Protein AF-A0AAN7TAI9-F1 (afdb_monomer_lite)

Structure (mmCIF, N/CA/C/O backbone):
data_AF-A0AAN7TAI9-F1
#
_entry.id   AF-A0AAN7TAI9-F1
#
loop_
_atom_site.group_PDB
_atom_site.id
_atom_site.type_symbol
_atom_site.label_atom_id
_atom_site.label_alt_id
_atom_site.label_comp_id
_atom_site.label_asym_id
_atom_site.label_entity_id
_atom_site.label_seq_id
_atom_site.pdbx_PDB_ins_code
_atom_site.Cartn_x
_atom_site.Cartn_y
_atom_site.Cartn_z
_atom_site.occupancy
_atom_site.B_iso_or_equiv
_atom_site.auth_seq_id
_atom_site.auth_comp_id
_atom_site.auth_asym_id
_atom_site.auth_atom_id
_atom_site.pdbx_PDB_model_num
ATOM 1 N N . MET A 1 1 ? -2.991 38.935 -42.915 1.00 37.41 1 MET A N 1
ATOM 2 C CA . MET A 1 1 ? -4.150 38.247 -42.309 1.00 37.41 1 MET A CA 1
ATOM 3 C C . MET A 1 1 ? -3.668 37.061 -41.486 1.00 37.41 1 MET A C 1
ATOM 5 O O . MET A 1 1 ? -3.099 36.151 -42.073 1.00 37.41 1 MET A O 1
ATOM 9 N N . PRO A 1 2 ? -3.879 37.063 -40.161 1.00 34.00 2 PRO A N 1
ATOM 10 C CA . PRO A 1 2 ? -3.926 35.830 -39.384 1.00 34.00 2 PRO A CA 1
ATOM 11 C C . PRO A 1 2 ? -5.267 35.701 -38.642 1.00 34.00 2 PRO A C 1
ATOM 13 O O . PRO A 1 2 ? -5.727 36.627 -37.971 1.00 34.00 2 PRO A O 1
ATOM 16 N N . LEU A 1 3 ? -5.903 34.540 -38.791 1.00 28.80 3 LEU A N 1
ATOM 17 C CA . LEU A 1 3 ? -7.162 34.188 -38.142 1.00 28.80 3 LEU A CA 1
ATOM 18 C C . LEU A 1 3 ? -6.933 33.924 -36.649 1.00 28.80 3 LEU A C 1
ATOM 20 O O . LEU A 1 3 ? -6.179 33.038 -36.254 1.00 28.80 3 LEU A O 1
ATOM 24 N N . ARG A 1 4 ? -7.612 34.724 -35.824 1.00 30.22 4 ARG A N 1
ATOM 25 C CA . ARG A 1 4 ? -7.801 34.518 -34.387 1.00 30.22 4 ARG A CA 1
ATOM 26 C C . ARG A 1 4 ? -8.807 33.387 -34.174 1.00 30.22 4 ARG A C 1
ATOM 28 O O . ARG A 1 4 ? -9.957 33.523 -34.579 1.00 30.22 4 ARG A O 1
ATOM 35 N N . THR A 1 5 ? -8.429 32.346 -33.443 1.00 32.78 5 THR A N 1
ATOM 36 C CA . THR A 1 5 ? -9.382 31.414 -32.822 1.00 32.78 5 THR A CA 1
ATOM 37 C C . THR A 1 5 ? -9.301 31.537 -31.308 1.00 32.78 5 THR A C 1
ATOM 39 O O . THR A 1 5 ? -8.400 31.028 -30.647 1.00 32.78 5 THR A O 1
ATOM 42 N N . THR A 1 6 ? -10.267 32.274 -30.772 1.00 31.22 6 THR A N 1
ATOM 43 C CA . THR A 1 6 ? -10.619 32.368 -29.357 1.00 31.22 6 THR A CA 1
ATOM 44 C C . THR A 1 6 ? -11.334 31.092 -28.918 1.00 31.22 6 THR A C 1
ATOM 46 O O . THR A 1 6 ? -12.452 30.842 -29.366 1.00 31.22 6 THR A O 1
ATOM 49 N N . LEU A 1 7 ? -10.747 30.317 -28.005 1.00 31.56 7 LEU A N 1
ATOM 50 C CA . LEU A 1 7 ? -11.479 29.284 -27.270 1.00 31.56 7 LEU A CA 1
ATOM 51 C C . LEU A 1 7 ? -11.798 29.791 -25.862 1.00 31.56 7 LEU A C 1
ATOM 53 O O . LEU A 1 7 ? -10.922 30.008 -25.024 1.00 31.56 7 LEU A O 1
ATOM 57 N N . ARG A 1 8 ? -13.096 30.040 -25.662 1.00 27.36 8 ARG A N 1
ATOM 58 C CA . ARG A 1 8 ? -13.739 30.455 -24.414 1.00 27.36 8 ARG A CA 1
ATOM 59 C C . ARG A 1 8 ? -13.482 29.428 -23.309 1.00 27.36 8 ARG A C 1
ATOM 61 O O . ARG A 1 8 ? -13.815 28.256 -23.452 1.00 27.36 8 ARG A O 1
ATOM 68 N N . ARG A 1 9 ? -12.974 29.907 -22.171 1.00 29.34 9 ARG A N 1
ATOM 69 C CA . ARG A 1 9 ? -13.061 29.222 -20.876 1.00 29.34 9 ARG A CA 1
ATOM 70 C C . ARG A 1 9 ? -14.531 29.132 -20.466 1.00 29.34 9 ARG A C 1
ATOM 72 O O . ARG A 1 9 ? -15.159 30.163 -20.244 1.00 29.34 9 ARG A O 1
ATOM 79 N N . ILE A 1 10 ? -15.053 27.918 -20.329 1.00 27.44 10 ILE A N 1
ATOM 80 C CA . ILE A 1 10 ? -16.286 27.659 -19.583 1.00 27.44 10 ILE A CA 1
ATOM 81 C C . ILE A 1 10 ? -15.860 27.350 -18.148 1.00 27.44 10 ILE A C 1
ATOM 83 O O . ILE A 1 10 ? -15.301 26.298 -17.851 1.00 27.44 10 ILE A O 1
ATOM 87 N N . SER A 1 11 ? -16.054 28.327 -17.272 1.00 29.64 11 SER A N 1
ATOM 88 C CA . SER A 1 11 ? -15.892 28.214 -15.827 1.00 29.64 11 SER A CA 1
ATOM 89 C C . SER A 1 11 ? -17.159 27.611 -15.223 1.00 29.64 11 SER A C 1
ATOM 91 O O . SER A 1 11 ? -18.202 28.260 -15.218 1.00 29.64 11 SER A O 1
ATOM 93 N N . VAL A 1 12 ? -17.068 26.389 -14.694 1.00 30.09 12 VAL A N 1
ATOM 94 C CA . VAL A 1 12 ? -18.123 25.793 -13.862 1.00 30.09 12 VAL A CA 1
ATOM 95 C C . VAL A 1 12 ? -17.796 26.092 -12.402 1.00 30.09 12 VAL A C 1
ATOM 97 O O . VAL A 1 12 ? -16.993 25.416 -11.764 1.00 30.09 12 VAL A O 1
ATOM 100 N N . THR A 1 13 ? -18.394 27.160 -11.884 1.00 28.77 13 THR A N 1
ATOM 101 C CA . THR A 1 13 ? -18.442 27.489 -10.458 1.00 28.77 13 THR A CA 1
ATOM 102 C C . THR A 1 13 ? -19.592 26.719 -9.812 1.00 28.77 13 THR A C 1
ATOM 104 O O . THR A 1 13 ? -20.755 27.048 -10.039 1.00 28.77 13 THR A O 1
ATOM 107 N N . ALA A 1 14 ? -19.292 25.704 -9.001 1.00 29.80 14 ALA A N 1
ATOM 108 C CA . ALA A 1 14 ? -20.286 25.068 -8.140 1.00 29.80 14 ALA A CA 1
ATOM 109 C C . ALA A 1 14 ? -20.409 25.870 -6.835 1.00 29.80 14 ALA A C 1
ATOM 111 O O . ALA A 1 14 ? -19.530 25.838 -5.974 1.00 29.80 14 ALA A O 1
ATOM 112 N N . ALA A 1 15 ? -21.497 26.631 -6.727 1.00 29.59 15 ALA A N 1
ATOM 113 C CA . ALA A 1 15 ? -21.885 27.365 -5.535 1.00 29.59 15 ALA A CA 1
ATOM 114 C C . ALA A 1 15 ? -22.506 26.413 -4.498 1.00 29.59 15 ALA A C 1
ATOM 116 O O . ALA A 1 15 ? -23.531 25.782 -4.750 1.00 29.59 15 ALA A O 1
ATOM 117 N N . LEU A 1 16 ? -21.906 26.347 -3.308 1.00 31.67 16 LEU A N 1
ATOM 118 C CA . LEU A 1 16 ? -22.518 25.772 -2.111 1.00 31.67 16 LEU A CA 1
ATOM 119 C C . LEU A 1 16 ? -23.642 26.701 -1.629 1.00 31.67 16 LEU A C 1
ATOM 121 O O . LEU A 1 16 ? -23.387 27.731 -1.003 1.00 31.67 16 LEU A O 1
ATOM 125 N N . ARG A 1 17 ? -24.897 26.337 -1.911 1.00 30.92 17 ARG A N 1
ATOM 126 C CA . ARG A 1 17 ? -26.071 26.950 -1.277 1.00 30.92 17 ARG A CA 1
ATOM 127 C C . ARG A 1 17 ? -26.295 26.332 0.104 1.00 30.92 17 ARG A C 1
ATOM 129 O O . ARG A 1 17 ? -26.620 25.156 0.228 1.00 30.92 17 ARG A O 1
ATOM 136 N N . ARG A 1 18 ? -26.151 27.169 1.136 1.00 35.00 18 ARG A N 1
ATOM 137 C CA . ARG A 1 18 ? -26.820 27.018 2.437 1.00 35.00 18 ARG A CA 1
ATOM 138 C C . ARG A 1 18 ? -28.334 27.090 2.220 1.00 35.00 18 ARG A C 1
ATOM 140 O O . ARG A 1 18 ? -28.776 27.930 1.441 1.00 35.00 18 ARG A O 1
ATOM 147 N N . SER A 1 19 ? -29.111 26.304 2.963 1.00 29.78 19 SER A N 1
ATOM 148 C CA . SER A 1 19 ? -30.518 26.631 3.203 1.00 29.78 19 SER A CA 1
ATOM 149 C C . SER A 1 19 ? -30.816 26.615 4.692 1.00 29.78 19 SER A C 1
ATOM 151 O O . SER A 1 19 ? -30.525 25.653 5.402 1.00 29.78 19 SER A O 1
ATOM 153 N N . SER A 1 20 ? -31.348 27.749 5.123 1.00 30.66 20 SER A N 1
ATOM 154 C CA . SER A 1 20 ? -31.783 28.085 6.466 1.00 30.66 20 SER A CA 1
ATOM 155 C C . SER A 1 20 ? -33.205 27.587 6.731 1.00 30.66 20 SER A C 1
ATOM 157 O O . SER A 1 20 ? -33.958 27.271 5.814 1.00 30.66 20 SER A O 1
ATOM 159 N N . LYS A 1 21 ? -33.541 27.561 8.021 1.00 35.84 21 LYS A N 1
ATOM 160 C CA . LYS A 1 21 ? -34.859 27.337 8.624 1.00 35.84 21 LYS A CA 1
ATOM 161 C C . LYS A 1 21 ? -35.912 28.360 8.163 1.00 35.84 21 LYS A C 1
ATOM 163 O O 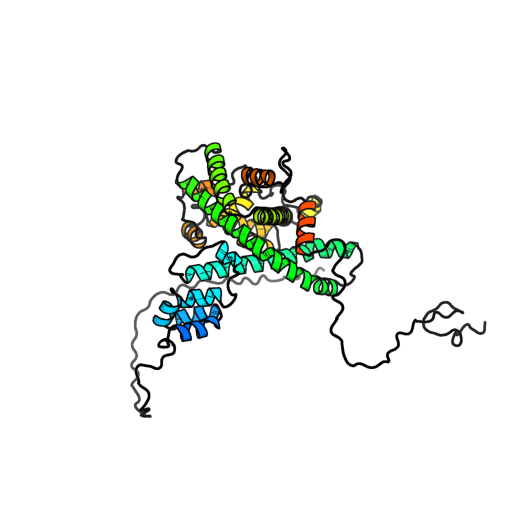. LYS A 1 21 ? -35.629 29.551 8.232 1.00 35.84 21 LYS A O 1
ATOM 168 N N . THR A 1 22 ? -37.131 27.891 7.892 1.00 33.81 22 THR A N 1
ATOM 169 C CA . THR A 1 22 ? -38.430 28.600 8.019 1.00 33.81 22 THR A CA 1
ATOM 170 C C . THR A 1 22 ? -39.501 27.513 8.222 1.00 33.81 22 THR A C 1
ATOM 172 O O . THR A 1 22 ? -39.586 26.598 7.413 1.00 33.81 22 THR A O 1
ATOM 175 N N . SER A 1 23 ? -40.065 27.332 9.419 1.00 30.88 23 SER A N 1
ATOM 176 C CA . SER A 1 23 ? -41.319 27.923 9.926 1.00 30.88 23 SER A CA 1
ATOM 177 C C . SER A 1 23 ? -42.541 27.774 9.003 1.00 30.88 23 SER A C 1
ATOM 179 O O . SER A 1 23 ? -42.682 28.533 8.056 1.00 30.88 23 SER A O 1
ATOM 181 N N . ILE A 1 24 ? -43.379 26.787 9.350 1.00 37.34 24 ILE A N 1
ATOM 182 C CA . ILE A 1 24 ? -44.857 26.744 9.419 1.00 37.34 24 ILE A CA 1
ATOM 183 C C . ILE A 1 24 ? -45.650 27.586 8.404 1.00 37.34 24 ILE A C 1
ATOM 185 O O . ILE A 1 24 ? -45.714 28.801 8.545 1.00 37.34 24 ILE A O 1
ATOM 189 N N . GLU A 1 25 ? -46.427 26.905 7.554 1.00 29.05 25 GLU A N 1
ATOM 190 C CA . GLU A 1 25 ? -47.791 27.334 7.216 1.00 29.05 25 GLU A CA 1
ATOM 191 C C . GLU A 1 25 ? -48.679 26.114 6.917 1.00 29.05 25 GLU A C 1
ATOM 193 O O . GLU A 1 25 ? -48.379 25.279 6.064 1.00 29.05 25 GLU A O 1
ATOM 198 N N . SER A 1 26 ? -49.745 25.988 7.706 1.00 36.22 26 SER A N 1
ATOM 199 C CA . SER A 1 26 ? -50.752 24.933 7.653 1.00 36.22 26 SER A CA 1
ATOM 200 C C . SER A 1 26 ? -51.742 25.202 6.525 1.00 36.22 26 SER A C 1
ATOM 202 O O . SER A 1 26 ? -52.366 26.259 6.504 1.00 36.22 26 SER A O 1
ATOM 204 N N . THR A 1 27 ? -51.980 24.224 5.652 1.00 34.44 27 THR A N 1
ATOM 205 C CA . THR A 1 27 ? -53.188 24.198 4.817 1.00 34.44 27 THR A CA 1
ATOM 206 C C . THR A 1 27 ? -53.885 22.849 4.939 1.00 34.44 27 THR A C 1
ATOM 208 O O . THR A 1 27 ? -53.319 21.784 4.706 1.00 34.44 27 THR A O 1
ATOM 211 N N . HIS A 1 28 ? -55.131 22.947 5.395 1.00 34.97 28 HIS A N 1
ATOM 212 C CA . HIS A 1 28 ? -56.141 21.905 5.486 1.00 34.97 28 HIS A CA 1
ATOM 213 C C . HIS A 1 28 ? -56.367 21.238 4.123 1.00 34.97 28 HIS A C 1
ATOM 215 O O . HIS A 1 28 ? -56.713 21.918 3.159 1.00 34.97 28 HIS A O 1
ATOM 221 N N . ILE A 1 29 ? -56.264 19.909 4.070 1.00 40.47 29 ILE A N 1
ATOM 222 C CA . ILE A 1 29 ? -56.872 19.090 3.017 1.00 40.47 29 ILE A CA 1
ATOM 223 C C . ILE A 1 29 ? -57.705 18.014 3.717 1.00 40.47 29 ILE A C 1
ATOM 225 O O . ILE A 1 29 ? -57.200 17.261 4.549 1.00 40.47 29 ILE A O 1
ATOM 229 N N . GLU A 1 30 ? -59.000 18.011 3.416 1.00 36.59 30 GLU A N 1
ATOM 230 C CA . GLU A 1 30 ? -60.006 17.085 3.936 1.00 36.59 30 GLU A CA 1
ATOM 231 C C . GLU A 1 30 ? -59.715 15.619 3.558 1.00 36.59 30 GLU A C 1
ATOM 233 O O . GLU A 1 30 ? -59.230 15.343 2.456 1.00 36.59 30 GLU A O 1
ATOM 238 N N . PRO A 1 31 ? -60.060 14.649 4.426 1.00 37.28 31 PRO A N 1
ATOM 239 C CA . PRO A 1 31 ? -59.916 13.234 4.126 1.00 37.28 31 PRO A CA 1
ATOM 240 C C . PRO A 1 31 ? -61.123 12.732 3.324 1.00 37.28 31 PRO A C 1
ATOM 242 O O . PRO A 1 31 ? -62.248 12.669 3.820 1.00 37.28 31 PRO A O 1
ATOM 245 N N . ARG A 1 32 ? -60.888 12.324 2.074 1.00 32.84 32 ARG A N 1
ATOM 246 C CA . ARG A 1 32 ? -61.892 11.619 1.271 1.00 32.84 32 ARG A CA 1
ATOM 247 C C . ARG A 1 32 ? -61.897 10.136 1.643 1.00 32.84 32 ARG A C 1
ATOM 249 O O . ARG A 1 32 ? -60.947 9.412 1.363 1.00 32.84 32 ARG A O 1
ATOM 256 N N . ALA A 1 33 ? -62.983 9.717 2.285 1.00 40.25 33 ALA A N 1
ATOM 257 C CA . ALA A 1 33 ? -63.324 8.328 2.559 1.00 40.25 33 ALA A CA 1
ATOM 258 C C . ALA A 1 33 ? -63.623 7.531 1.273 1.00 40.25 33 ALA A C 1
ATOM 260 O O . ALA A 1 33 ? -64.121 8.105 0.301 1.00 40.25 33 ALA A O 1
ATOM 261 N N . ASN A 1 34 ? -63.360 6.217 1.356 1.00 36.94 34 ASN A N 1
ATOM 262 C CA . ASN A 1 34 ? -63.669 5.086 0.452 1.00 36.94 34 ASN A CA 1
ATOM 263 C C . ASN A 1 34 ? -62.376 4.458 -0.108 1.00 36.94 34 ASN A C 1
ATOM 265 O O . ASN A 1 34 ? -61.587 5.140 -0.743 1.00 36.94 34 ASN A O 1
ATOM 269 N N . ASN A 1 35 ? -62.065 3.169 0.047 1.00 38.00 35 ASN A N 1
ATOM 270 C CA . ASN A 1 35 ? -62.897 2.006 0.337 1.00 38.00 35 ASN A CA 1
ATOM 271 C C . ASN A 1 35 ? -62.097 0.902 1.055 1.00 38.00 35 ASN A C 1
ATOM 273 O O . ASN A 1 35 ? -60.947 0.633 0.714 1.00 38.00 35 ASN A O 1
ATOM 277 N N . HIS A 1 36 ? -62.760 0.221 1.994 1.00 40.94 36 HIS A N 1
ATOM 278 C CA . HIS A 1 36 ? -62.324 -1.036 2.598 1.00 40.94 36 HIS A CA 1
ATOM 279 C C . HIS A 1 36 ? -62.138 -2.130 1.533 1.00 40.94 36 HIS A C 1
ATOM 281 O O . HIS A 1 36 ? -63.115 -2.699 1.049 1.00 40.94 36 HIS A O 1
ATOM 287 N N . VAL A 1 37 ? -60.887 -2.495 1.246 1.00 42.56 37 VAL A N 1
ATOM 288 C CA . VAL A 1 37 ? -60.537 -3.888 0.944 1.00 42.56 37 VAL A CA 1
ATOM 289 C C . VAL A 1 37 ? -59.957 -4.461 2.226 1.00 42.56 37 VAL A C 1
ATOM 291 O O . VAL A 1 37 ? -58.848 -4.145 2.648 1.00 42.56 37 VAL A O 1
ATOM 294 N N . ARG A 1 38 ? -60.791 -5.251 2.888 1.00 41.06 38 ARG A N 1
ATOM 295 C CA . ARG A 1 38 ? -60.500 -6.009 4.095 1.00 41.06 38 ARG A CA 1
ATOM 296 C C . ARG A 1 38 ? -59.550 -7.151 3.711 1.00 41.06 38 ARG A C 1
ATOM 298 O O . ARG A 1 38 ? -60.005 -8.218 3.318 1.00 41.06 38 ARG A O 1
ATOM 305 N N . GLN A 1 39 ? -58.240 -6.907 3.762 1.00 42.75 39 GLN A N 1
ATOM 306 C CA . GLN A 1 39 ? -57.247 -7.981 3.852 1.00 42.75 39 GLN A CA 1
ATOM 307 C C . GLN A 1 39 ? -57.204 -8.442 5.309 1.00 42.75 39 GLN A C 1
ATOM 309 O O . GLN A 1 39 ? -56.439 -7.943 6.126 1.00 42.75 39 GLN A O 1
ATOM 314 N N . GLU A 1 40 ? -58.100 -9.364 5.640 1.00 42.31 40 GLU A N 1
ATOM 315 C CA . GLU A 1 40 ? -57.943 -10.221 6.808 1.00 42.31 40 GLU A CA 1
ATOM 316 C C . GLU A 1 40 ? -56.980 -11.357 6.445 1.00 42.31 40 GLU A C 1
ATOM 318 O O . GLU A 1 40 ? -57.237 -12.113 5.511 1.00 42.31 40 GLU A O 1
ATOM 323 N N . GLY A 1 41 ? -55.889 -11.473 7.207 1.00 46.69 41 GLY A N 1
ATOM 324 C CA . GLY A 1 41 ? -55.080 -12.688 7.298 1.00 46.69 41 GLY A CA 1
ATOM 325 C C . GLY A 1 41 ? -53.685 -12.599 6.680 1.00 46.69 41 GLY A C 1
ATOM 326 O O . GLY A 1 41 ? -53.498 -13.014 5.544 1.00 46.69 41 GLY A O 1
ATOM 327 N N . ILE A 1 42 ? -52.711 -12.085 7.440 1.00 48.62 42 ILE A N 1
ATOM 328 C CA . ILE A 1 42 ? -51.488 -12.766 7.937 1.00 48.62 42 ILE A CA 1
ATOM 329 C C . ILE A 1 42 ? -50.765 -11.729 8.828 1.00 48.62 42 ILE A C 1
ATOM 331 O O . ILE A 1 42 ? -49.670 -11.268 8.544 1.00 48.62 42 ILE A O 1
ATOM 335 N N . ASP A 1 43 ? -51.405 -11.325 9.926 1.00 43.97 43 ASP A N 1
ATOM 336 C CA . ASP A 1 43 ? -50.747 -10.583 11.011 1.00 43.97 43 ASP A CA 1
ATOM 337 C C . ASP A 1 43 ? -50.448 -11.571 12.146 1.00 43.97 43 ASP A C 1
ATOM 339 O O . ASP A 1 43 ? -51.056 -11.556 13.214 1.00 43.97 43 ASP A O 1
ATOM 343 N N . GLY A 1 44 ? -49.539 -12.508 11.873 1.00 45.00 44 GLY A N 1
ATOM 344 C CA . GLY A 1 44 ? -48.842 -13.266 12.909 1.00 45.00 44 GLY A CA 1
ATOM 345 C C . GLY A 1 44 ? -47.506 -12.577 13.216 1.00 45.00 44 GLY A C 1
ATOM 346 O O . GLY A 1 44 ? -46.818 -12.174 12.277 1.00 45.00 44 GLY A O 1
ATOM 347 N N . PRO A 1 45 ? -47.072 -12.455 14.484 1.00 47.38 45 PRO A N 1
ATOM 348 C CA . PRO A 1 45 ? -45.843 -11.742 14.855 1.00 47.38 45 PRO A CA 1
ATOM 349 C C . PRO A 1 45 ? -44.537 -12.501 14.509 1.00 47.38 45 PRO A C 1
ATOM 351 O O . PRO A 1 45 ? -43.564 -12.415 15.250 1.00 47.38 45 PRO A O 1
ATOM 354 N N . GLY A 1 46 ? -44.479 -13.255 13.402 1.00 47.19 46 GLY A N 1
ATOM 355 C CA . GLY A 1 46 ? -43.435 -14.272 13.191 1.00 47.19 46 GLY A CA 1
ATOM 356 C C . GLY A 1 46 ? -42.926 -14.504 11.766 1.00 47.19 46 GLY A C 1
ATOM 357 O O . GLY A 1 46 ? -42.402 -15.582 11.511 1.00 47.19 46 GLY A O 1
ATOM 358 N N . SER A 1 47 ? -43.066 -13.569 10.818 1.00 54.16 47 SER A N 1
ATOM 359 C CA . SER A 1 47 ? -42.635 -13.816 9.420 1.00 54.16 47 SER A CA 1
ATOM 360 C C . SER A 1 47 ? -41.727 -12.739 8.819 1.00 54.16 47 SER A C 1
ATOM 362 O O . SER A 1 47 ? -41.702 -12.535 7.608 1.00 54.16 47 SER A O 1
ATOM 364 N N . GLY A 1 48 ? -40.961 -12.030 9.651 1.00 77.94 48 GLY A N 1
ATOM 365 C CA . GLY A 1 48 ? -39.919 -11.131 9.153 1.00 77.94 48 GLY A CA 1
ATOM 366 C C . GLY A 1 48 ? -38.642 -11.910 8.843 1.00 77.94 48 GLY A C 1
ATOM 367 O O . GLY A 1 48 ? -38.225 -12.728 9.658 1.00 77.94 48 GLY A O 1
ATOM 368 N N . LEU A 1 49 ? -37.964 -11.614 7.728 1.00 83.88 49 LEU A N 1
ATOM 369 C CA . LEU A 1 49 ? -36.648 -12.187 7.384 1.00 83.88 49 LEU A CA 1
ATOM 370 C C . LEU A 1 49 ? -35.675 -12.170 8.580 1.00 83.88 49 LEU A C 1
ATOM 372 O O . LEU A 1 49 ? -34.941 -13.119 8.802 1.00 83.88 49 LEU A O 1
ATOM 376 N N . LEU A 1 50 ? -35.716 -11.108 9.388 1.00 84.12 50 LEU A N 1
ATOM 377 C CA . LEU A 1 50 ? -34.834 -10.889 10.541 1.00 84.12 50 LEU A CA 1
ATOM 378 C C . LEU A 1 50 ? -35.226 -11.673 11.807 1.00 84.12 50 LEU A C 1
ATOM 380 O O . LEU A 1 50 ? -34.535 -11.567 12.814 1.00 84.12 50 LEU A O 1
ATOM 384 N N . THR A 1 51 ? -36.332 -12.422 11.769 1.00 86.69 51 THR A N 1
ATOM 385 C CA . THR A 1 51 ? -36.766 -13.332 12.848 1.00 86.69 51 THR A CA 1
ATOM 386 C C . THR A 1 51 ? -36.320 -14.777 12.614 1.00 86.69 51 THR A C 1
ATOM 388 O O . THR A 1 51 ? -36.585 -15.643 13.444 1.00 86.69 51 THR A O 1
ATOM 391 N N . LEU A 1 52 ? -35.633 -15.039 11.495 1.00 89.44 52 LEU A N 1
ATOM 392 C CA . LEU A 1 52 ? -35.056 -16.345 11.197 1.00 89.44 52 LEU A CA 1
ATOM 393 C C . LEU A 1 52 ? -33.950 -16.717 12.207 1.00 89.44 52 LEU A C 1
ATOM 395 O O . LEU A 1 52 ? -33.270 -15.826 12.724 1.00 89.44 52 LEU A O 1
ATOM 399 N N . PRO A 1 53 ? -33.724 -18.023 12.449 1.00 91.19 53 PRO A N 1
ATOM 400 C CA . PRO A 1 53 ? -32.564 -18.513 13.189 1.00 91.19 53 PRO A CA 1
ATOM 401 C C . PRO A 1 53 ? -31.240 -17.942 12.663 1.00 91.19 53 PRO A C 1
ATOM 403 O O . PRO A 1 53 ? -31.075 -17.714 11.458 1.00 91.19 53 PRO A O 1
ATOM 406 N N . THR A 1 54 ? -30.283 -17.733 13.568 1.00 87.12 54 THR A N 1
ATOM 407 C CA . THR A 1 54 ? -28.980 -17.109 13.286 1.00 87.12 54 THR A CA 1
ATOM 408 C C . THR A 1 54 ? -28.177 -17.840 12.217 1.00 87.12 54 THR A C 1
ATOM 410 O O . THR A 1 54 ? -27.425 -17.211 11.475 1.00 87.12 54 THR A O 1
ATOM 413 N N . GLU A 1 55 ? -28.372 -19.148 12.095 1.00 89.62 55 GLU A N 1
ATOM 414 C CA . GLU A 1 55 ? -27.711 -20.014 11.123 1.00 89.62 55 GLU A CA 1
ATOM 415 C C . GLU A 1 55 ? -28.209 -19.716 9.704 1.00 89.62 55 GLU A C 1
ATOM 417 O O . GLU A 1 55 ? -27.405 -19.530 8.790 1.00 89.62 55 GLU A O 1
ATOM 422 N N . LEU A 1 56 ? -29.532 -19.584 9.529 1.00 92.00 56 LEU A N 1
ATOM 423 C CA . LEU A 1 56 ? -30.132 -19.227 8.239 1.00 92.00 56 LEU A CA 1
ATOM 424 C C . LEU A 1 56 ? -29.783 -17.792 7.852 1.00 92.00 56 LEU A C 1
ATOM 426 O O . LEU A 1 56 ? -29.459 -17.524 6.697 1.00 92.00 56 LEU A O 1
ATOM 430 N N . LEU A 1 57 ? -29.793 -16.874 8.821 1.00 91.62 57 LEU A N 1
ATOM 431 C CA . LEU A 1 57 ? -29.340 -15.504 8.596 1.00 91.62 57 LEU A CA 1
ATOM 432 C C . LEU A 1 57 ? -27.869 -15.465 8.176 1.00 91.62 57 LEU A C 1
ATOM 434 O O . LEU A 1 57 ? -27.544 -14.797 7.203 1.00 91.62 57 LEU A O 1
ATOM 438 N N . SER A 1 58 ? -26.986 -16.209 8.844 1.00 90.31 58 SER A N 1
ATOM 439 C CA . SER A 1 58 ? -25.573 -16.296 8.462 1.00 90.31 58 SER A CA 1
ATOM 440 C C . SER A 1 58 ? -25.414 -16.791 7.022 1.00 90.31 58 SER A C 1
ATOM 442 O O . SER A 1 58 ? -24.719 -16.147 6.240 1.00 90.31 58 SER A O 1
ATOM 444 N N . GLN A 1 59 ? -26.126 -17.854 6.635 1.00 90.88 59 GLN A N 1
ATOM 445 C CA . GLN A 1 59 ? -26.067 -18.396 5.275 1.00 90.88 59 GLN A CA 1
ATOM 446 C C . GLN A 1 59 ? -26.611 -17.429 4.213 1.00 90.88 59 GLN A C 1
ATOM 448 O O . GLN A 1 59 ? -26.072 -17.355 3.113 1.00 90.88 59 GLN A O 1
ATOM 453 N N . ILE A 1 60 ? -27.668 -16.675 4.519 1.00 92.12 60 ILE A N 1
ATOM 454 C CA . ILE A 1 60 ? -28.170 -15.642 3.605 1.00 92.12 60 ILE A CA 1
ATOM 455 C C . ILE A 1 60 ? -27.122 -14.535 3.471 1.00 92.12 60 ILE A C 1
ATOM 457 O O . ILE A 1 60 ? -26.788 -14.120 2.362 1.00 92.12 60 ILE A O 1
ATOM 461 N N . PHE A 1 61 ? -26.560 -14.079 4.590 1.00 90.31 61 PHE A N 1
ATOM 462 C CA . PHE A 1 61 ? -25.668 -12.927 4.607 1.00 90.31 61 PHE A CA 1
ATOM 463 C C . PHE A 1 61 ? -24.328 -13.234 3.943 1.00 90.31 61 PHE A C 1
ATOM 465 O O . PHE A 1 61 ? -23.804 -12.350 3.276 1.00 90.31 61 PHE A O 1
ATOM 472 N N . THR A 1 62 ? -23.800 -14.460 4.037 1.00 90.56 62 THR A N 1
ATOM 473 C CA . THR A 1 62 ? -22.558 -14.873 3.348 1.00 90.56 62 THR A CA 1
ATOM 474 C C . THR A 1 62 ? -22.644 -14.750 1.825 1.00 90.56 62 THR A C 1
ATOM 476 O O . THR A 1 62 ? -21.612 -14.608 1.174 1.00 90.56 62 THR A O 1
ATOM 479 N N . THR A 1 63 ? -23.845 -14.740 1.243 1.00 92.00 63 THR A N 1
ATOM 480 C CA . THR A 1 63 ? -24.027 -14.533 -0.206 1.00 92.00 63 THR A CA 1
ATOM 481 C C . THR A 1 63 ? -24.068 -13.062 -0.629 1.00 92.00 63 THR A C 1
ATOM 483 O O . THR A 1 63 ? -23.968 -12.767 -1.819 1.00 92.00 63 THR A O 1
ATOM 486 N N . LEU A 1 64 ? -24.209 -12.133 0.321 1.00 92.19 64 LEU A N 1
ATOM 487 C CA . LEU A 1 64 ? -24.385 -10.711 0.036 1.00 92.19 64 LEU A CA 1
ATOM 488 C C . LEU A 1 64 ? -23.055 -10.006 -0.232 1.00 92.19 64 LEU A C 1
ATOM 490 O O . LEU A 1 64 ? -22.043 -10.266 0.428 1.00 92.19 64 LEU A O 1
ATOM 494 N N . SER A 1 65 ? -23.082 -9.037 -1.151 1.00 92.06 65 SER A N 1
ATOM 495 C CA . SER A 1 65 ? -21.949 -8.140 -1.376 1.00 92.06 65 SER A CA 1
ATOM 496 C C . SER A 1 65 ? -21.791 -7.131 -0.231 1.00 92.06 65 SER A C 1
ATOM 498 O O . SER A 1 65 ? -22.699 -6.914 0.577 1.00 92.06 65 SER A O 1
ATOM 500 N N . LEU A 1 66 ? -20.638 -6.453 -0.168 1.00 90.62 66 LEU A N 1
ATOM 501 C CA . LEU A 1 66 ? -20.437 -5.381 0.812 1.00 90.62 66 LEU A CA 1
ATOM 502 C C . LEU A 1 66 ? -21.484 -4.265 0.667 1.00 90.62 66 LEU A C 1
ATOM 504 O O . LEU A 1 66 ? -21.943 -3.724 1.676 1.00 90.62 66 LEU A O 1
ATOM 508 N N . ASP A 1 67 ? -21.838 -3.913 -0.569 1.00 93.06 67 ASP A N 1
ATOM 509 C CA . ASP A 1 67 ? -22.785 -2.837 -0.856 1.00 93.06 67 ASP A CA 1
ATOM 510 C C . ASP A 1 67 ? -24.185 -3.204 -0.353 1.00 93.06 67 ASP A C 1
ATOM 512 O O . ASP A 1 67 ? -24.830 -2.392 0.315 1.00 93.06 67 ASP A O 1
ATOM 516 N N . ASP A 1 68 ? -24.600 -4.456 -0.561 1.00 93.94 68 ASP A N 1
ATOM 517 C CA . ASP A 1 68 ? -25.873 -4.982 -0.061 1.00 93.94 68 ASP A CA 1
ATOM 518 C C . ASP A 1 68 ? -25.913 -4.990 1.466 1.00 93.94 68 ASP A C 1
ATOM 520 O O . ASP A 1 68 ? -26.906 -4.588 2.068 1.00 93.94 68 ASP A O 1
ATOM 524 N N . ILE A 1 69 ? -24.815 -5.378 2.119 1.00 92.00 69 ILE A N 1
ATOM 525 C CA . ILE A 1 69 ? -24.711 -5.350 3.581 1.00 92.00 69 ILE A CA 1
ATOM 526 C C . ILE A 1 69 ? -24.769 -3.917 4.110 1.00 92.00 69 ILE A C 1
ATOM 528 O O . ILE A 1 69 ? -25.442 -3.645 5.108 1.00 92.00 69 ILE A O 1
ATOM 532 N N . CYS A 1 70 ? -24.096 -2.975 3.447 1.00 92.62 70 CYS A N 1
ATOM 533 C CA . CYS A 1 70 ? -24.182 -1.561 3.800 1.00 92.62 70 CYS A CA 1
ATOM 534 C C . CYS A 1 70 ? -25.613 -1.035 3.640 1.00 92.62 70 CYS A C 1
ATOM 536 O O . CYS A 1 70 ? -26.104 -0.348 4.537 1.00 92.62 70 CYS A O 1
ATOM 538 N N . ALA A 1 71 ? -26.295 -1.382 2.545 1.00 94.31 71 ALA A N 1
ATOM 539 C CA . ALA A 1 71 ? -27.688 -1.019 2.316 1.00 94.31 71 ALA A CA 1
ATOM 540 C C . ALA A 1 71 ? -28.608 -1.631 3.382 1.00 94.31 71 ALA A C 1
ATOM 542 O O . ALA A 1 71 ? -29.434 -0.926 3.963 1.00 94.31 71 ALA A O 1
ATOM 543 N N . LEU A 1 72 ? -28.404 -2.905 3.724 1.00 91.75 72 LEU A N 1
ATOM 544 C CA . LEU A 1 72 ? -29.176 -3.625 4.732 1.00 91.75 72 LEU A CA 1
ATOM 545 C C . LEU A 1 72 ? -29.091 -2.950 6.107 1.00 91.75 72 LEU A C 1
ATOM 547 O O . LEU A 1 72 ? -30.113 -2.795 6.778 1.00 91.75 72 LEU A O 1
ATOM 551 N N . ARG A 1 73 ? -27.911 -2.453 6.502 1.00 93.25 73 ARG A N 1
ATOM 552 C CA . ARG A 1 73 ? -27.734 -1.685 7.752 1.00 93.25 73 ARG A CA 1
ATOM 553 C C . ARG A 1 73 ? -28.564 -0.406 7.811 1.00 93.25 73 ARG A C 1
ATOM 555 O O . ARG A 1 73 ? -28.873 0.061 8.905 1.00 93.25 73 ARG A O 1
ATOM 562 N N . LEU A 1 74 ? -28.906 0.173 6.662 1.00 93.69 74 LEU A N 1
ATOM 563 C CA . LEU A 1 74 ? -29.697 1.400 6.579 1.00 93.69 74 LEU A CA 1
ATOM 564 C C . LEU A 1 74 ? -31.209 1.136 6.607 1.00 93.69 74 LEU A C 1
ATOM 566 O O . LEU A 1 74 ? -31.974 2.077 6.797 1.00 93.69 74 LEU A O 1
ATOM 570 N N . THR A 1 75 ? -31.649 -0.118 6.455 1.00 93.69 75 THR A N 1
ATOM 571 C CA . THR A 1 75 ? -33.081 -0.455 6.375 1.00 93.69 75 THR A CA 1
ATOM 572 C C . THR A 1 75 ? -33.793 -0.394 7.727 1.00 93.69 75 THR A C 1
ATOM 574 O O . THR A 1 75 ? -34.859 0.209 7.835 1.00 93.69 75 THR A O 1
ATOM 577 N N . CYS A 1 76 ? -33.231 -0.999 8.780 1.00 91.38 76 CYS A N 1
ATOM 578 C CA . CYS A 1 76 ? -33.836 -1.004 10.112 1.00 91.38 76 CYS A CA 1
ATOM 579 C C . CYS A 1 76 ? -32.800 -1.162 11.239 1.00 91.38 76 CYS A C 1
ATOM 581 O O . CYS A 1 76 ? -31.665 -1.592 11.028 1.00 91.38 76 CYS A O 1
ATOM 583 N N . ARG A 1 77 ? -33.200 -0.833 12.479 1.00 91.44 77 ARG A N 1
ATOM 584 C CA . ARG A 1 77 ? -32.317 -0.903 13.663 1.00 91.44 77 ARG A CA 1
ATOM 585 C C . ARG A 1 77 ? -31.845 -2.325 13.975 1.00 91.44 77 ARG A C 1
ATOM 587 O O . ARG A 1 77 ? -30.704 -2.497 14.388 1.00 91.44 77 ARG A O 1
ATOM 594 N N . LEU A 1 78 ? -32.708 -3.320 13.764 1.00 88.81 78 LEU A N 1
ATOM 595 C CA . LEU A 1 78 ? -32.410 -4.727 14.040 1.00 88.81 78 LEU A CA 1
ATOM 596 C C . LEU A 1 78 ? -31.361 -5.258 13.049 1.00 88.81 78 LEU A C 1
ATOM 598 O O . LEU A 1 78 ? -30.342 -5.795 13.468 1.00 88.81 78 LEU A O 1
ATOM 602 N N . ALA A 1 79 ? -31.539 -4.995 11.751 1.00 88.94 79 ALA A N 1
ATOM 603 C CA . ALA A 1 79 ? -30.546 -5.308 10.724 1.00 88.94 79 ALA A CA 1
ATOM 604 C C . ALA A 1 79 ? -29.209 -4.601 10.986 1.00 88.94 79 ALA A C 1
ATOM 606 O O . ALA A 1 79 ? -28.149 -5.215 10.886 1.00 88.94 79 ALA A O 1
ATOM 607 N N . ASN A 1 80 ? -29.248 -3.327 11.390 1.00 92.06 80 ASN A N 1
ATOM 608 C CA . ASN A 1 80 ? -28.036 -2.614 11.772 1.00 92.06 80 ASN A CA 1
ATOM 609 C C . ASN A 1 80 ? -27.328 -3.288 12.956 1.00 92.06 80 ASN A C 1
ATOM 611 O O . ASN A 1 80 ? -26.114 -3.449 12.908 1.00 92.06 80 ASN A O 1
ATOM 615 N N . HIS A 1 81 ? -28.062 -3.704 13.991 1.00 90.19 81 HIS A N 1
ATOM 616 C CA . HIS A 1 81 ? -27.490 -4.400 15.144 1.00 90.19 81 HIS A CA 1
ATOM 617 C C . HIS A 1 81 ? -26.856 -5.741 14.744 1.00 90.19 81 HIS A C 1
ATOM 619 O O . HIS A 1 81 ? -25.703 -5.982 15.085 1.00 90.19 81 HIS A O 1
ATOM 625 N N . LEU A 1 82 ? -27.563 -6.564 13.957 1.00 88.06 82 LEU A N 1
ATOM 626 C CA . LEU A 1 82 ? -27.083 -7.876 13.493 1.00 88.06 82 LEU A CA 1
ATOM 627 C C . LEU A 1 82 ? -25.797 -7.798 12.662 1.00 88.06 82 LEU A C 1
ATOM 629 O O . LEU A 1 82 ? -24.937 -8.667 12.766 1.00 88.06 82 LEU A O 1
ATOM 633 N N . VAL A 1 83 ? -25.668 -6.771 11.819 1.00 89.94 83 VAL A N 1
ATOM 634 C CA . VAL A 1 83 ? -24.490 -6.587 10.958 1.00 89.94 83 VAL A CA 1
ATOM 635 C C . VAL A 1 83 ? -23.366 -5.836 11.672 1.00 89.94 83 VAL A C 1
ATOM 637 O O . VAL A 1 83 ? -22.199 -5.977 11.307 1.00 89.94 83 VAL A O 1
ATOM 640 N N . SER A 1 84 ? -23.691 -4.988 12.653 1.00 89.94 84 SER A N 1
ATOM 641 C CA . SER A 1 84 ? -22.692 -4.117 13.277 1.00 89.94 84 SER A CA 1
ATOM 642 C C . SER A 1 84 ? -21.698 -4.887 14.137 1.00 89.94 84 SER A C 1
ATOM 644 O O . SER A 1 84 ? -20.515 -4.544 14.110 1.00 89.94 84 SER A O 1
ATOM 646 N N . GLU A 1 85 ? -22.153 -5.901 14.873 1.00 87.00 85 GLU A N 1
ATOM 647 C CA . GLU A 1 85 ? -21.316 -6.728 15.745 1.00 87.00 85 GLU A CA 1
ATOM 648 C C . GLU A 1 85 ? -21.836 -8.176 15.768 1.00 87.00 85 GLU A C 1
ATOM 650 O O . GLU A 1 85 ? -23.044 -8.399 15.752 1.00 87.00 85 GLU A O 1
ATOM 655 N N . GLY A 1 86 ? -20.934 -9.165 15.820 1.00 84.50 86 GLY A N 1
ATOM 656 C CA . GLY A 1 86 ? -21.301 -10.565 16.081 1.00 84.50 86 GLY A CA 1
ATOM 657 C C . GLY A 1 86 ? -20.755 -11.604 15.097 1.00 84.50 86 GLY A C 1
ATOM 658 O O . GLY A 1 86 ? -19.831 -11.355 14.319 1.00 84.50 86 GLY A O 1
ATOM 659 N N . ASP A 1 87 ? -21.330 -12.805 15.166 1.00 86.06 87 ASP A N 1
ATOM 660 C CA . ASP A 1 87 ? -20.840 -13.994 14.457 1.00 86.06 87 ASP A CA 1
ATOM 661 C C . ASP A 1 87 ? -21.266 -14.042 12.981 1.00 86.06 87 ASP A C 1
ATOM 663 O O . ASP A 1 87 ? -20.552 -14.608 12.151 1.00 86.06 87 ASP A O 1
ATOM 667 N N . ILE A 1 88 ? -22.371 -13.382 12.615 1.00 89.06 88 ILE A N 1
ATOM 668 C CA . ILE A 1 88 ? -22.804 -13.240 11.212 1.00 89.06 88 ILE A CA 1
ATOM 669 C C . ILE A 1 88 ? -21.746 -12.474 10.411 1.00 89.06 88 ILE A C 1
ATOM 671 O O . ILE A 1 88 ? -21.343 -12.886 9.327 1.00 89.06 88 ILE A O 1
ATOM 675 N N . LEU A 1 89 ? -21.225 -11.384 10.976 1.00 88.88 89 LEU A N 1
ATOM 676 C CA . LEU A 1 89 ? -20.167 -10.611 10.338 1.00 88.88 89 LEU A CA 1
ATOM 677 C C . LEU A 1 89 ? -18.854 -11.408 10.244 1.00 88.88 89 LEU A C 1
ATOM 679 O O . LEU A 1 89 ? -18.142 -11.313 9.244 1.00 88.88 89 LEU A O 1
ATOM 683 N N . ARG A 1 90 ? -18.546 -12.225 11.264 1.00 88.19 90 ARG A N 1
ATOM 684 C CA . ARG A 1 90 ? -17.385 -13.131 11.247 1.00 88.19 90 ARG A CA 1
ATOM 685 C C . ARG A 1 90 ? -17.504 -14.152 10.119 1.00 88.19 90 ARG A C 1
ATOM 687 O O . ARG A 1 90 ? -16.582 -14.294 9.323 1.00 88.19 90 ARG A O 1
ATOM 694 N N . THR A 1 91 ? -18.632 -14.851 10.048 1.00 88.38 91 THR A N 1
ATOM 695 C CA . THR A 1 91 ? -18.888 -15.871 9.021 1.00 88.38 91 THR A CA 1
ATOM 696 C C . THR A 1 91 ? -18.852 -15.268 7.620 1.00 88.38 91 THR A C 1
ATOM 698 O O . THR A 1 91 ? -18.161 -15.809 6.761 1.00 88.38 91 THR A O 1
ATOM 701 N N . TRP A 1 92 ? -19.462 -14.096 7.417 1.00 89.75 92 TRP A N 1
ATOM 702 C CA . TRP A 1 92 ? -19.370 -13.345 6.161 1.00 89.75 92 TRP A CA 1
ATOM 703 C C . TRP A 1 92 ? -17.923 -13.051 5.740 1.00 89.75 92 TRP A C 1
ATOM 705 O O . TRP A 1 92 ? -17.541 -13.262 4.591 1.00 89.75 92 TRP A O 1
ATOM 715 N N . MET A 1 93 ? -17.089 -12.607 6.683 1.00 88.56 93 MET A N 1
ATOM 716 C CA . MET A 1 93 ? -15.693 -12.267 6.413 1.00 88.56 93 MET A CA 1
ATOM 717 C C . MET A 1 93 ? -14.845 -13.485 6.009 1.00 88.56 93 MET A C 1
ATOM 719 O O . MET A 1 93 ? -13.980 -13.354 5.144 1.00 88.56 93 MET A O 1
ATOM 723 N N . HIS A 1 94 ? -15.079 -14.650 6.622 1.00 83.44 94 HIS A N 1
ATOM 724 C CA . HIS A 1 94 ? -14.273 -15.857 6.397 1.00 83.44 94 HIS A CA 1
ATOM 725 C C . HIS A 1 94 ? -14.738 -16.713 5.213 1.00 83.44 94 HIS A C 1
ATOM 727 O O . HIS A 1 94 ? -13.901 -17.260 4.501 1.00 83.44 94 HIS A O 1
ATOM 733 N N . VAL A 1 95 ? -16.050 -16.860 5.008 1.00 81.38 95 VAL A N 1
ATOM 734 C CA . VAL A 1 95 ? -16.603 -17.803 4.019 1.00 81.38 95 VAL A CA 1
ATOM 735 C C . VAL A 1 95 ? -16.485 -17.257 2.602 1.00 81.38 95 VAL A C 1
ATOM 737 O O . VAL A 1 95 ? -16.178 -17.990 1.667 1.00 81.38 95 VAL A O 1
ATOM 740 N N . SER A 1 96 ? -16.696 -15.959 2.430 1.00 64.06 96 SER A N 1
ATOM 741 C CA . SER A 1 96 ? -16.981 -15.412 1.107 1.00 64.06 96 SER A CA 1
ATOM 742 C C . SER A 1 96 ? -15.737 -14.944 0.345 1.00 64.06 96 SER A C 1
ATOM 744 O O . SER A 1 96 ? -15.853 -14.256 -0.668 1.00 64.06 96 SER A O 1
ATOM 746 N N . SER A 1 97 ? -14.525 -15.283 0.810 1.00 67.56 97 SER A N 1
ATOM 747 C CA . SER A 1 97 ? -13.235 -14.820 0.250 1.00 67.56 97 SER A CA 1
ATOM 748 C C . SER A 1 97 ? -13.117 -13.290 0.096 1.00 67.56 97 SER A C 1
ATOM 750 O O . SER A 1 97 ? -12.239 -12.779 -0.600 1.00 67.56 97 SER A O 1
ATOM 752 N N . HIS A 1 98 ? -14.005 -12.534 0.752 1.00 77.00 98 HIS A N 1
ATOM 753 C CA . HIS A 1 98 ? -14.090 -11.082 0.616 1.00 77.00 98 HIS A CA 1
ATOM 754 C C . HIS A 1 98 ? -12.894 -10.367 1.235 1.00 77.00 98 HIS A C 1
ATOM 756 O O . HIS A 1 98 ? -12.554 -9.272 0.793 1.00 77.00 98 HIS A O 1
ATOM 762 N N . VAL A 1 99 ? -12.265 -10.988 2.235 1.00 84.31 99 VAL A N 1
ATOM 763 C CA . VAL A 1 99 ? -11.035 -10.519 2.864 1.00 84.31 99 VAL A CA 1
ATOM 764 C C . VAL A 1 99 ? -9.966 -11.589 2.689 1.00 84.31 99 VAL A C 1
ATOM 766 O O . VAL A 1 99 ? -10.187 -12.759 2.993 1.00 84.31 99 VAL A O 1
ATOM 769 N N . GLU A 1 100 ? -8.800 -11.193 2.181 1.00 86.62 100 GLU A N 1
ATOM 770 C CA . GLU A 1 100 ? -7.678 -12.116 2.004 1.00 86.62 100 GLU A CA 1
ATOM 771 C C . GLU A 1 100 ? -7.205 -12.685 3.356 1.00 86.62 100 GLU A C 1
ATOM 773 O O . GLU A 1 100 ? -6.990 -11.909 4.293 1.00 86.62 100 GLU A O 1
ATOM 778 N N . PRO A 1 101 ? -6.966 -14.007 3.472 1.00 88.50 101 PRO A N 1
ATOM 779 C CA . PRO A 1 101 ? -6.490 -14.622 4.715 1.00 88.50 101 PRO A CA 1
ATOM 780 C C . PRO A 1 101 ? -5.190 -14.001 5.237 1.00 88.50 101 PRO A C 1
ATOM 782 O O . PRO A 1 101 ? -5.024 -13.813 6.440 1.00 88.50 101 PRO A O 1
ATOM 785 N N . HIS A 1 102 ? -4.296 -13.609 4.323 1.00 89.88 102 HIS A N 1
ATOM 786 C CA . HIS A 1 102 ? -3.060 -12.897 4.655 1.00 89.88 102 HIS A CA 1
ATOM 787 C C . HIS A 1 102 ? -3.329 -11.589 5.405 1.00 89.88 102 HIS A C 1
ATOM 789 O O . HIS A 1 102 ? -2.631 -11.267 6.362 1.00 89.88 102 HIS A O 1
ATOM 795 N N . LEU A 1 103 ? -4.386 -10.862 5.033 1.00 90.50 103 LEU A N 1
ATOM 796 C CA . LEU A 1 103 ? -4.760 -9.618 5.697 1.00 90.50 103 LEU A CA 1
ATOM 797 C C . LEU A 1 103 ? -5.274 -9.855 7.123 1.00 90.50 103 LEU A C 1
ATOM 799 O O . LEU A 1 103 ? -4.970 -9.069 8.018 1.00 90.50 103 LEU A O 1
ATOM 803 N N . LEU A 1 104 ? -6.014 -10.945 7.342 1.00 90.94 104 LEU A N 1
ATOM 804 C CA . LEU A 1 104 ? -6.491 -11.339 8.673 1.00 90.94 104 LEU A CA 1
ATOM 805 C C . LEU A 1 104 ? -5.345 -11.781 9.589 1.00 90.94 104 LEU A C 1
ATOM 807 O O . LEU A 1 104 ? -5.405 -11.532 10.790 1.00 90.94 104 LEU A O 1
ATOM 811 N N . ARG A 1 105 ? -4.292 -12.388 9.025 1.00 91.06 105 ARG A N 1
ATOM 812 C CA . ARG A 1 105 ? -3.060 -12.706 9.760 1.00 91.06 105 ARG A CA 1
ATOM 813 C C . ARG A 1 105 ? -2.321 -11.438 10.191 1.00 91.06 105 ARG A C 1
ATOM 815 O O . ARG A 1 105 ? -1.887 -11.357 11.332 1.00 91.06 105 ARG A O 1
ATOM 822 N N . LEU A 1 106 ? -2.192 -10.460 9.290 1.00 89.50 106 LEU A N 1
ATOM 823 C CA . LEU A 1 106 ? -1.504 -9.195 9.576 1.00 89.50 106 LEU A CA 1
ATOM 824 C C . LEU A 1 106 ? -2.269 -8.327 10.582 1.00 89.50 106 LEU A C 1
ATOM 826 O O . LEU A 1 106 ? -1.664 -7.706 11.445 1.00 89.50 106 LEU A O 1
ATOM 830 N N . TYR A 1 107 ? -3.598 -8.284 10.490 1.00 90.19 107 TYR A N 1
ATOM 831 C CA . TYR A 1 107 ? -4.439 -7.490 11.384 1.00 90.19 107 TYR A CA 1
ATOM 832 C C . TYR A 1 107 ? -5.385 -8.395 12.170 1.00 90.19 107 TYR A C 1
ATOM 834 O O . TYR A 1 107 ? -6.548 -8.524 11.774 1.00 90.19 107 TYR A O 1
ATOM 842 N N . PRO A 1 108 ? -4.948 -8.992 13.289 1.00 89.88 108 PRO A N 1
ATOM 843 C CA . PRO A 1 108 ? -5.839 -9.795 14.114 1.00 89.88 108 PRO A CA 1
ATOM 844 C C . PRO A 1 108 ? -7.020 -8.944 14.602 1.00 89.88 108 PRO A C 1
ATOM 846 O O . PRO A 1 108 ? -6.871 -7.763 14.924 1.00 89.88 108 PRO A O 1
ATOM 849 N N . TYR A 1 109 ? -8.220 -9.523 14.609 1.00 86.50 109 TYR A N 1
ATOM 850 C CA . TYR A 1 109 ? -9.411 -8.848 15.121 1.00 86.50 109 TYR A CA 1
ATOM 851 C C . TYR A 1 109 ? -9.556 -9.062 16.631 1.00 86.50 109 TYR A C 1
ATOM 853 O O . TYR A 1 109 ? -9.231 -10.119 17.167 1.00 86.50 109 TYR A O 1
ATOM 861 N N . GLU A 1 110 ? -10.108 -8.064 17.314 1.00 83.88 110 GLU A N 1
ATOM 862 C CA . GLU A 1 110 ? -10.535 -8.179 18.708 1.00 83.88 110 GLU A CA 1
ATOM 863 C C . GLU A 1 110 ? -11.958 -8.755 18.767 1.00 83.88 110 GLU A C 1
ATOM 865 O O . GLU A 1 110 ? -12.789 -8.484 17.895 1.00 83.88 110 GLU A O 1
ATOM 870 N N . HIS A 1 111 ? -12.257 -9.558 19.788 1.00 81.88 111 HIS A N 1
ATOM 871 C CA . HIS A 1 111 ? -13.613 -10.047 20.032 1.00 81.88 111 HIS A CA 1
ATOM 872 C C . HIS A 1 111 ? -14.382 -9.049 20.919 1.00 81.88 111 HIS A C 1
ATOM 874 O O . HIS A 1 111 ? -13.873 -8.699 21.985 1.00 81.88 111 HIS A O 1
ATOM 880 N N . PRO A 1 112 ? -15.608 -8.620 20.546 1.00 85.81 112 PRO A N 1
ATOM 881 C CA . PRO A 1 112 ? -16.379 -8.984 19.348 1.00 85.81 112 PRO A CA 1
ATOM 882 C C . PRO A 1 112 ? -15.951 -8.232 18.069 1.00 85.81 112 PRO A C 1
ATOM 884 O O . PRO A 1 112 ? -15.561 -7.066 18.117 1.00 85.81 112 PRO A O 1
ATOM 887 N N . ILE A 1 113 ? -16.098 -8.883 16.902 1.00 88.38 113 ILE A N 1
ATOM 888 C CA . ILE A 1 113 ? -15.797 -8.265 15.598 1.00 88.38 113 ILE A CA 1
ATOM 889 C C . ILE A 1 113 ? -16.802 -7.152 15.323 1.00 88.38 113 ILE A C 1
ATOM 891 O O . ILE A 1 113 ? -18.009 -7.387 15.314 1.00 88.38 113 ILE A O 1
ATOM 895 N N . ARG A 1 114 ? -16.283 -5.958 15.031 1.00 92.06 114 ARG A N 1
ATOM 896 C CA . ARG A 1 114 ? -17.077 -4.783 14.660 1.00 92.06 114 ARG A CA 1
ATOM 897 C C . ARG A 1 114 ? -17.081 -4.563 13.154 1.00 92.06 114 ARG A C 1
ATOM 899 O O . ARG A 1 114 ? -16.057 -4.716 12.491 1.00 92.06 114 ARG A O 1
ATOM 906 N N . PHE A 1 115 ? -18.178 -4.040 12.623 1.00 91.50 115 PHE A N 1
ATOM 907 C CA . PHE A 1 115 ? -18.302 -3.679 11.208 1.00 91.50 115 PHE A CA 1
ATOM 908 C C . PHE A 1 115 ? -17.227 -2.696 10.728 1.00 91.50 115 PHE A C 1
ATOM 910 O O . PHE A 1 115 ? -16.740 -2.793 9.604 1.00 91.50 115 PHE A O 1
ATOM 917 N N . ASN A 1 116 ? -16.790 -1.777 11.595 1.00 90.62 116 ASN A N 1
ATOM 918 C CA . ASN A 1 116 ? -15.711 -0.847 11.262 1.00 90.62 116 ASN A CA 1
ATOM 919 C C . ASN A 1 116 ? -14.388 -1.575 10.955 1.00 90.62 116 ASN A C 1
ATOM 921 O O . ASN A 1 116 ? -13.662 -1.168 10.053 1.00 90.62 116 ASN A O 1
ATOM 925 N N . TYR A 1 117 ? -14.086 -2.671 11.661 1.00 91.00 117 TYR A N 1
ATOM 926 C CA . TYR A 1 117 ? -12.907 -3.488 11.363 1.00 91.00 117 TYR A CA 1
ATOM 927 C C . TYR A 1 117 ? -12.998 -4.068 9.945 1.00 91.00 117 TYR A C 1
ATOM 929 O O . TYR A 1 117 ? -12.061 -3.923 9.164 1.00 91.00 117 TYR A O 1
ATOM 937 N N . VAL A 1 118 ? -14.154 -4.622 9.571 1.00 91.12 118 VAL A N 1
ATOM 938 C CA . VAL A 1 118 ? -14.381 -5.194 8.235 1.00 91.12 118 VAL A CA 1
ATOM 939 C C . VAL A 1 118 ? -14.218 -4.148 7.130 1.00 91.12 118 VAL A C 1
ATOM 941 O O . VAL A 1 118 ? -13.482 -4.370 6.169 1.00 91.12 118 VAL A O 1
ATOM 944 N N . ILE A 1 119 ? -14.818 -2.965 7.296 1.00 91.56 119 ILE A N 1
ATOM 945 C CA . ILE A 1 119 ? -14.669 -1.856 6.341 1.00 91.56 119 ILE A CA 1
ATOM 946 C C . ILE A 1 119 ? -13.204 -1.447 6.172 1.00 91.56 119 ILE A C 1
ATOM 948 O O . ILE A 1 119 ? -12.761 -1.182 5.050 1.00 91.56 119 ILE A O 1
ATOM 952 N N . LYS A 1 120 ? -12.429 -1.418 7.261 1.00 90.50 120 LYS A N 1
ATOM 953 C CA . LYS A 1 120 ? -10.994 -1.118 7.198 1.00 90.50 120 LYS A CA 1
ATOM 954 C C . LYS A 1 120 ? -10.232 -2.164 6.394 1.00 90.50 120 LYS A C 1
ATOM 956 O O . LYS A 1 120 ? -9.433 -1.777 5.542 1.00 90.50 120 LYS A O 1
ATOM 961 N N . GLN A 1 121 ? -10.503 -3.453 6.602 1.00 92.00 121 GLN A N 1
ATOM 962 C CA . GLN A 1 121 ? -9.826 -4.510 5.847 1.00 92.00 121 GLN A CA 1
ATOM 963 C C . GLN A 1 121 ? -10.143 -4.444 4.355 1.00 92.00 121 GLN A C 1
ATOM 965 O O . GLN A 1 121 ? -9.229 -4.420 3.529 1.00 92.00 121 GLN A O 1
ATOM 970 N N . ILE A 1 122 ? -11.415 -4.275 3.998 1.00 92.31 122 ILE A N 1
ATOM 971 C CA . ILE A 1 122 ? -11.809 -4.154 2.589 1.00 92.31 122 ILE A CA 1
ATOM 972 C C . ILE A 1 122 ? -11.182 -2.911 1.952 1.00 92.31 122 ILE A C 1
ATOM 974 O O . ILE A 1 122 ? -10.705 -2.954 0.815 1.00 92.31 122 ILE A O 1
ATOM 978 N N . ARG A 1 123 ? -11.105 -1.797 2.691 1.00 91.81 123 ARG A N 1
ATOM 979 C CA . ARG A 1 123 ? -10.431 -0.582 2.221 1.00 91.81 123 ARG A CA 1
ATOM 980 C C . ARG A 1 123 ? -8.940 -0.818 1.974 1.00 91.81 123 ARG A C 1
ATOM 982 O O . ARG A 1 123 ? -8.448 -0.388 0.931 1.00 91.81 123 ARG A O 1
ATOM 989 N N . ARG A 1 124 ? -8.226 -1.481 2.890 1.00 93.25 124 ARG A N 1
ATOM 990 C CA . ARG A 1 124 ? -6.797 -1.817 2.729 1.00 93.25 124 ARG A CA 1
ATOM 991 C C . ARG A 1 124 ? -6.572 -2.705 1.509 1.00 93.25 124 ARG A C 1
ATOM 993 O O . ARG A 1 124 ? -5.750 -2.366 0.660 1.00 93.25 124 ARG A O 1
ATOM 1000 N N . GLN A 1 125 ? -7.370 -3.760 1.364 1.00 93.75 125 GLN A N 1
ATOM 1001 C CA . GLN A 1 125 ? -7.303 -4.663 0.216 1.00 93.75 125 GLN A CA 1
ATOM 1002 C C . GLN A 1 125 ? -7.604 -3.945 -1.105 1.00 93.75 125 GLN A C 1
ATOM 1004 O O . GLN A 1 125 ? -6.867 -4.097 -2.078 1.00 93.75 125 GLN A O 1
ATOM 1009 N N . SER A 1 126 ? -8.638 -3.101 -1.141 1.00 94.06 126 SER A N 1
ATOM 1010 C CA . SER A 1 126 ? -8.975 -2.296 -2.321 1.00 94.06 126 SER A CA 1
ATOM 1011 C C . SER A 1 126 ? -7.846 -1.333 -2.698 1.00 94.06 126 SER A C 1
ATOM 1013 O O . SER A 1 126 ? -7.506 -1.200 -3.875 1.00 94.06 126 SER A O 1
ATOM 1015 N N . ILE A 1 127 ? -7.211 -0.688 -1.711 1.00 94.44 127 ILE A N 1
ATOM 1016 C CA . ILE A 1 127 ? -6.040 0.167 -1.945 1.00 94.44 127 ILE A CA 1
ATOM 1017 C C . ILE A 1 127 ? -4.887 -0.656 -2.524 1.00 94.44 127 ILE A C 1
ATOM 1019 O O . ILE A 1 127 ? -4.319 -0.230 -3.529 1.00 94.44 127 ILE A O 1
ATOM 1023 N N . ALA A 1 128 ? -4.560 -1.815 -1.949 1.00 95.88 128 ALA A N 1
ATOM 1024 C CA . ALA A 1 128 ? -3.475 -2.667 -2.437 1.00 95.88 128 ALA A CA 1
ATOM 1025 C C . ALA A 1 128 ? -3.721 -3.143 -3.876 1.00 95.88 128 ALA A C 1
ATOM 1027 O O . ALA A 1 128 ? -2.872 -2.917 -4.737 1.00 95.88 128 ALA A O 1
ATOM 1028 N N . LYS A 1 129 ? -4.916 -3.674 -4.175 1.00 95.81 129 LYS A N 1
ATOM 1029 C CA . LYS A 1 129 ? -5.317 -4.107 -5.528 1.00 95.81 129 LYS A CA 1
ATOM 1030 C C . LYS A 1 129 ? -5.234 -2.972 -6.549 1.00 95.81 129 LYS A C 1
ATOM 1032 O O . LYS A 1 129 ? -4.622 -3.125 -7.604 1.00 95.81 129 LYS A O 1
ATOM 1037 N N . GLN A 1 130 ? -5.774 -1.795 -6.220 1.00 96.88 130 GLN A N 1
ATOM 1038 C CA . GLN A 1 130 ? -5.672 -0.621 -7.096 1.00 96.88 130 GLN A CA 1
ATOM 1039 C C . GLN A 1 130 ? -4.220 -0.176 -7.303 1.00 96.88 130 GLN A C 1
ATOM 1041 O O . GLN A 1 130 ? -3.859 0.260 -8.393 1.00 96.88 130 GLN A O 1
ATOM 1046 N N . THR A 1 131 ? -3.391 -0.256 -6.263 1.00 96.12 131 THR A N 1
ATOM 1047 C CA . THR A 1 131 ? -1.981 0.139 -6.344 1.00 96.12 131 THR A CA 1
ATOM 1048 C C . THR A 1 131 ? -1.191 -0.845 -7.209 1.00 96.12 131 THR A C 1
ATOM 1050 O O . THR A 1 131 ? -0.458 -0.403 -8.088 1.00 96.12 131 THR A O 1
ATOM 1053 N N . ALA A 1 132 ? -1.409 -2.154 -7.056 1.00 96.94 132 ALA A N 1
ATOM 1054 C CA . ALA A 1 132 ? -0.810 -3.189 -7.902 1.00 96.94 132 ALA A CA 1
ATOM 1055 C C . ALA A 1 132 ? -1.195 -3.024 -9.383 1.00 96.94 132 ALA A C 1
ATOM 1057 O O . ALA A 1 132 ? -0.338 -3.092 -10.269 1.00 96.94 132 ALA A O 1
ATOM 1058 N N . ALA A 1 133 ? -2.466 -2.723 -9.666 1.00 96.94 133 ALA A N 1
ATOM 1059 C CA . ALA A 1 133 ? -2.926 -2.429 -11.023 1.00 96.94 133 ALA A CA 1
ATOM 1060 C C . ALA A 1 133 ? -2.228 -1.190 -11.616 1.00 96.94 133 ALA A C 1
ATOM 1062 O O . ALA A 1 133 ? -1.820 -1.186 -12.777 1.00 96.94 133 ALA A O 1
ATOM 1063 N N . LEU A 1 134 ? -2.029 -0.137 -10.816 1.00 96.69 134 LEU A N 1
ATOM 1064 C CA . LEU A 1 134 ? -1.293 1.053 -11.254 1.00 96.69 134 LEU A CA 1
ATOM 1065 C C . LEU A 1 134 ? 0.205 0.782 -11.440 1.00 96.69 134 LEU A C 1
ATOM 1067 O O . LEU A 1 134 ? 0.799 1.331 -12.367 1.00 96.69 134 LEU A O 1
ATOM 1071 N N . TYR A 1 135 ? 0.817 -0.067 -10.610 1.00 95.38 135 TYR A N 1
ATOM 1072 C CA . TYR A 1 135 ? 2.212 -0.472 -10.787 1.00 95.38 135 TYR A CA 1
ATOM 1073 C C . TYR A 1 135 ? 2.417 -1.290 -12.050 1.00 95.38 135 TYR A C 1
ATOM 1075 O O . TYR A 1 135 ? 3.311 -0.974 -12.827 1.00 95.38 135 TYR A O 1
ATOM 1083 N N . THR A 1 136 ? 1.572 -2.279 -12.315 1.00 95.38 136 THR A N 1
ATOM 1084 C CA . THR A 1 136 ? 1.665 -3.061 -13.557 1.00 95.38 136 THR A CA 1
ATOM 1085 C C . THR A 1 136 ? 1.392 -2.204 -14.793 1.00 95.38 136 THR A C 1
ATOM 1087 O O . THR A 1 136 ? 2.109 -2.320 -15.786 1.00 95.38 136 THR A O 1
ATOM 1090 N N . ALA A 1 137 ? 0.464 -1.242 -14.724 1.00 94.19 137 ALA A N 1
ATOM 1091 C CA . ALA A 1 137 ? 0.283 -0.247 -15.784 1.00 94.19 137 ALA A CA 1
ATOM 1092 C C . ALA A 1 137 ? 1.519 0.659 -15.969 1.00 94.19 137 ALA A C 1
ATOM 1094 O O . ALA A 1 137 ? 1.883 1.001 -17.099 1.00 94.19 137 ALA A O 1
ATOM 1095 N N . PHE A 1 138 ? 2.187 1.043 -14.876 1.00 92.88 138 PHE A N 1
ATOM 1096 C CA . PHE A 1 138 ? 3.445 1.790 -14.923 1.00 92.88 138 PHE A CA 1
ATOM 1097 C C . PHE A 1 138 ? 4.566 0.964 -15.568 1.00 92.88 138 PHE A C 1
ATOM 1099 O O . PHE A 1 138 ? 5.265 1.486 -16.440 1.00 92.88 138 PHE A O 1
ATOM 1106 N N . VAL A 1 139 ? 4.712 -0.306 -15.178 1.00 92.19 139 VAL A N 1
ATOM 1107 C CA . VAL A 1 139 ? 5.687 -1.258 -15.735 1.00 92.19 139 VAL A CA 1
ATOM 1108 C C . VAL A 1 139 ? 5.451 -1.439 -17.230 1.00 92.19 139 VAL A C 1
ATOM 1110 O O . VAL A 1 139 ? 6.385 -1.279 -18.014 1.00 92.19 139 VAL A O 1
ATOM 1113 N N . TYR A 1 140 ? 4.202 -1.657 -17.645 1.00 91.88 140 TYR A N 1
ATOM 1114 C CA . TYR A 1 140 ? 3.839 -1.738 -19.057 1.00 91.88 140 TYR A CA 1
ATOM 1115 C C . TYR A 1 140 ? 4.313 -0.503 -19.833 1.00 91.88 140 TYR A C 1
ATOM 1117 O O . TYR A 1 140 ? 5.034 -0.607 -20.824 1.00 91.88 140 TYR A O 1
ATOM 1125 N N . ARG A 1 141 ? 3.935 0.691 -19.358 1.00 89.25 141 ARG A N 1
ATOM 1126 C CA . ARG A 1 141 ? 4.168 1.947 -20.078 1.00 89.25 141 ARG A CA 1
ATOM 1127 C C . ARG A 1 141 ? 5.642 2.341 -20.146 1.00 89.25 141 ARG A C 1
ATOM 1129 O O . ARG A 1 141 ? 6.067 2.859 -21.176 1.00 89.25 141 ARG A O 1
ATOM 1136 N N . ASN A 1 142 ? 6.383 2.169 -19.053 1.00 86.50 142 ASN A N 1
ATOM 1137 C CA . ASN A 1 142 ? 7.737 2.714 -18.919 1.00 86.50 142 ASN A CA 1
ATOM 1138 C C . ASN A 1 142 ? 8.837 1.679 -19.161 1.00 86.50 142 ASN A C 1
ATOM 1140 O O . ASN A 1 142 ? 9.953 2.074 -19.485 1.00 86.50 142 ASN A O 1
ATOM 1144 N N . ILE A 1 143 ? 8.537 0.387 -19.011 1.00 87.56 143 ILE A N 1
ATOM 1145 C CA . ILE A 1 143 ? 9.522 -0.691 -19.130 1.00 87.56 143 ILE A CA 1
ATOM 1146 C C . ILE A 1 143 ? 9.190 -1.537 -20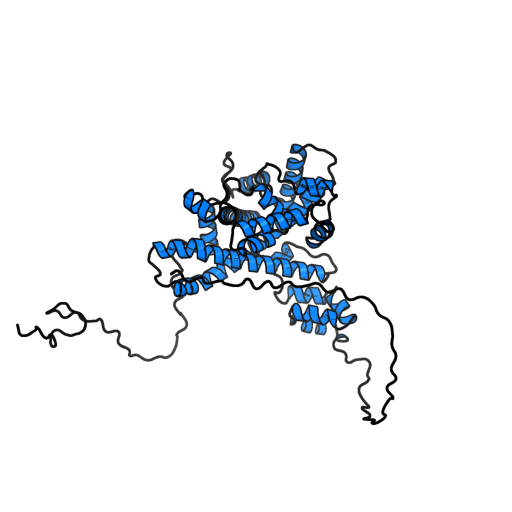.355 1.00 87.56 143 ILE A C 1
ATOM 1148 O O . ILE A 1 143 ? 9.867 -1.411 -21.368 1.00 87.56 143 ILE A O 1
ATOM 1152 N N . VAL A 1 144 ? 8.108 -2.317 -20.313 1.00 87.25 144 VAL A N 1
ATOM 1153 C CA . VAL A 1 144 ? 7.777 -3.318 -21.348 1.00 87.25 144 VAL A CA 1
ATOM 1154 C C . VAL A 1 144 ? 7.642 -2.675 -22.727 1.00 87.25 144 VAL A C 1
ATOM 1156 O O . VAL A 1 144 ? 8.307 -3.090 -23.675 1.00 87.25 144 VAL A O 1
ATOM 1159 N N . ARG A 1 145 ? 6.848 -1.600 -22.831 1.00 86.31 145 ARG A N 1
ATOM 1160 C CA . ARG A 1 145 ? 6.662 -0.859 -24.084 1.00 86.31 145 ARG A CA 1
ATOM 1161 C C . ARG A 1 145 ? 7.991 -0.370 -24.650 1.00 86.31 145 ARG A C 1
ATOM 1163 O O . ARG A 1 145 ? 8.218 -0.505 -25.846 1.00 86.31 145 ARG A O 1
ATOM 1170 N N . VAL A 1 146 ? 8.851 0.223 -23.823 1.00 84.06 146 VAL A N 1
ATOM 1171 C CA . VAL A 1 146 ? 10.110 0.830 -24.284 1.00 84.06 146 VAL A CA 1
ATOM 1172 C C . VAL A 1 146 ? 11.127 -0.246 -24.658 1.00 84.06 146 VAL A C 1
ATOM 1174 O O . VAL A 1 146 ? 11.752 -0.139 -25.711 1.00 84.06 146 VAL A O 1
ATOM 1177 N N . SER A 1 147 ? 11.274 -1.279 -23.831 1.00 82.69 147 SER A N 1
ATOM 1178 C CA . SER A 1 147 ? 12.227 -2.368 -24.045 1.00 82.69 147 SER A CA 1
ATOM 1179 C C . SER A 1 147 ? 11.871 -3.181 -25.286 1.00 82.69 147 SER A C 1
ATOM 1181 O O . SER A 1 147 ? 12.687 -3.285 -26.195 1.00 82.69 147 SER A O 1
ATOM 1183 N N . LEU A 1 148 ? 10.633 -3.666 -25.403 1.00 80.88 148 LEU A N 1
ATOM 1184 C CA . LEU A 1 148 ? 10.252 -4.558 -26.505 1.00 80.88 148 LEU A CA 1
ATOM 1185 C C . LEU A 1 148 ? 10.081 -3.831 -27.843 1.00 80.88 148 LEU A C 1
ATOM 1187 O O . LEU A 1 148 ? 10.351 -4.421 -28.889 1.00 80.88 148 LEU A O 1
ATOM 1191 N N . SER A 1 149 ? 9.730 -2.537 -27.827 1.00 78.38 149 SER A N 1
ATOM 1192 C CA . SER A 1 149 ? 9.745 -1.725 -29.056 1.00 78.38 149 SER A CA 1
ATOM 1193 C C . SER A 1 149 ? 11.164 -1.556 -29.609 1.00 78.38 149 SER A C 1
ATOM 1195 O O . SER A 1 149 ? 11.336 -1.483 -30.820 1.00 78.38 149 SER A O 1
ATOM 1197 N N . ARG A 1 150 ? 12.195 -1.510 -28.748 1.00 76.69 150 ARG A N 1
ATOM 1198 C CA . ARG A 1 150 ? 13.601 -1.416 -29.188 1.00 76.69 150 ARG A CA 1
ATOM 1199 C C . ARG A 1 150 ? 14.118 -2.714 -29.795 1.00 76.69 150 ARG A C 1
ATOM 1201 O O . ARG A 1 150 ? 14.943 -2.658 -30.697 1.00 76.69 150 ARG A O 1
ATOM 1208 N N . VAL A 1 151 ? 13.634 -3.859 -29.314 1.00 73.88 151 VAL A N 1
ATOM 1209 C CA . VAL A 1 151 ? 14.007 -5.182 -29.846 1.00 73.88 151 VAL A CA 1
ATOM 1210 C C . VAL A 1 151 ? 13.263 -5.487 -31.161 1.00 73.88 151 VAL A C 1
ATOM 1212 O O . VAL A 1 151 ? 13.584 -6.451 -31.842 1.00 73.88 151 VAL A O 1
ATOM 1215 N N . GLY A 1 152 ? 12.289 -4.657 -31.563 1.00 67.12 152 GLY A N 1
ATOM 1216 C CA . GLY A 1 152 ? 11.563 -4.812 -32.830 1.00 67.12 152 GLY A CA 1
ATOM 1217 C C . GLY A 1 152 ? 10.590 -5.994 -32.856 1.00 67.12 152 GLY A C 1
ATOM 1218 O O . GLY A 1 152 ? 10.094 -6.355 -33.916 1.00 67.12 152 GLY A O 1
ATOM 1219 N N . LEU A 1 153 ? 10.299 -6.597 -31.698 1.00 62.56 153 LEU A N 1
ATOM 1220 C CA . LEU A 1 153 ? 9.472 -7.805 -31.603 1.00 62.56 153 LEU A CA 1
ATOM 1221 C C . LEU A 1 153 ? 7.974 -7.523 -31.787 1.00 62.56 153 LEU A C 1
ATOM 1223 O O . LEU A 1 153 ? 7.216 -8.441 -32.074 1.00 62.56 153 LEU A O 1
ATOM 1227 N N . HIS A 1 154 ? 7.526 -6.281 -31.572 1.00 62.22 154 HIS A N 1
ATOM 1228 C CA . HIS A 1 154 ? 6.107 -5.919 -31.598 1.00 62.22 154 HIS A CA 1
ATOM 1229 C C . HIS A 1 154 ? 5.895 -4.625 -32.387 1.00 62.22 154 HIS A C 1
ATOM 1231 O O . HIS A 1 154 ? 6.281 -3.546 -31.943 1.00 62.22 154 HIS A O 1
ATOM 1237 N N . PHE A 1 155 ? 5.234 -4.726 -33.543 1.00 63.19 155 PHE A N 1
ATOM 1238 C CA . PHE A 1 155 ? 4.890 -3.570 -34.383 1.00 63.19 155 PHE A CA 1
ATOM 1239 C C . PHE A 1 155 ? 3.548 -2.921 -34.001 1.00 63.19 155 PHE A C 1
ATOM 1241 O O . PHE A 1 155 ? 3.291 -1.781 -34.380 1.00 63.19 155 PHE A O 1
ATOM 1248 N N . SER A 1 156 ? 2.701 -3.617 -33.228 1.00 81.31 156 SER A N 1
ATOM 1249 C CA . SER A 1 156 ? 1.386 -3.123 -32.801 1.00 81.31 156 SER A CA 1
ATOM 1250 C C . SER A 1 156 ? 1.276 -2.995 -31.279 1.00 81.31 156 SER A C 1
ATOM 1252 O O . SER A 1 156 ? 1.424 -3.974 -30.545 1.00 81.31 156 SER A O 1
ATOM 1254 N N . GLU A 1 157 ? 0.948 -1.787 -30.805 1.00 82.00 157 GLU A N 1
ATOM 1255 C CA . GLU A 1 157 ? 0.730 -1.487 -29.381 1.00 82.00 157 GLU A CA 1
ATOM 1256 C C . GLU A 1 157 ? -0.479 -2.246 -28.807 1.00 82.00 157 GLU A C 1
ATOM 1258 O O . GLU A 1 157 ? -0.493 -2.570 -27.620 1.00 82.00 157 GLU A O 1
ATOM 1263 N N . THR A 1 158 ? -1.488 -2.562 -29.629 1.00 85.00 158 THR A N 1
ATOM 1264 C CA . THR A 1 158 ? -2.673 -3.301 -29.168 1.00 85.00 158 THR A CA 1
ATOM 1265 C C . THR A 1 158 ? -2.348 -4.756 -28.863 1.00 85.00 158 THR A C 1
ATOM 1267 O O . THR A 1 158 ? -2.718 -5.225 -27.790 1.00 85.00 158 THR A O 1
ATOM 1270 N N . LYS A 1 159 ? -1.598 -5.436 -29.745 1.00 84.50 159 LYS A N 1
ATOM 1271 C CA . LYS A 1 159 ? -1.168 -6.827 -29.529 1.00 84.50 159 LYS A CA 1
ATOM 1272 C C . LYS A 1 159 ? -0.310 -6.940 -28.266 1.00 84.50 159 LYS A C 1
ATOM 1274 O O . LYS A 1 159 ? -0.649 -7.698 -27.369 1.00 84.50 159 LYS A O 1
ATOM 1279 N N . LEU A 1 160 ? 0.690 -6.066 -28.122 1.00 86.25 160 LEU A N 1
ATOM 1280 C CA . LEU A 1 160 ? 1.554 -6.040 -26.937 1.00 86.25 160 LEU A CA 1
ATOM 1281 C C . LEU A 1 160 ? 0.765 -5.886 -25.624 1.00 86.25 160 LEU A C 1
ATOM 1283 O O . LEU A 1 160 ? 1.104 -6.484 -24.604 1.00 86.25 160 LEU A O 1
ATOM 1287 N N . ARG A 1 161 ? -0.288 -5.062 -25.632 1.00 86.75 161 ARG A N 1
ATOM 1288 C CA . ARG A 1 161 ? -1.141 -4.864 -24.458 1.00 86.75 161 ARG A CA 1
ATOM 1289 C C . ARG A 1 161 ? -1.964 -6.107 -24.120 1.00 86.75 161 ARG A C 1
ATOM 1291 O O . ARG A 1 161 ? -2.134 -6.388 -22.936 1.00 86.75 161 ARG A O 1
ATOM 1298 N N . CYS A 1 162 ? -2.489 -6.798 -25.129 1.00 87.88 162 CYS A N 1
ATOM 1299 C CA . CYS A 1 162 ? -3.221 -8.052 -24.954 1.00 87.88 162 CYS A CA 1
ATOM 1300 C C . CYS A 1 162 ? -2.302 -9.142 -24.392 1.00 87.88 162 CYS A C 1
ATOM 1302 O O . CYS A 1 162 ? -2.643 -9.746 -23.379 1.00 87.88 162 CYS A O 1
ATOM 1304 N N . ASP A 1 163 ? -1.106 -9.291 -24.960 1.00 86.81 163 ASP A N 1
ATOM 1305 C CA . ASP A 1 163 ? -0.135 -10.316 -24.558 1.00 86.81 163 ASP A CA 1
ATOM 1306 C C . ASP A 1 163 ? 0.405 -10.068 -23.136 1.00 86.81 163 ASP A C 1
ATOM 1308 O O . ASP A 1 163 ? 0.681 -10.999 -22.382 1.00 86.81 163 ASP A O 1
ATOM 1312 N N . PHE A 1 164 ? 0.500 -8.800 -22.717 1.00 90.38 164 PHE A N 1
ATOM 1313 C CA . PHE A 1 164 ? 0.902 -8.440 -21.355 1.00 90.38 164 PHE A CA 1
ATOM 1314 C C . PHE A 1 164 ? -0.228 -8.560 -20.315 1.00 90.38 164 PHE A C 1
ATOM 1316 O O . PHE A 1 164 ? 0.047 -8.589 -19.117 1.00 90.38 164 PHE A O 1
ATOM 1323 N N . ALA A 1 165 ? -1.500 -8.618 -20.717 1.00 91.44 165 ALA A N 1
ATOM 1324 C CA . ALA A 1 165 ? -2.625 -8.665 -19.781 1.00 91.44 165 ALA A CA 1
ATOM 1325 C C . ALA A 1 165 ? -2.597 -9.856 -18.792 1.00 91.44 165 ALA A C 1
ATOM 1327 O O . ALA A 1 165 ? -2.757 -9.601 -17.593 1.00 91.44 165 ALA A O 1
ATOM 1328 N N . PRO A 1 166 ? -2.369 -11.121 -19.213 1.00 92.06 166 PRO A N 1
ATOM 1329 C CA . PRO A 1 166 ? -2.307 -12.250 -18.277 1.00 92.06 166 PRO A CA 1
ATOM 1330 C C . PRO A 1 166 ? -1.123 -12.129 -17.311 1.00 92.06 166 PRO A C 1
ATOM 1332 O O . PRO A 1 166 ? -1.258 -12.370 -16.114 1.00 92.06 166 PRO A O 1
ATOM 1335 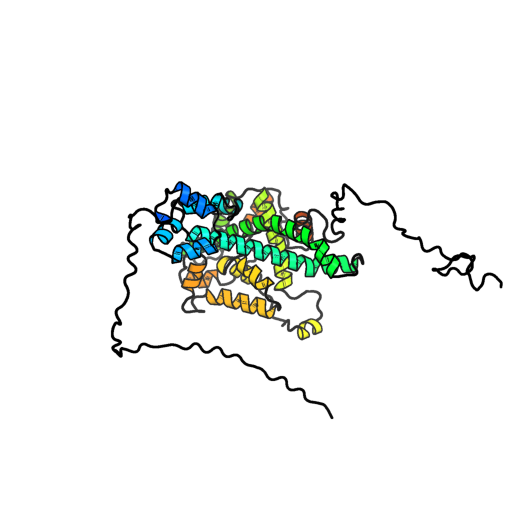N N . VAL A 1 167 ? 0.015 -11.647 -17.808 1.00 91.94 167 VAL A N 1
ATOM 1336 C CA . VAL A 1 167 ? 1.217 -11.386 -17.008 1.00 91.94 167 VAL A CA 1
ATOM 1337 C C . VAL A 1 167 ? 0.932 -10.321 -15.956 1.00 91.94 167 VAL A C 1
ATOM 1339 O O . VAL A 1 167 ? 1.283 -10.478 -14.791 1.00 91.94 167 VAL A O 1
ATOM 1342 N N . ALA A 1 168 ? 0.261 -9.237 -16.346 1.00 93.94 168 ALA A N 1
ATOM 1343 C CA . ALA A 1 168 ? -0.117 -8.178 -15.426 1.00 93.94 168 ALA A CA 1
ATOM 1344 C C . ALA A 1 168 ? -1.037 -8.699 -14.314 1.00 93.94 168 ALA A C 1
ATOM 1346 O O . ALA A 1 168 ? -0.889 -8.267 -13.173 1.00 93.94 168 ALA A O 1
ATOM 1347 N N . ALA A 1 169 ? -1.960 -9.615 -14.623 1.00 94.81 169 ALA A N 1
ATOM 1348 C CA . ALA A 1 169 ? -2.832 -10.233 -13.627 1.00 94.81 169 ALA A CA 1
ATOM 1349 C C . ALA A 1 169 ? -2.039 -11.094 -12.627 1.00 94.81 169 ALA A C 1
ATOM 1351 O O . ALA A 1 169 ? -2.238 -10.954 -11.421 1.00 94.81 169 ALA A O 1
ATOM 1352 N N . GLU A 1 170 ? -1.091 -11.902 -13.106 1.00 94.06 170 GLU A N 1
ATOM 1353 C CA . GLU A 1 170 ? -0.224 -12.726 -12.251 1.00 94.06 170 GLU A CA 1
ATOM 1354 C C . GLU A 1 170 ? 0.693 -11.865 -11.370 1.00 94.06 170 GLU A C 1
ATOM 1356 O O . GLU A 1 170 ? 0.761 -12.041 -10.151 1.00 94.06 170 GLU A O 1
ATOM 1361 N N . MET A 1 171 ? 1.327 -10.847 -11.960 1.00 95.38 171 MET A N 1
ATOM 1362 C CA . MET A 1 171 ? 2.119 -9.871 -11.213 1.00 95.38 171 MET A CA 1
ATOM 1363 C C . MET A 1 171 ? 1.270 -9.187 -10.137 1.00 95.38 171 MET A C 1
ATOM 1365 O O . MET A 1 171 ? 1.718 -9.035 -9.005 1.00 95.38 171 MET A O 1
ATOM 1369 N N . GLN A 1 172 ? 0.035 -8.784 -10.455 1.00 95.88 172 GLN A N 1
ATOM 1370 C CA . GLN A 1 172 ? -0.874 -8.193 -9.471 1.00 95.88 172 GLN A CA 1
ATOM 1371 C C . GLN A 1 172 ? -1.191 -9.172 -8.337 1.00 95.88 172 GLN A C 1
ATOM 1373 O O . GLN A 1 172 ? -1.120 -8.771 -7.176 1.00 95.88 172 GLN A O 1
ATOM 1378 N N . ALA A 1 173 ? -1.494 -10.434 -8.651 1.00 94.12 173 ALA A N 1
ATOM 1379 C CA . ALA A 1 173 ? -1.789 -11.462 -7.656 1.00 94.12 173 ALA A CA 1
ATOM 1380 C C . ALA A 1 173 ? -0.623 -11.665 -6.674 1.00 94.12 173 ALA A C 1
ATOM 1382 O O . ALA A 1 173 ? -0.851 -11.736 -5.467 1.00 94.12 173 ALA A O 1
ATOM 1383 N N . ARG A 1 174 ? 0.625 -11.658 -7.164 1.00 94.75 174 ARG A N 1
ATOM 1384 C CA . ARG A 1 174 ? 1.835 -11.768 -6.325 1.00 94.75 174 ARG A CA 1
ATOM 1385 C C . ARG A 1 174 ? 2.171 -10.485 -5.565 1.00 94.75 174 ARG A C 1
ATOM 1387 O O . ARG A 1 174 ? 2.622 -10.540 -4.425 1.00 94.75 174 ARG A O 1
ATOM 1394 N N . MET A 1 175 ? 1.932 -9.316 -6.161 1.00 95.12 175 MET A N 1
ATOM 1395 C CA . MET A 1 175 ? 2.235 -8.027 -5.529 1.00 95.12 175 MET A CA 1
ATOM 1396 C C . MET A 1 175 ? 1.265 -7.674 -4.397 1.00 95.12 175 MET A C 1
ATOM 1398 O O . MET A 1 175 ? 1.670 -7.003 -3.451 1.00 95.12 175 MET A O 1
ATOM 1402 N N . VAL A 1 176 ? -0.010 -8.073 -4.478 1.00 95.25 176 VAL A N 1
ATOM 1403 C CA . VAL A 1 176 ? -1.030 -7.669 -3.491 1.00 95.25 176 VAL A CA 1
ATOM 1404 C C . VAL A 1 176 ? -0.668 -8.093 -2.057 1.00 95.25 176 VAL A C 1
ATOM 1406 O O . VAL A 1 176 ? -0.652 -7.204 -1.202 1.00 95.25 176 VAL A O 1
ATOM 1409 N N . PRO A 1 177 ? -0.298 -9.356 -1.764 1.00 94.62 177 PRO A N 1
ATOM 1410 C CA . PRO A 1 177 ? 0.130 -9.755 -0.423 1.00 94.62 177 PRO A CA 1
ATOM 1411 C C . PRO A 1 177 ? 1.331 -8.951 0.088 1.00 94.62 177 PRO A C 1
ATOM 1413 O O . PRO A 1 177 ? 1.321 -8.498 1.231 1.00 94.62 177 PRO A O 1
ATOM 1416 N N . LEU A 1 178 ? 2.326 -8.695 -0.771 1.00 94.44 178 LEU A N 1
ATOM 1417 C CA . LEU A 1 178 ? 3.521 -7.915 -0.421 1.00 94.44 178 LEU A CA 1
ATOM 1418 C C . LEU A 1 178 ? 3.179 -6.459 -0.085 1.00 94.44 178 LEU A C 1
ATOM 1420 O O . LEU A 1 178 ? 3.701 -5.890 0.873 1.00 94.44 178 LEU A O 1
ATOM 1424 N N . LEU A 1 179 ? 2.266 -5.859 -0.850 1.00 95.19 179 LEU A N 1
ATOM 1425 C CA . LEU A 1 179 ? 1.760 -4.516 -0.589 1.00 95.19 179 LEU A CA 1
ATOM 1426 C C . LEU A 1 179 ? 0.984 -4.455 0.726 1.00 95.19 179 LEU A C 1
ATOM 1428 O O . LEU A 1 179 ? 1.144 -3.496 1.477 1.00 95.19 179 LEU A O 1
ATOM 1432 N N . LEU A 1 180 ? 0.177 -5.468 1.038 1.00 94.56 180 LEU A N 1
ATOM 1433 C CA . LEU A 1 180 ? -0.526 -5.542 2.318 1.00 94.56 180 LEU A CA 1
ATOM 1434 C C . LEU A 1 180 ? 0.444 -5.669 3.496 1.00 94.56 180 LEU A C 1
ATOM 1436 O O . LEU A 1 180 ? 0.275 -4.948 4.479 1.00 94.56 180 LEU A O 1
ATOM 1440 N N . THR A 1 181 ? 1.486 -6.498 3.376 1.00 92.62 181 THR A N 1
ATOM 1441 C CA . THR A 1 181 ? 2.553 -6.603 4.386 1.00 92.62 181 THR A CA 1
ATOM 1442 C C . THR A 1 181 ? 3.243 -5.260 4.593 1.00 92.62 181 THR A C 1
ATOM 1444 O O . THR A 1 181 ? 3.365 -4.795 5.724 1.00 92.62 181 THR A O 1
ATOM 1447 N N . LEU A 1 182 ? 3.627 -4.585 3.506 1.00 91.44 182 LEU A N 1
ATOM 1448 C CA . LEU A 1 182 ? 4.267 -3.274 3.577 1.00 91.44 182 LEU A CA 1
ATOM 1449 C C . LEU A 1 182 ? 3.340 -2.208 4.185 1.00 91.44 182 LEU A C 1
ATOM 1451 O O . LEU A 1 182 ? 3.788 -1.370 4.964 1.00 91.44 182 LEU A O 1
ATOM 1455 N N . GLN A 1 183 ? 2.047 -2.229 3.850 1.00 92.56 183 GLN A N 1
ATOM 1456 C CA . GLN A 1 183 ? 1.053 -1.329 4.440 1.00 92.56 183 GLN A CA 1
ATOM 1457 C C . GLN A 1 183 ? 0.925 -1.555 5.949 1.00 92.56 183 GLN A C 1
ATOM 1459 O O . GLN A 1 183 ? 0.939 -0.579 6.697 1.00 92.56 183 GLN A O 1
ATOM 1464 N N . HIS A 1 184 ? 0.836 -2.813 6.389 1.00 91.50 184 HIS A N 1
ATOM 1465 C CA . HIS A 1 184 ? 0.808 -3.168 7.808 1.00 91.50 184 HIS A CA 1
ATOM 1466 C C . HIS A 1 184 ? 2.070 -2.694 8.523 1.00 91.50 184 HIS A C 1
ATOM 1468 O O . HIS A 1 184 ? 1.980 -2.016 9.544 1.00 91.50 184 HIS A O 1
ATOM 1474 N N . TYR A 1 185 ? 3.237 -2.954 7.938 1.00 88.12 185 TYR A N 1
ATOM 1475 C CA . TYR A 1 185 ? 4.510 -2.481 8.460 1.00 88.12 185 TYR A CA 1
ATOM 1476 C C . TYR A 1 185 ? 4.526 -0.954 8.637 1.00 88.12 185 TYR A C 1
ATOM 1478 O O . TYR A 1 185 ? 4.794 -0.472 9.734 1.00 88.12 185 TYR A O 1
ATOM 1486 N N . MET A 1 186 ? 4.157 -0.184 7.605 1.00 87.75 186 MET A N 1
ATOM 1487 C CA . MET A 1 186 ? 4.123 1.284 7.680 1.00 87.75 186 MET A CA 1
ATOM 1488 C C . MET A 1 186 ? 3.133 1.805 8.732 1.00 87.75 186 MET A C 1
ATOM 1490 O O . MET A 1 186 ? 3.464 2.738 9.464 1.00 87.75 186 MET A O 1
ATOM 1494 N N . GLU A 1 187 ? 1.933 1.223 8.823 1.00 88.81 187 GLU A N 1
ATOM 1495 C CA . GLU A 1 187 ? 0.931 1.606 9.828 1.00 88.81 187 GLU A CA 1
ATOM 1496 C C . GLU A 1 187 ? 1.445 1.343 11.250 1.00 88.81 187 GLU A C 1
ATOM 1498 O O . GLU A 1 187 ? 1.369 2.223 12.111 1.00 88.81 187 GLU A O 1
ATOM 1503 N N . THR A 1 188 ? 2.036 0.172 11.487 1.00 86.81 188 THR A N 1
ATOM 1504 C CA . THR A 1 188 ? 2.574 -0.197 12.799 1.00 86.81 188 THR A CA 1
ATOM 1505 C C . THR A 1 188 ? 3.794 0.648 13.164 1.00 86.81 188 THR A C 1
ATOM 1507 O O . THR A 1 188 ? 3.878 1.147 14.289 1.00 86.81 188 THR A O 1
ATOM 1510 N N . CYS A 1 189 ? 4.689 0.924 12.209 1.00 82.94 189 CYS A N 1
ATOM 1511 C CA . CYS A 1 189 ? 5.788 1.875 12.383 1.00 82.94 189 CYS A CA 1
ATOM 1512 C C . CYS A 1 189 ? 5.280 3.272 12.754 1.00 82.94 189 CYS A C 1
ATOM 1514 O O . CYS A 1 189 ? 5.819 3.887 13.675 1.00 82.94 189 CYS A O 1
ATOM 1516 N N . ALA A 1 190 ? 4.235 3.775 12.092 1.00 85.25 190 ALA A N 1
ATOM 1517 C CA . ALA A 1 190 ? 3.666 5.085 12.399 1.00 85.25 190 ALA A CA 1
ATOM 1518 C C . ALA A 1 190 ? 3.097 5.140 13.827 1.00 85.25 190 ALA A C 1
ATOM 1520 O O . ALA A 1 190 ? 3.390 6.082 14.566 1.00 85.25 190 ALA A O 1
ATOM 1521 N N . VAL A 1 191 ? 2.346 4.115 14.251 1.00 86.06 191 VAL A N 1
ATOM 1522 C CA . VAL A 1 191 ? 1.793 4.018 15.616 1.00 86.06 191 VAL A CA 1
ATOM 1523 C C . VAL A 1 191 ? 2.902 3.974 16.666 1.00 86.06 191 VAL A C 1
ATOM 1525 O O . VAL A 1 191 ? 2.860 4.731 17.640 1.00 86.06 191 VAL A O 1
ATOM 1528 N N . LEU A 1 192 ? 3.908 3.119 16.467 1.00 81.88 192 LEU A N 1
ATOM 1529 C CA . LEU A 1 192 ? 5.043 2.994 17.382 1.00 81.88 192 LEU A CA 1
ATOM 1530 C C . LEU A 1 192 ? 5.822 4.303 17.478 1.00 81.88 192 LEU A C 1
ATOM 1532 O O . LEU A 1 192 ? 6.133 4.755 18.578 1.00 81.88 192 LEU A O 1
ATOM 1536 N N . THR A 1 193 ? 6.063 4.949 16.341 1.00 79.50 193 THR A N 1
ATOM 1537 C CA . THR A 1 193 ? 6.777 6.222 16.292 1.00 79.50 193 THR A CA 1
ATOM 1538 C C . THR A 1 193 ? 6.014 7.297 17.066 1.00 79.50 193 THR A C 1
ATOM 1540 O O . THR A 1 193 ? 6.570 7.905 17.979 1.00 79.50 193 THR A O 1
ATOM 1543 N N . LEU A 1 194 ? 4.712 7.472 16.812 1.00 82.44 194 LEU A N 1
ATOM 1544 C CA . LEU A 1 194 ? 3.880 8.433 17.549 1.00 82.44 194 LEU A CA 1
ATOM 1545 C C . LEU A 1 194 ? 3.851 8.162 19.059 1.00 82.44 194 LEU A C 1
ATOM 1547 O O . LEU A 1 194 ? 3.904 9.107 19.852 1.00 82.44 194 LEU A O 1
ATOM 1551 N N . LYS A 1 195 ? 3.793 6.888 19.467 1.00 83.56 195 LYS A N 1
ATOM 1552 C CA . LYS A 1 195 ? 3.843 6.492 20.881 1.00 83.56 195 LYS A CA 1
ATOM 1553 C C . LYS A 1 195 ? 5.171 6.905 21.519 1.00 83.56 195 LYS A C 1
ATOM 1555 O O . LYS A 1 195 ? 5.164 7.506 22.593 1.00 83.56 195 LYS A O 1
ATOM 1560 N N . THR A 1 196 ? 6.287 6.663 20.835 1.00 78.25 196 THR A N 1
ATOM 1561 C CA . THR A 1 196 ? 7.626 7.067 21.284 1.00 78.25 196 THR A CA 1
ATOM 1562 C C . THR A 1 196 ? 7.722 8.583 21.464 1.00 78.25 196 THR A C 1
ATOM 1564 O O . THR A 1 196 ? 8.079 9.035 22.556 1.00 78.25 196 THR A O 1
ATOM 1567 N N . TYR A 1 197 ? 7.316 9.373 20.460 1.00 76.00 197 TYR A N 1
ATOM 1568 C CA . TYR A 1 197 ? 7.338 10.842 20.549 1.00 76.00 197 TYR A CA 1
ATOM 1569 C C . TYR A 1 197 ? 6.399 11.390 21.631 1.00 76.00 197 TYR A C 1
ATOM 1571 O O . TYR A 1 197 ? 6.705 12.414 22.232 1.00 76.00 197 TYR A O 1
ATOM 1579 N N . SER A 1 198 ? 5.280 10.717 21.908 1.00 78.69 198 SER A N 1
ATOM 1580 C CA . SER A 1 198 ? 4.347 11.137 22.964 1.00 78.69 198 SER A CA 1
ATOM 1581 C C . SER A 1 198 ? 4.865 10.830 24.373 1.00 78.69 198 SER A C 1
ATOM 1583 O O . SER A 1 198 ? 4.498 11.515 25.322 1.00 78.69 198 SER A O 1
ATOM 1585 N N . SER A 1 199 ? 5.702 9.797 24.519 1.00 75.94 199 SER A N 1
ATOM 1586 C CA . SER A 1 199 ? 6.244 9.354 25.813 1.00 75.94 199 SER A CA 1
ATOM 1587 C C . SER A 1 199 ? 7.543 10.050 26.231 1.00 75.94 199 SER A C 1
ATOM 1589 O O . SER A 1 199 ? 7.896 10.034 27.407 1.00 75.94 199 SER A O 1
ATOM 1591 N N . THR A 1 200 ? 8.261 10.663 25.287 1.00 66.69 200 THR A N 1
ATOM 1592 C CA . THR A 1 200 ? 9.603 11.205 25.528 1.00 66.69 200 THR A CA 1
ATOM 1593 C C . THR A 1 200 ? 9.554 12.727 25.660 1.00 66.69 200 THR A C 1
ATOM 1595 O O . THR A 1 200 ? 9.357 13.431 24.673 1.00 66.69 200 THR A O 1
ATOM 1598 N N . CYS A 1 201 ? 9.792 13.252 26.866 1.00 57.88 201 CYS A N 1
ATOM 1599 C CA . CYS A 1 201 ? 9.888 14.698 27.126 1.00 57.88 201 CYS A CA 1
ATOM 1600 C C . CYS A 1 201 ? 11.222 15.332 26.668 1.00 57.88 201 CYS A C 1
ATOM 1602 O O . CYS A 1 201 ? 11.421 16.528 26.860 1.00 57.88 201 CYS A O 1
ATOM 1604 N N . CYS A 1 202 ? 12.155 14.555 26.105 1.00 52.94 202 CYS A N 1
ATOM 1605 C CA . CYS A 1 202 ? 13.531 14.990 25.837 1.00 52.94 202 CYS A CA 1
ATOM 1606 C C . CYS A 1 202 ? 13.784 15.317 24.349 1.00 52.94 202 CYS A C 1
ATOM 1608 O O . CYS A 1 202 ? 13.229 14.686 23.440 1.00 52.94 202 CYS A O 1
ATOM 1610 N N . ASP A 1 203 ? 14.629 16.326 24.102 1.00 56.09 203 ASP A N 1
ATOM 1611 C CA . ASP A 1 203 ? 14.844 16.958 22.788 1.00 56.09 203 ASP A CA 1
ATOM 1612 C C . ASP A 1 203 ? 16.033 16.426 21.964 1.00 56.09 203 ASP A C 1
ATOM 1614 O O . ASP A 1 203 ? 16.348 16.971 20.910 1.00 56.09 203 ASP A O 1
ATOM 1618 N N . GLU A 1 204 ? 16.660 15.320 22.367 1.00 61.03 204 GLU A N 1
ATOM 1619 C CA . GLU A 1 204 ? 17.835 14.797 21.659 1.00 61.03 204 GLU A CA 1
ATOM 1620 C C . GLU A 1 204 ? 17.451 13.879 20.485 1.00 61.03 204 GLU A C 1
ATOM 1622 O O . GLU A 1 204 ? 16.925 12.779 20.671 1.00 61.03 204 GLU A O 1
ATOM 1627 N N . GLY A 1 205 ? 17.744 14.322 19.255 1.00 62.62 205 GLY A N 1
ATOM 1628 C CA . GLY A 1 205 ? 17.484 13.574 18.014 1.00 62.62 205 GLY A CA 1
ATOM 1629 C C . GLY A 1 205 ? 18.090 12.163 17.994 1.00 62.62 205 GLY A C 1
ATOM 1630 O O . GLY A 1 205 ? 17.456 11.235 17.501 1.00 62.62 205 GLY A O 1
ATOM 1631 N N . GLN A 1 206 ? 19.250 11.971 18.632 1.00 62.03 206 GLN A N 1
ATOM 1632 C CA . GLN A 1 206 ? 19.925 10.670 18.740 1.00 62.03 206 GLN A CA 1
ATOM 1633 C C . GLN A 1 206 ? 19.162 9.669 19.627 1.00 62.03 206 GLN A C 1
ATOM 1635 O O . GLN A 1 206 ? 19.130 8.471 19.358 1.00 62.03 206 GLN A O 1
ATOM 1640 N N . VAL A 1 207 ? 18.530 10.140 20.705 1.00 60.47 207 VAL A N 1
ATOM 1641 C CA . VAL A 1 207 ? 17.731 9.282 21.596 1.00 60.47 207 VAL A CA 1
ATOM 1642 C C . VAL A 1 207 ? 16.459 8.824 20.876 1.00 60.47 207 VAL A C 1
ATOM 1644 O O . VAL A 1 207 ? 16.006 7.693 21.053 1.00 60.47 207 VAL A O 1
ATOM 1647 N N . ARG A 1 208 ? 15.914 9.676 20.000 1.00 61.03 208 ARG A N 1
ATOM 1648 C CA . ARG A 1 208 ? 14.707 9.395 19.213 1.00 61.03 208 ARG A CA 1
ATOM 1649 C C . ARG A 1 208 ? 14.940 8.360 18.123 1.00 61.03 208 ARG A C 1
ATOM 1651 O O . ARG A 1 208 ? 14.132 7.436 18.019 1.00 61.03 208 ARG A O 1
ATOM 1658 N N . SER A 1 209 ? 16.026 8.484 17.358 1.00 65.50 209 SER A N 1
ATOM 1659 C CA . SER A 1 209 ? 16.390 7.480 16.352 1.00 65.50 209 SER A CA 1
ATOM 1660 C C . SER A 1 209 ? 16.584 6.113 17.009 1.00 65.50 209 SER A C 1
ATOM 1662 O O . SER A 1 209 ? 15.929 5.155 16.615 1.00 65.50 209 SER A O 1
ATOM 1664 N N . ASN A 1 210 ? 17.323 6.052 18.120 1.00 65.25 210 ASN A N 1
ATOM 1665 C CA . ASN A 1 210 ? 17.550 4.814 18.869 1.00 65.25 210 ASN A CA 1
ATOM 1666 C C . ASN A 1 210 ? 16.258 4.156 19.399 1.00 65.25 210 ASN A C 1
ATOM 1668 O O . ASN A 1 210 ? 16.119 2.931 19.348 1.00 65.25 210 ASN A O 1
ATOM 1672 N N . LEU A 1 211 ? 15.298 4.941 19.906 1.00 64.00 211 LEU A N 1
ATOM 1673 C CA . LEU A 1 211 ? 14.012 4.420 20.391 1.00 64.00 211 LEU A CA 1
ATOM 1674 C C . LEU A 1 211 ? 13.105 3.949 19.245 1.00 64.00 211 LEU A C 1
ATOM 1676 O O . LEU A 1 211 ? 12.454 2.907 19.358 1.00 64.00 211 LEU A O 1
ATOM 1680 N N . ARG A 1 212 ? 13.073 4.692 18.132 1.00 66.00 212 ARG A N 1
ATOM 1681 C CA . ARG A 1 212 ? 12.369 4.291 16.904 1.00 66.00 212 ARG A CA 1
ATOM 1682 C C . ARG A 1 212 ? 12.937 2.981 16.364 1.00 66.00 212 ARG A C 1
ATOM 1684 O O . ARG A 1 212 ? 12.180 2.065 16.045 1.00 66.00 212 ARG A O 1
ATOM 1691 N N . ASP A 1 213 ? 14.255 2.872 16.329 1.00 68.62 213 ASP A N 1
ATOM 1692 C CA . ASP A 1 213 ? 14.978 1.699 15.855 1.00 68.62 213 ASP A CA 1
ATOM 1693 C C . ASP A 1 213 ? 14.726 0.489 16.769 1.00 68.62 213 ASP A C 1
ATOM 1695 O O . ASP A 1 213 ? 14.418 -0.605 16.298 1.00 68.62 213 ASP A O 1
ATOM 1699 N N . GLN A 1 214 ? 14.691 0.681 18.093 1.00 67.94 214 GLN A N 1
ATOM 1700 C CA . GLN A 1 214 ? 14.293 -0.367 19.037 1.00 67.94 214 GLN A CA 1
ATOM 1701 C C . GLN A 1 214 ? 12.849 -0.851 18.830 1.00 67.94 214 GLN A C 1
ATOM 1703 O O . GLN A 1 214 ? 12.609 -2.061 18.848 1.00 67.94 214 GLN A O 1
ATOM 1708 N N . ALA A 1 215 ? 11.899 0.062 18.620 1.00 66.88 215 ALA A N 1
ATOM 1709 C CA . ALA A 1 215 ? 10.507 -0.294 18.350 1.00 66.88 215 ALA A CA 1
ATOM 1710 C C . ALA A 1 215 ? 10.364 -1.033 17.009 1.00 66.88 215 ALA A C 1
ATOM 1712 O O . ALA A 1 215 ? 9.655 -2.035 16.918 1.00 66.88 215 ALA A O 1
ATOM 1713 N N . THR A 1 216 ? 11.110 -0.595 15.995 1.00 70.50 216 THR A N 1
ATOM 1714 C CA . THR A 1 216 ? 11.162 -1.243 14.680 1.00 70.50 216 THR A CA 1
ATOM 1715 C C . THR A 1 216 ? 11.773 -2.642 14.785 1.00 70.50 216 THR A C 1
ATOM 1717 O O . THR A 1 216 ? 11.229 -3.589 14.231 1.00 70.50 216 THR A O 1
ATOM 1720 N N . ARG A 1 217 ? 12.834 -2.833 15.582 1.00 71.56 217 ARG A N 1
ATOM 1721 C CA . ARG A 1 217 ? 13.402 -4.166 15.861 1.00 71.56 217 ARG A CA 1
ATOM 1722 C C . ARG A 1 217 ? 12.417 -5.106 16.537 1.00 71.56 217 ARG A C 1
ATOM 1724 O O . ARG A 1 217 ? 12.443 -6.297 16.248 1.00 71.56 217 ARG A O 1
ATOM 1731 N N . ALA A 1 218 ? 11.595 -4.602 17.455 1.00 71.44 218 ALA A N 1
ATOM 1732 C CA . ALA A 1 218 ? 10.557 -5.413 18.079 1.00 71.44 218 ALA A CA 1
ATOM 1733 C C . ALA A 1 218 ? 9.524 -5.862 17.036 1.00 71.44 218 ALA A C 1
ATOM 1735 O O . ALA A 1 218 ? 9.226 -7.046 16.973 1.00 71.44 218 ALA A O 1
ATOM 1736 N N . LEU A 1 219 ? 9.090 -4.947 16.163 1.00 75.94 219 LEU A N 1
ATOM 1737 C CA . LEU A 1 219 ? 8.166 -5.233 15.065 1.00 75.94 219 LEU A CA 1
ATOM 1738 C C . LEU A 1 219 ? 8.718 -6.275 14.077 1.00 75.94 219 LEU A C 1
ATOM 1740 O O . LEU A 1 219 ? 7.988 -7.152 13.635 1.00 75.94 219 LEU A O 1
ATOM 1744 N N . LEU A 1 220 ? 10.009 -6.210 13.739 1.00 76.19 220 LEU A N 1
ATOM 1745 C CA . LEU A 1 220 ? 10.634 -7.159 12.806 1.00 76.19 220 LEU A CA 1
ATOM 1746 C C . LEU A 1 220 ? 10.651 -8.605 13.318 1.00 76.19 220 LEU A C 1
ATOM 1748 O O . LEU A 1 220 ? 10.757 -9.515 12.503 1.00 76.19 220 LEU A O 1
ATOM 1752 N N . LYS A 1 221 ? 10.556 -8.830 14.636 1.00 78.69 221 LYS A N 1
ATOM 1753 C CA . LYS A 1 221 ? 10.500 -10.189 15.201 1.00 78.69 221 LYS A CA 1
ATOM 1754 C C . LYS A 1 221 ? 9.200 -10.915 14.867 1.00 78.69 221 LYS A C 1
ATOM 1756 O O . LYS A 1 221 ? 9.190 -12.141 14.897 1.00 78.69 221 LYS A O 1
ATOM 1761 N N . ASP A 1 222 ? 8.143 -10.172 14.551 1.00 80.62 222 ASP A N 1
ATOM 1762 C CA . ASP A 1 222 ? 6.822 -10.732 14.263 1.00 80.62 222 ASP A CA 1
ATOM 1763 C C . ASP A 1 222 ? 6.696 -11.224 12.809 1.00 80.62 222 ASP A C 1
ATOM 1765 O O . ASP A 1 222 ? 5.715 -11.883 12.465 1.00 80.62 222 ASP A O 1
ATOM 1769 N N . TYR A 1 223 ? 7.680 -10.926 11.951 1.00 83.94 223 TYR A N 1
ATOM 1770 C CA . TYR A 1 223 ? 7.695 -11.340 10.549 1.00 83.94 223 TYR A CA 1
ATOM 1771 C C . TYR A 1 223 ? 8.668 -12.489 10.310 1.00 83.94 223 TYR A C 1
ATOM 1773 O O . TYR A 1 223 ? 9.788 -12.509 10.825 1.00 83.94 223 TYR A O 1
ATOM 1781 N N . GLU A 1 224 ? 8.270 -13.418 9.445 1.00 85.56 224 GLU A N 1
ATOM 1782 C CA . GLU A 1 224 ? 9.170 -14.460 8.967 1.00 85.56 224 GLU A CA 1
ATOM 1783 C C . GLU A 1 224 ? 10.256 -13.863 8.055 1.00 85.56 224 GLU A C 1
ATOM 1785 O O . GLU A 1 224 ? 10.032 -12.909 7.307 1.00 85.56 224 GLU A O 1
ATOM 1790 N N . THR A 1 225 ? 11.458 -14.441 8.084 1.00 82.06 225 THR A N 1
ATOM 1791 C CA . THR A 1 225 ? 12.603 -13.964 7.296 1.00 82.06 225 THR A CA 1
ATOM 1792 C C . THR A 1 225 ? 12.320 -13.899 5.791 1.00 82.06 225 THR A C 1
ATOM 1794 O O . THR A 1 225 ? 12.756 -12.957 5.127 1.00 82.06 225 THR A O 1
ATOM 1797 N N . ALA A 1 226 ? 11.575 -14.867 5.251 1.00 84.44 226 ALA A N 1
ATOM 1798 C CA . ALA A 1 226 ? 11.169 -14.869 3.847 1.00 84.44 226 ALA A CA 1
ATOM 1799 C C . ALA A 1 226 ? 10.250 -13.677 3.519 1.00 84.44 226 ALA A C 1
ATOM 1801 O O . ALA A 1 226 ? 10.478 -12.966 2.543 1.00 84.44 226 ALA A O 1
ATOM 1802 N N . GLU A 1 227 ? 9.284 -13.381 4.391 1.00 84.50 227 GLU A N 1
ATOM 1803 C CA . GLU A 1 227 ? 8.372 -12.246 4.221 1.00 84.50 227 GLU A CA 1
ATOM 1804 C C . GLU A 1 227 ? 9.110 -10.908 4.277 1.00 84.50 227 GLU A C 1
ATOM 1806 O O . GLU A 1 227 ? 8.828 -10.008 3.485 1.00 84.50 227 GLU A O 1
ATOM 1811 N N . LEU A 1 228 ? 10.096 -10.783 5.172 1.00 83.38 228 LEU A N 1
ATOM 1812 C CA . LEU A 1 228 ? 10.949 -9.597 5.259 1.00 83.38 228 LEU A CA 1
ATOM 1813 C C . LEU A 1 228 ? 11.765 -9.384 3.982 1.00 83.38 228 LEU A C 1
ATOM 1815 O O . LEU A 1 228 ? 11.893 -8.247 3.521 1.00 83.38 228 LEU A O 1
ATOM 1819 N N . LYS A 1 229 ? 12.293 -10.463 3.392 1.00 84.50 229 LYS A N 1
ATOM 1820 C CA . LYS A 1 229 ? 13.017 -10.411 2.117 1.00 84.50 229 LYS A CA 1
ATOM 1821 C C . LYS A 1 229 ? 12.129 -9.875 1.002 1.00 84.50 229 LYS A C 1
ATOM 1823 O O . LYS A 1 229 ? 12.524 -8.941 0.304 1.00 84.50 229 LYS A O 1
ATOM 1828 N N . ASP A 1 230 ? 10.937 -10.431 0.840 1.00 88.38 230 ASP A N 1
ATOM 1829 C CA . ASP A 1 230 ? 10.055 -10.035 -0.259 1.00 88.38 230 ASP A CA 1
ATOM 1830 C C . ASP A 1 230 ? 9.459 -8.639 -0.039 1.00 88.38 230 ASP A C 1
ATOM 1832 O O . ASP A 1 230 ? 9.352 -7.849 -0.983 1.00 88.38 230 ASP A O 1
ATOM 1836 N N . MET A 1 231 ? 9.184 -8.277 1.220 1.00 88.06 231 MET A N 1
ATOM 1837 C CA . MET A 1 231 ? 8.828 -6.912 1.609 1.00 88.06 231 MET A CA 1
ATOM 1838 C C . MET A 1 231 ? 9.951 -5.914 1.272 1.00 88.06 231 MET A C 1
ATOM 1840 O O . MET A 1 231 ? 9.683 -4.816 0.780 1.00 88.06 231 MET A O 1
ATOM 1844 N N . PHE A 1 232 ? 11.214 -6.285 1.491 1.00 85.44 232 PHE A N 1
ATOM 1845 C CA . PHE A 1 232 ? 12.352 -5.440 1.135 1.00 85.44 232 PHE A CA 1
ATOM 1846 C C . PHE A 1 232 ? 12.497 -5.276 -0.384 1.00 85.44 232 PHE A C 1
ATOM 1848 O O . PHE A 1 232 ? 12.690 -4.159 -0.863 1.00 85.44 232 PHE A O 1
ATOM 1855 N N . LYS A 1 233 ? 12.323 -6.346 -1.171 1.00 88.00 233 LYS A N 1
ATOM 1856 C CA . LYS A 1 233 ? 12.367 -6.256 -2.643 1.00 88.00 233 LYS A CA 1
ATOM 1857 C C . LYS A 1 233 ? 11.297 -5.312 -3.195 1.00 88.00 233 LYS A C 1
ATOM 1859 O O . LYS A 1 233 ? 11.606 -4.450 -4.023 1.00 88.00 233 LYS A O 1
ATOM 1864 N N . ILE A 1 234 ? 10.050 -5.426 -2.719 1.00 91.38 234 ILE A N 1
ATOM 1865 C CA . ILE A 1 234 ? 8.986 -4.514 -3.163 1.00 91.38 234 ILE A CA 1
ATOM 1866 C C . ILE A 1 234 ? 9.259 -3.075 -2.707 1.00 91.38 234 ILE A C 1
ATOM 1868 O O . ILE A 1 234 ? 8.954 -2.135 -3.441 1.00 91.38 234 ILE A O 1
ATOM 1872 N N . TRP A 1 235 ? 9.898 -2.880 -1.549 1.00 88.56 235 TRP A N 1
ATOM 1873 C CA . TRP A 1 235 ? 10.342 -1.560 -1.105 1.00 88.56 235 TRP A CA 1
ATOM 1874 C C . TRP A 1 235 ? 11.411 -0.955 -2.024 1.00 88.56 235 TRP A C 1
ATOM 1876 O O . TRP A 1 235 ? 11.295 0.213 -2.408 1.00 88.56 235 TRP A O 1
ATOM 1886 N N . CYS A 1 236 ? 12.414 -1.735 -2.441 1.00 86.38 236 CYS A N 1
ATOM 1887 C CA . CYS A 1 236 ? 13.405 -1.301 -3.430 1.00 86.38 236 CYS A CA 1
ATOM 1888 C C . CYS A 1 236 ? 12.723 -0.858 -4.730 1.00 86.38 236 CYS A C 1
ATOM 1890 O O . CYS A 1 236 ? 13.009 0.229 -5.240 1.00 86.38 236 CYS A O 1
ATOM 1892 N N . PHE A 1 237 ? 11.764 -1.649 -5.221 1.00 90.50 237 PHE A N 1
ATOM 1893 C CA . PHE A 1 237 ? 10.973 -1.299 -6.400 1.00 90.50 237 PHE A CA 1
ATOM 1894 C C . PHE A 1 237 ? 10.176 0.001 -6.211 1.00 90.50 237 PHE A C 1
ATOM 1896 O O . PHE A 1 237 ? 10.208 0.881 -7.076 1.00 90.50 237 PHE A O 1
ATOM 1903 N N . ILE A 1 238 ? 9.492 0.167 -5.075 1.00 89.62 238 ILE A N 1
ATOM 1904 C CA . ILE A 1 238 ? 8.724 1.380 -4.759 1.00 89.62 238 ILE A CA 1
ATOM 1905 C C . ILE A 1 238 ? 9.635 2.601 -4.675 1.00 89.62 238 ILE A C 1
ATOM 1907 O O . ILE A 1 238 ? 9.271 3.657 -5.192 1.00 89.62 238 ILE A O 1
ATOM 1911 N N . THR A 1 239 ? 10.808 2.470 -4.060 1.00 85.81 239 THR A N 1
ATOM 1912 C CA . THR A 1 239 ? 11.790 3.553 -3.922 1.00 85.81 239 THR A CA 1
ATOM 1913 C C . THR A 1 239 ? 12.310 3.982 -5.289 1.00 85.81 239 THR A C 1
ATOM 1915 O O . THR A 1 239 ? 12.273 5.167 -5.632 1.00 85.81 239 THR A O 1
ATOM 1918 N N . TRP A 1 240 ? 12.708 3.020 -6.124 1.00 87.19 240 TRP A N 1
ATOM 1919 C CA . TRP A 1 240 ? 13.122 3.283 -7.500 1.00 87.19 240 TRP A CA 1
ATOM 1920 C C . TRP A 1 240 ? 12.017 3.962 -8.311 1.00 87.19 240 TRP A C 1
ATOM 1922 O O . TRP A 1 240 ? 12.245 5.006 -8.923 1.00 87.19 240 TRP A O 1
ATOM 1932 N N . MET A 1 241 ? 10.802 3.413 -8.285 1.00 87.69 241 MET A N 1
ATOM 1933 C CA . MET A 1 241 ? 9.659 3.958 -9.016 1.00 87.69 241 MET A CA 1
ATOM 1934 C C . MET A 1 241 ? 9.319 5.366 -8.524 1.00 87.69 241 MET A C 1
ATOM 1936 O O . MET A 1 241 ? 9.119 6.269 -9.336 1.00 87.69 241 MET A O 1
ATOM 1940 N N . SER A 1 242 ? 9.335 5.585 -7.208 1.00 84.94 242 SER A N 1
ATOM 1941 C CA . SER A 1 242 ? 9.119 6.895 -6.590 1.00 84.94 242 SER A CA 1
ATOM 1942 C C . SER A 1 242 ? 10.140 7.910 -7.090 1.00 84.94 242 SER A C 1
ATOM 1944 O O . SER A 1 242 ? 9.765 9.015 -7.488 1.00 84.94 242 SER A O 1
ATOM 1946 N N . ASN A 1 243 ? 11.411 7.515 -7.187 1.00 81.75 243 ASN A N 1
ATOM 1947 C CA . ASN A 1 243 ? 12.441 8.341 -7.802 1.00 81.75 243 ASN A CA 1
ATOM 1948 C C . ASN A 1 243 ? 12.116 8.664 -9.270 1.00 81.75 243 ASN A C 1
ATOM 1950 O O . ASN A 1 243 ? 12.280 9.809 -9.678 1.00 81.75 243 ASN A O 1
ATOM 1954 N N . GLN A 1 244 ? 11.574 7.729 -10.053 1.00 82.25 244 GLN A N 1
ATOM 1955 C CA . GLN A 1 244 ? 11.167 8.012 -11.439 1.00 82.25 244 GLN A CA 1
ATOM 1956 C C . GLN A 1 244 ? 9.971 8.976 -11.547 1.00 82.25 244 GLN A C 1
ATOM 1958 O O . GLN A 1 244 ? 9.902 9.761 -12.494 1.00 82.25 244 GLN A O 1
ATOM 1963 N N . ILE A 1 245 ? 9.007 8.927 -10.617 1.00 83.75 245 ILE A N 1
ATOM 1964 C CA . ILE A 1 245 ? 7.764 9.719 -10.724 1.00 83.75 245 ILE A CA 1
ATOM 1965 C C . ILE A 1 245 ? 7.815 11.079 -10.016 1.00 83.75 245 ILE A C 1
ATOM 1967 O O . ILE A 1 245 ? 7.086 11.996 -10.424 1.00 83.75 245 ILE A O 1
ATOM 1971 N N . PHE A 1 246 ? 8.633 11.207 -8.965 1.00 78.12 246 PHE A N 1
ATOM 1972 C CA . PHE A 1 246 ? 8.775 12.421 -8.154 1.00 78.12 246 PHE A CA 1
ATOM 1973 C C . PHE A 1 246 ? 10.051 13.202 -8.454 1.00 78.12 246 PHE A C 1
ATOM 1975 O O . PHE A 1 246 ? 10.066 14.416 -8.216 1.00 78.12 246 PHE A O 1
ATOM 1982 N N . ASN A 1 247 ? 11.095 12.546 -8.972 1.00 72.94 247 ASN A N 1
ATOM 1983 C CA . ASN A 1 247 ? 12.339 13.206 -9.339 1.00 72.94 247 ASN A CA 1
ATOM 1984 C C . ASN A 1 247 ? 12.449 13.400 -10.849 1.00 72.94 247 ASN A C 1
ATOM 1986 O O . ASN A 1 247 ? 11.861 12.699 -11.669 1.00 72.94 247 ASN A O 1
ATOM 1990 N N . ARG A 1 248 ? 13.191 14.443 -11.210 1.00 66.81 248 ARG A N 1
ATOM 1991 C CA . ARG A 1 248 ? 13.465 14.792 -12.600 1.00 66.81 248 ARG A CA 1
ATOM 1992 C C . ARG A 1 248 ? 14.276 13.664 -13.252 1.00 66.81 248 ARG A C 1
ATOM 1994 O O . ARG A 1 248 ? 15.257 13.231 -12.643 1.00 66.81 248 ARG A O 1
ATOM 2001 N N . PRO A 1 249 ? 13.975 13.275 -14.502 1.00 63.53 249 PRO A N 1
ATOM 2002 C CA . PRO A 1 249 ? 14.831 12.352 -15.232 1.00 63.53 249 PRO A CA 1
ATOM 2003 C C . PRO A 1 249 ? 16.242 12.937 -15.374 1.00 63.53 249 PRO A C 1
ATOM 2005 O O . PRO A 1 249 ? 16.418 14.064 -15.858 1.00 63.53 249 PRO A O 1
ATOM 2008 N N . SER A 1 250 ? 17.253 12.183 -14.940 1.00 57.75 250 SER A N 1
ATOM 2009 C CA . SER A 1 250 ? 18.659 12.608 -14.978 1.00 57.75 250 SER A CA 1
ATOM 2010 C C . SER A 1 250 ? 19.150 12.862 -16.408 1.00 57.75 250 SER A C 1
ATOM 2012 O O . SER A 1 250 ? 19.958 13.764 -16.613 1.00 57.75 250 SER A O 1
ATOM 2014 N N . TYR A 1 251 ? 18.587 12.159 -17.395 1.00 59.97 251 TYR A N 1
ATOM 2015 C CA . TYR A 1 251 ? 18.977 12.220 -18.807 1.00 59.97 251 TYR A CA 1
ATOM 2016 C C . TYR A 1 251 ? 18.437 13.427 -19.592 1.00 59.97 251 TYR A C 1
ATOM 2018 O O . TYR A 1 251 ? 18.929 13.706 -20.679 1.00 59.97 251 TYR A O 1
ATOM 2026 N N . ALA A 1 252 ? 17.427 14.145 -19.091 1.00 58.78 252 ALA A N 1
ATOM 2027 C CA . ALA A 1 252 ? 16.826 15.235 -19.863 1.00 58.78 252 ALA A CA 1
ATOM 2028 C C . ALA A 1 252 ? 17.755 16.457 -19.957 1.00 58.78 252 ALA A C 1
ATOM 2030 O O . ALA A 1 252 ? 18.395 16.820 -18.971 1.00 58.78 252 ALA A O 1
ATOM 2031 N N . GLY A 1 253 ? 17.801 17.134 -21.106 1.00 64.31 253 GLY A N 1
ATOM 2032 C CA . GLY A 1 253 ? 18.620 18.341 -21.308 1.00 64.31 253 GLY A CA 1
ATOM 2033 C C . GLY A 1 253 ? 18.007 19.597 -20.670 1.00 64.31 253 GLY A C 1
ATOM 2034 O O . GLY A 1 253 ? 16.802 19.657 -20.444 1.00 64.31 253 GLY A O 1
ATOM 2035 N N . ALA A 1 254 ? 18.800 20.632 -20.365 1.00 62.44 254 ALA A N 1
ATOM 2036 C CA . ALA A 1 254 ? 18.321 21.837 -19.660 1.00 62.44 254 ALA A CA 1
ATOM 2037 C C . ALA A 1 254 ? 17.107 22.516 -20.334 1.00 62.44 254 ALA A C 1
ATOM 2039 O O . ALA A 1 254 ? 16.182 22.944 -19.644 1.00 62.44 254 ALA A O 1
ATOM 2040 N N . VAL A 1 255 ? 17.074 22.537 -21.671 1.00 66.62 255 VAL A N 1
ATOM 2041 C CA . VAL A 1 255 ? 15.979 23.105 -22.480 1.00 66.62 255 VAL A CA 1
ATOM 2042 C C . VAL A 1 255 ? 14.711 22.254 -22.397 1.00 66.62 255 VAL A C 1
ATOM 2044 O O . VAL A 1 255 ? 13.633 22.775 -22.121 1.00 66.62 255 VAL A O 1
ATOM 2047 N N . GLU A 1 256 ? 14.836 20.935 -22.560 1.00 67.00 256 GLU A N 1
ATOM 2048 C CA . GLU A 1 256 ? 13.732 19.980 -22.399 1.00 67.00 256 GLU A CA 1
ATOM 2049 C C . GLU A 1 256 ? 13.129 20.072 -20.993 1.00 67.00 256 GLU A C 1
ATOM 2051 O O . GLU A 1 256 ? 11.912 20.018 -20.797 1.00 67.00 256 GLU A O 1
ATOM 2056 N N . ARG A 1 257 ? 13.997 20.284 -20.004 1.00 66.00 257 ARG A N 1
ATOM 2057 C CA . ARG A 1 257 ? 13.594 20.440 -18.620 1.00 66.00 257 ARG A CA 1
ATOM 2058 C C . ARG A 1 257 ? 12.859 21.758 -18.357 1.00 66.00 257 ARG A C 1
ATOM 2060 O O . ARG A 1 257 ? 11.903 21.755 -17.585 1.00 66.00 257 ARG A O 1
ATOM 2067 N N . LEU A 1 258 ? 13.266 22.857 -18.993 1.00 62.47 258 LEU A N 1
ATOM 2068 C CA . LEU A 1 258 ? 12.560 24.137 -18.903 1.00 62.47 258 LEU A CA 1
ATOM 2069 C C . LEU A 1 258 ? 11.193 24.062 -19.604 1.00 62.47 258 LEU A C 1
ATOM 2071 O O . LEU A 1 258 ? 10.187 24.463 -19.024 1.00 62.47 258 LEU A O 1
ATOM 2075 N N . ALA A 1 259 ? 11.141 23.467 -20.800 1.00 64.88 259 ALA A N 1
ATOM 2076 C CA . ALA A 1 259 ? 9.915 23.304 -21.584 1.00 64.88 259 ALA A CA 1
ATOM 2077 C C . ALA A 1 259 ? 8.853 22.450 -20.869 1.00 64.88 259 ALA A C 1
ATOM 2079 O O . ALA A 1 259 ? 7.659 22.719 -20.985 1.00 64.88 259 ALA A O 1
ATOM 2080 N N . ARG A 1 260 ? 9.273 21.447 -20.084 1.00 64.38 260 ARG A N 1
ATOM 2081 C CA . ARG A 1 260 ? 8.370 20.624 -19.257 1.00 64.38 260 ARG A CA 1
ATOM 2082 C C . ARG A 1 260 ? 8.113 21.182 -17.852 1.00 64.38 260 ARG A C 1
ATOM 2084 O O . ARG A 1 260 ? 7.437 20.531 -17.056 1.00 64.38 260 ARG A O 1
ATOM 2091 N N . GLY A 1 261 ? 8.624 22.375 -17.540 1.00 59.56 261 GLY A N 1
ATOM 2092 C CA . GLY A 1 261 ? 8.397 23.045 -16.257 1.00 59.56 261 GLY A CA 1
ATOM 2093 C C . GLY A 1 261 ? 9.115 22.399 -15.068 1.00 59.56 261 GLY A C 1
ATOM 2094 O O . GLY A 1 261 ? 8.689 22.566 -13.926 1.00 59.56 261 GLY A O 1
ATOM 2095 N N . TRP A 1 262 ? 10.195 21.651 -15.305 1.00 64.06 262 TRP A N 1
ATOM 2096 C CA . TRP A 1 262 ? 11.034 21.083 -14.249 1.00 64.06 262 TRP A CA 1
ATOM 2097 C C . TRP A 1 262 ? 11.995 22.158 -13.719 1.00 64.06 262 TRP A C 1
ATOM 2099 O O . TRP A 1 262 ? 13.139 22.266 -14.178 1.00 64.06 262 TRP A O 1
ATOM 2109 N N . VAL A 1 263 ? 11.502 22.970 -12.775 1.00 58.06 263 VAL A N 1
ATOM 2110 C CA . VAL A 1 263 ? 12.248 24.048 -12.097 1.00 58.06 263 VAL A CA 1
ATOM 2111 C C . VAL A 1 263 ? 13.436 23.476 -11.308 1.00 58.06 263 VAL A C 1
ATOM 2113 O O . VAL A 1 263 ? 13.332 22.401 -10.712 1.00 58.06 263 VAL A O 1
ATOM 2116 N N . PHE A 1 264 ? 14.562 24.202 -11.326 1.00 52.81 264 PHE A N 1
ATOM 2117 C CA . PHE A 1 264 ? 15.875 23.787 -10.811 1.00 52.81 264 PHE A CA 1
ATOM 2118 C C . PHE A 1 264 ? 15.909 23.422 -9.317 1.00 52.81 264 PHE A C 1
ATOM 2120 O O . PHE A 1 264 ? 16.688 22.548 -8.953 1.00 52.81 264 PHE A O 1
ATOM 2127 N N . ASP A 1 265 ? 15.045 24.011 -8.490 1.00 51.97 265 ASP A N 1
ATOM 2128 C CA . ASP A 1 265 ? 15.122 23.921 -7.022 1.00 51.97 265 ASP A CA 1
ATOM 2129 C C . ASP A 1 265 ? 14.151 22.906 -6.399 1.00 51.97 265 ASP A C 1
ATOM 2131 O O . ASP A 1 265 ? 13.711 23.020 -5.263 1.00 51.97 265 ASP A O 1
ATOM 2135 N N . SER A 1 266 ? 13.706 21.930 -7.186 1.00 54.78 266 SER A N 1
ATOM 2136 C CA . SER A 1 266 ? 12.571 21.105 -6.792 1.00 54.78 266 SER A CA 1
ATOM 2137 C C . SER A 1 266 ? 12.928 19.628 -6.884 1.00 54.78 266 SER A C 1
ATOM 2139 O O . SER A 1 266 ? 12.507 18.914 -7.793 1.00 54.78 266 SER A O 1
ATOM 2141 N N . LYS A 1 267 ? 13.749 19.149 -5.953 1.00 62.31 267 LYS A N 1
ATOM 2142 C CA . LYS A 1 267 ? 13.761 17.731 -5.581 1.00 62.31 267 LYS A CA 1
ATOM 2143 C C . LYS A 1 267 ? 12.900 17.615 -4.335 1.00 62.31 267 LYS A C 1
ATOM 2145 O O . LYS A 1 267 ? 13.109 18.362 -3.390 1.00 62.31 267 LYS A O 1
ATOM 2150 N N . LEU A 1 268 ? 11.910 16.731 -4.375 1.00 70.19 268 LEU A N 1
ATOM 2151 C CA . LEU A 1 268 ? 11.227 16.347 -3.148 1.00 70.19 268 LEU A CA 1
ATOM 2152 C C . LEU A 1 268 ? 12.247 15.545 -2.338 1.00 70.19 268 LEU A C 1
ATOM 2154 O O . LEU A 1 268 ? 12.854 14.627 -2.900 1.00 70.19 268 LEU A O 1
ATOM 2158 N N . SER A 1 269 ? 12.476 15.905 -1.078 1.00 72.38 269 SER A N 1
ATOM 2159 C CA . SER A 1 269 ? 13.383 15.116 -0.246 1.00 72.38 269 SER A CA 1
ATOM 2160 C C . SER A 1 269 ? 12.799 13.715 -0.067 1.00 72.38 269 SER A C 1
ATOM 2162 O O . SER A 1 269 ? 11.593 13.561 0.134 1.00 72.38 269 SER A O 1
ATOM 2164 N N . THR A 1 270 ? 13.640 12.679 -0.119 1.00 74.38 270 THR A N 1
ATOM 2165 C CA . THR A 1 270 ? 13.219 11.301 0.181 1.00 74.38 270 THR A CA 1
ATOM 2166 C C . THR A 1 270 ? 12.514 11.237 1.539 1.00 74.38 270 THR A C 1
ATOM 2168 O O . THR A 1 270 ? 11.471 10.602 1.649 1.00 74.38 270 THR A O 1
ATOM 2171 N N . ALA A 1 271 ? 12.996 12.003 2.524 1.00 74.69 271 ALA A N 1
ATOM 2172 C CA . ALA A 1 271 ? 12.387 12.104 3.847 1.00 74.69 271 ALA A CA 1
ATOM 2173 C C . ALA A 1 271 ? 10.952 12.665 3.805 1.00 74.69 271 ALA A C 1
ATOM 2175 O O . ALA A 1 271 ? 10.076 12.176 4.509 1.00 74.69 271 ALA A O 1
ATOM 2176 N N . GLU A 1 272 ? 10.658 13.646 2.943 1.00 78.06 272 GLU A N 1
ATOM 2177 C CA . GLU A 1 272 ? 9.297 14.193 2.808 1.00 78.06 272 GLU A CA 1
ATOM 2178 C C . GLU A 1 272 ? 8.323 13.157 2.242 1.00 78.06 272 GLU A C 1
ATOM 2180 O O . GLU A 1 272 ? 7.169 13.078 2.676 1.00 78.06 272 GLU A O 1
ATOM 2185 N N . LEU A 1 273 ? 8.784 12.353 1.279 1.00 80.50 273 LEU A N 1
ATOM 2186 C CA . LEU A 1 273 ? 7.996 11.254 0.739 1.00 80.50 273 LEU A CA 1
ATOM 2187 C C . LEU A 1 273 ? 7.769 10.178 1.802 1.00 80.50 273 LEU A C 1
ATOM 2189 O O . LEU A 1 273 ? 6.632 9.763 1.994 1.00 80.50 273 LEU A O 1
ATOM 2193 N N . GLU A 1 274 ? 8.813 9.757 2.511 1.00 81.00 274 GLU A N 1
ATOM 2194 C CA . GLU A 1 274 ? 8.721 8.746 3.569 1.00 81.00 274 GLU A CA 1
ATOM 2195 C C . GLU A 1 274 ? 7.803 9.189 4.716 1.00 81.00 274 GLU A C 1
ATOM 2197 O O . GLU A 1 274 ? 6.911 8.436 5.106 1.00 81.00 274 GLU A O 1
ATOM 2202 N N . CYS A 1 275 ? 7.916 10.437 5.184 1.00 81.75 275 CYS A N 1
ATOM 2203 C CA . CYS A 1 275 ? 6.983 11.024 6.150 1.00 81.75 275 CYS A CA 1
ATOM 2204 C C . CYS A 1 275 ? 5.540 10.986 5.629 1.00 81.75 275 CYS A C 1
ATOM 2206 O O . CYS A 1 275 ? 4.608 10.629 6.353 1.00 81.75 275 CYS A O 1
ATOM 2208 N N . ALA A 1 276 ? 5.323 11.346 4.363 1.00 83.94 276 ALA A N 1
ATOM 2209 C CA . ALA A 1 276 ? 3.991 11.298 3.784 1.00 83.94 276 ALA A CA 1
ATOM 2210 C C . ALA A 1 276 ? 3.465 9.860 3.654 1.00 83.94 276 ALA A C 1
ATOM 2212 O O . ALA A 1 276 ? 2.271 9.638 3.873 1.00 83.94 276 ALA A O 1
ATOM 2213 N N . LEU A 1 277 ? 4.318 8.889 3.332 1.00 86.81 277 LEU A N 1
ATOM 2214 C CA . LEU A 1 277 ? 3.950 7.477 3.295 1.00 86.81 277 LEU A CA 1
ATOM 2215 C C . LEU A 1 277 ? 3.566 6.979 4.689 1.00 86.81 277 LEU A C 1
ATOM 2217 O O . LEU A 1 277 ? 2.469 6.451 4.846 1.00 86.81 277 LEU A O 1
ATOM 2221 N N . LEU A 1 278 ? 4.380 7.235 5.710 1.00 85.94 278 LEU A N 1
ATOM 2222 C CA . LEU A 1 278 ? 4.098 6.794 7.078 1.00 85.94 278 LEU A CA 1
ATOM 2223 C C . LEU A 1 278 ? 2.827 7.426 7.651 1.00 85.94 278 LEU A C 1
ATOM 2225 O O . LEU A 1 278 ? 1.954 6.719 8.147 1.00 85.94 278 LEU A O 1
ATOM 2229 N N . TYR A 1 279 ? 2.687 8.750 7.557 1.00 83.62 279 TYR A N 1
ATOM 2230 C CA . TYR A 1 279 ? 1.663 9.464 8.329 1.00 83.62 279 TYR A CA 1
ATOM 2231 C C . TYR A 1 279 ? 0.428 9.855 7.512 1.00 83.62 279 TYR A C 1
ATOM 2233 O O . TYR A 1 279 ? -0.676 9.904 8.049 1.00 83.62 279 TYR A O 1
ATOM 2241 N N . SER A 1 280 ? 0.563 10.107 6.203 1.00 78.62 280 SER A N 1
ATOM 2242 C CA . SER A 1 280 ? -0.537 10.676 5.400 1.00 78.62 280 SER A CA 1
ATOM 2243 C C . SER A 1 280 ? -1.453 9.654 4.727 1.00 78.62 280 SER A C 1
ATOM 2245 O O . SER A 1 280 ? -2.568 10.002 4.310 1.00 78.62 280 SER A O 1
ATOM 2247 N N . GLY A 1 281 ? -1.035 8.387 4.642 1.00 76.81 281 GLY A N 1
ATOM 2248 C CA . GLY A 1 281 ? -1.917 7.315 4.185 1.00 76.81 281 GLY A CA 1
ATOM 2249 C C . GLY A 1 281 ? -1.272 6.110 3.502 1.00 76.81 281 GLY A C 1
ATOM 2250 O O . GLY A 1 281 ? -1.978 5.467 2.718 1.00 76.81 281 GLY A O 1
ATOM 2251 N N . GLY A 1 282 ? 0.008 5.815 3.732 1.00 87.31 282 GLY A N 1
ATOM 2252 C CA . GLY A 1 282 ? 0.677 4.619 3.214 1.00 87.31 282 GLY A CA 1
ATOM 2253 C C . GLY A 1 282 ? 0.568 4.488 1.700 1.00 87.31 282 GLY A C 1
ATOM 2254 O O . GLY A 1 282 ? 0.725 5.455 0.947 1.00 87.31 282 GLY A O 1
ATOM 2255 N N . LEU A 1 283 ? 0.180 3.298 1.249 1.00 90.81 283 LEU A N 1
ATOM 2256 C CA . LEU A 1 283 ? -0.039 2.979 -0.159 1.00 90.81 283 LEU A CA 1
ATOM 2257 C C . LEU A 1 283 ? -1.051 3.896 -0.852 1.00 90.81 283 LEU A C 1
ATOM 2259 O O . LEU A 1 283 ? -0.945 4.118 -2.058 1.00 90.81 283 LEU A O 1
ATOM 2263 N N . SER A 1 284 ? -2.013 4.483 -0.125 1.00 91.50 284 SER A N 1
ATOM 2264 C CA . SER A 1 284 ? -2.977 5.401 -0.750 1.00 91.50 284 SER A CA 1
ATOM 2265 C C . SER A 1 284 ? -2.305 6.651 -1.323 1.00 91.50 284 SER A C 1
ATOM 2267 O O . SER A 1 284 ? -2.791 7.198 -2.310 1.00 91.50 284 SER A O 1
ATOM 2269 N N . VAL A 1 285 ? -1.170 7.075 -0.758 1.00 91.12 285 VAL A N 1
ATOM 2270 C CA . VAL A 1 285 ? -0.369 8.195 -1.271 1.00 91.12 285 VAL A CA 1
ATOM 2271 C C . VAL A 1 285 ? 0.286 7.819 -2.596 1.00 91.12 285 VAL A C 1
ATOM 2273 O O . VAL A 1 285 ? 0.181 8.582 -3.556 1.00 91.12 285 VAL A O 1
ATOM 2276 N N . LEU A 1 286 ? 0.893 6.630 -2.679 1.00 90.75 286 LEU A N 1
ATOM 2277 C CA . LEU A 1 286 ? 1.517 6.122 -3.909 1.00 90.75 286 LEU A CA 1
ATOM 2278 C C . LEU A 1 286 ? 0.480 5.925 -5.011 1.00 90.75 286 LEU A C 1
ATOM 2280 O O . LEU A 1 286 ? 0.671 6.384 -6.135 1.00 90.75 286 LEU A O 1
ATOM 2284 N N . ARG A 1 287 ? -0.661 5.323 -4.670 1.00 94.25 287 ARG A N 1
ATOM 2285 C CA . ARG A 1 287 ? -1.801 5.170 -5.575 1.00 94.25 287 ARG A CA 1
ATOM 2286 C C . ARG A 1 287 ? -2.254 6.513 -6.144 1.00 94.25 287 ARG A C 1
ATOM 2288 O O . ARG A 1 287 ? -2.445 6.640 -7.351 1.00 94.25 287 ARG A O 1
ATOM 2295 N N . ASP A 1 288 ? -2.448 7.512 -5.286 1.00 93.12 288 ASP A N 1
ATOM 2296 C CA . ASP A 1 288 ? -2.897 8.838 -5.716 1.00 93.12 288 ASP A CA 1
ATOM 2297 C C . ASP A 1 288 ? -1.823 9.525 -6.584 1.00 93.12 288 ASP A C 1
ATOM 2299 O O . ASP A 1 288 ? -2.154 10.143 -7.595 1.00 93.12 288 ASP A O 1
ATOM 2303 N N . ALA A 1 289 ? -0.536 9.349 -6.261 1.00 91.31 289 ALA A N 1
ATOM 2304 C CA . ALA A 1 289 ? 0.577 9.887 -7.043 1.00 91.31 289 ALA A CA 1
ATOM 2305 C C . ALA A 1 289 ? 0.685 9.263 -8.445 1.00 91.31 289 ALA A C 1
ATOM 2307 O O . ALA A 1 289 ? 0.946 9.972 -9.420 1.00 91.31 289 ALA A O 1
ATOM 2308 N N . LEU A 1 290 ? 0.445 7.957 -8.573 1.00 91.31 290 LEU A N 1
ATOM 2309 C CA . LEU A 1 290 ? 0.424 7.261 -9.864 1.00 91.31 290 LEU A CA 1
ATOM 2310 C C . LEU A 1 290 ? -0.746 7.703 -10.751 1.00 91.31 290 LEU A C 1
ATOM 2312 O O . LEU A 1 290 ? -0.617 7.703 -11.974 1.00 91.31 290 LEU A O 1
ATOM 2316 N N . LYS A 1 291 ? -1.874 8.110 -10.152 1.00 92.19 291 LYS A N 1
ATOM 2317 C CA . LYS A 1 291 ? -3.029 8.658 -10.884 1.00 92.19 291 LYS A CA 1
ATOM 2318 C C . LYS A 1 291 ? -2.780 10.076 -11.404 1.00 92.19 291 LYS A C 1
ATOM 2320 O O . LYS A 1 291 ? -3.363 10.468 -12.414 1.00 92.19 291 LYS A O 1
ATOM 2325 N N . CYS A 1 292 ? -1.933 10.859 -10.736 1.00 90.44 292 CYS A N 1
ATOM 2326 C CA . CYS A 1 292 ? -1.550 12.181 -11.222 1.00 90.44 292 CYS A CA 1
ATOM 2327 C C . CYS A 1 292 ? -0.764 12.065 -12.533 1.00 90.44 292 CYS A C 1
ATOM 2329 O O . CYS A 1 292 ? 0.131 11.231 -12.664 1.00 90.44 292 CYS A O 1
ATOM 2331 N N . GLN A 1 293 ? -1.057 12.940 -13.495 1.00 83.69 293 GLN A N 1
ATOM 2332 C CA . GLN A 1 293 ? -0.387 12.926 -14.797 1.00 83.69 293 GLN A CA 1
ATOM 2333 C C . GLN A 1 293 ? 0.959 13.650 -14.745 1.00 83.69 293 GLN A C 1
ATOM 2335 O O . GLN A 1 293 ? 1.958 13.141 -15.261 1.00 83.69 293 GLN A O 1
ATOM 2340 N N . THR A 1 294 ? 1.002 14.812 -14.087 1.00 83.19 294 THR A N 1
ATOM 2341 C CA . THR A 1 294 ? 2.200 15.651 -14.033 1.00 83.19 294 THR A CA 1
ATOM 2342 C C . THR A 1 294 ? 2.921 15.549 -12.690 1.00 83.19 294 THR A C 1
ATOM 2344 O O . THR A 1 294 ? 2.327 15.313 -11.639 1.00 83.19 294 THR A O 1
ATOM 2347 N N . MET A 1 295 ? 4.232 15.776 -12.723 1.00 81.25 295 MET A N 1
ATOM 2348 C CA . MET A 1 295 ? 5.082 15.860 -11.531 1.00 81.25 295 MET A CA 1
ATOM 2349 C C . MET A 1 295 ? 4.657 17.007 -10.599 1.00 81.25 295 MET A C 1
ATOM 2351 O O . MET A 1 295 ? 4.688 16.856 -9.380 1.00 81.25 295 MET A O 1
ATOM 2355 N N . LYS A 1 296 ? 4.199 18.133 -11.167 1.00 82.50 296 LYS A N 1
ATOM 2356 C CA . LYS A 1 296 ? 3.661 19.267 -10.403 1.00 82.50 296 LYS A CA 1
ATOM 2357 C C . LYS A 1 296 ? 2.405 18.867 -9.627 1.00 82.50 296 LYS A C 1
ATOM 2359 O O . LYS A 1 296 ? 2.304 19.183 -8.445 1.00 82.50 296 LYS A O 1
ATOM 2364 N N . ASP A 1 297 ? 1.495 18.124 -10.258 1.00 87.44 297 ASP A N 1
ATOM 2365 C CA . ASP A 1 297 ? 0.271 17.651 -9.600 1.00 87.44 297 ASP A CA 1
ATOM 2366 C C . ASP A 1 297 ? 0.580 16.659 -8.478 1.00 87.44 297 ASP A C 1
ATOM 2368 O O . ASP A 1 297 ? -0.020 16.745 -7.409 1.00 87.44 297 ASP A O 1
ATOM 2372 N N . ARG A 1 298 ? 1.551 15.756 -8.688 1.00 88.19 298 ARG A N 1
ATOM 2373 C CA . ARG A 1 298 ? 2.006 14.805 -7.656 1.00 88.19 298 ARG A CA 1
ATOM 2374 C C . ARG A 1 298 ? 2.504 15.519 -6.407 1.00 88.19 298 ARG A C 1
ATOM 2376 O O . ARG A 1 298 ? 2.153 15.129 -5.298 1.00 88.19 298 ARG A O 1
ATOM 2383 N N . ARG A 1 299 ? 3.283 16.584 -6.583 1.00 84.38 299 ARG A N 1
ATOM 2384 C CA . ARG A 1 299 ? 3.811 17.379 -5.467 1.00 84.38 299 ARG A CA 1
ATOM 2385 C C . ARG A 1 299 ? 2.746 18.194 -4.777 1.00 84.38 299 ARG A C 1
ATOM 2387 O O . ARG A 1 299 ? 2.611 18.089 -3.568 1.00 84.38 299 ARG A O 1
ATOM 2394 N N . ALA A 1 300 ? 1.924 18.908 -5.540 1.00 87.06 300 ALA A N 1
ATOM 2395 C CA . ALA A 1 300 ? 0.806 19.653 -4.975 1.00 87.06 300 ALA A CA 1
ATOM 2396 C C . ALA A 1 300 ? -0.159 18.732 -4.205 1.00 87.06 300 ALA A C 1
ATOM 2398 O O . ALA A 1 300 ? -0.732 19.131 -3.192 1.00 87.06 300 ALA A O 1
ATOM 2399 N N . MET A 1 301 ? -0.340 17.491 -4.670 1.00 90.88 301 MET A N 1
ATOM 2400 C CA . MET A 1 301 ? -1.097 16.459 -3.963 1.00 90.88 301 MET A CA 1
ATOM 2401 C C . MET A 1 301 ? -0.421 16.075 -2.641 1.00 90.88 301 MET A C 1
ATOM 2403 O O . MET A 1 301 ? -1.092 16.065 -1.607 1.00 90.88 301 MET A O 1
ATOM 2407 N N . LEU A 1 302 ? 0.888 15.812 -2.660 1.00 88.50 302 LEU A N 1
ATOM 2408 C CA . LEU A 1 302 ? 1.655 15.435 -1.475 1.00 88.50 302 LEU A CA 1
ATOM 2409 C C . LEU A 1 302 ? 1.687 16.553 -0.427 1.00 88.50 302 LEU A C 1
ATOM 2411 O O . LEU A 1 302 ? 1.307 16.334 0.721 1.00 88.50 302 LEU A O 1
ATOM 2415 N N . GLU A 1 303 ? 2.050 17.765 -0.843 1.00 85.94 303 GLU A N 1
ATOM 2416 C CA . GLU A 1 303 ? 2.061 18.966 -0.007 1.00 85.94 303 GLU A CA 1
ATOM 2417 C C . GLU A 1 303 ? 0.694 19.199 0.629 1.00 85.94 303 GLU A C 1
ATOM 2419 O O . GLU A 1 303 ? 0.605 19.482 1.821 1.00 85.94 303 GLU A O 1
ATOM 2424 N N . ARG A 1 304 ? -0.396 19.025 -0.132 1.00 88.69 304 ARG A N 1
ATOM 2425 C CA . ARG A 1 304 ? -1.756 19.155 0.401 1.00 88.69 304 ARG A CA 1
ATOM 2426 C C . ARG A 1 304 ? -2.049 18.104 1.466 1.00 88.69 304 ARG A C 1
ATOM 2428 O O . ARG A 1 304 ? -2.634 18.458 2.486 1.00 88.69 304 ARG A O 1
ATOM 2435 N N . LYS A 1 305 ? -1.660 16.841 1.255 1.00 88.44 305 LYS A N 1
ATOM 2436 C CA . LYS A 1 305 ? -1.856 15.767 2.244 1.00 88.44 305 LYS A CA 1
ATOM 2437 C C . LYS A 1 305 ? -1.061 16.029 3.523 1.00 88.44 305 LYS A C 1
ATOM 2439 O O . LYS A 1 305 ? -1.637 15.957 4.604 1.00 88.44 305 LYS A O 1
ATOM 2444 N N . VAL A 1 306 ? 0.217 16.391 3.404 1.00 86.19 306 VAL A N 1
ATOM 2445 C CA . VAL A 1 306 ? 1.079 16.711 4.554 1.00 86.19 306 VAL A CA 1
ATOM 2446 C C . VAL A 1 306 ? 0.565 17.949 5.287 1.00 86.19 306 VAL A C 1
ATOM 2448 O O . VAL A 1 306 ? 0.363 17.911 6.499 1.00 86.19 306 VAL A O 1
ATOM 2451 N N . LYS A 1 307 ? 0.262 19.032 4.561 1.00 87.19 307 LYS A N 1
ATOM 2452 C CA . LYS A 1 307 ? -0.281 20.270 5.137 1.00 87.19 307 LYS A CA 1
ATOM 2453 C C . LYS A 1 307 ? -1.609 20.039 5.850 1.00 87.19 307 LYS A C 1
ATOM 2455 O O . LYS A 1 307 ? -1.837 20.648 6.887 1.00 87.19 307 LYS A O 1
ATOM 2460 N N . ALA A 1 308 ? -2.473 19.166 5.334 1.00 88.69 308 ALA A N 1
ATOM 2461 C CA . ALA A 1 308 ? -3.757 18.883 5.967 1.00 88.69 308 ALA A CA 1
ATOM 2462 C C . ALA A 1 308 ? -3.605 18.233 7.356 1.00 88.69 308 ALA A C 1
ATOM 2464 O O . ALA A 1 308 ? -4.441 18.471 8.221 1.00 88.69 308 ALA A O 1
ATOM 2465 N N . MET A 1 309 ? -2.521 17.486 7.590 1.00 85.88 309 MET A N 1
ATOM 2466 C CA . MET A 1 309 ? -2.211 16.883 8.892 1.00 85.88 309 MET A CA 1
ATOM 2467 C C . MET A 1 309 ? -1.506 17.827 9.869 1.00 85.88 309 MET A C 1
ATOM 2469 O O . MET A 1 309 ? -1.444 17.524 11.062 1.00 85.88 309 MET A O 1
ATOM 2473 N N . ARG A 1 310 ? -0.960 18.952 9.389 1.00 87.00 310 ARG A N 1
ATOM 2474 C CA . ARG A 1 310 ? -0.287 19.928 10.249 1.00 87.00 310 ARG A CA 1
ATOM 2475 C C . ARG A 1 310 ? -1.314 20.719 11.066 1.00 87.00 310 ARG A C 1
ATOM 2477 O O . ARG A 1 310 ? -2.303 21.178 10.485 1.00 87.00 310 ARG A O 1
ATOM 2484 N N . PRO A 1 311 ? -1.047 20.972 12.361 1.00 87.75 311 PRO A N 1
ATOM 2485 C CA . PRO A 1 311 ? -1.895 21.822 13.196 1.00 87.75 311 PRO A CA 1
ATOM 2486 C C . PRO A 1 311 ? -2.154 23.210 12.608 1.00 87.75 311 PRO A C 1
ATOM 2488 O O . PRO A 1 311 ? -3.260 23.732 12.728 1.00 87.75 311 PRO A O 1
ATOM 2491 N N . ASP A 1 312 ? -1.158 23.766 11.916 1.00 86.12 312 ASP A N 1
ATOM 2492 C CA . ASP A 1 312 ? -1.215 25.110 11.329 1.00 86.12 312 ASP A CA 1
ATOM 2493 C C . ASP A 1 312 ? -1.912 25.138 9.958 1.00 86.12 312 ASP A C 1
ATOM 2495 O O . ASP A 1 312 ? -2.157 26.200 9.386 1.00 86.12 312 ASP A O 1
ATOM 2499 N N . GLY A 1 313 ? -2.196 23.966 9.381 1.00 79.38 313 GLY A N 1
ATOM 2500 C CA . GLY A 1 313 ? -2.690 23.847 8.014 1.00 79.38 313 GLY A CA 1
ATOM 2501 C C . GLY A 1 313 ? -4.208 23.927 7.895 1.00 79.38 313 GLY A C 1
ATOM 2502 O O . GLY A 1 313 ? -4.718 24.639 7.028 1.00 79.38 313 GLY A O 1
ATOM 2503 N N . THR A 1 314 ? -4.941 23.174 8.721 1.00 81.38 314 THR A N 1
ATOM 2504 C CA . THR A 1 314 ? -6.412 23.113 8.679 1.00 81.38 314 THR A CA 1
ATOM 2505 C C . THR A 1 314 ? -6.999 23.035 10.085 1.00 81.38 314 THR A C 1
ATOM 2507 O O . THR A 1 314 ? -6.452 22.356 10.943 1.00 81.38 314 THR A O 1
ATOM 2510 N N . GLY A 1 315 ? -8.163 23.648 10.335 1.00 84.00 315 GLY A N 1
ATOM 2511 C CA . GLY A 1 315 ? -8.835 23.565 11.647 1.00 84.00 315 GLY A CA 1
ATOM 2512 C C . GLY A 1 315 ? -9.325 22.158 12.036 1.00 84.00 315 GLY A C 1
ATOM 2513 O O . GLY A 1 315 ? -9.721 21.936 13.175 1.00 84.00 315 GLY A O 1
ATOM 2514 N N . LYS A 1 316 ? -9.285 21.203 11.098 1.00 88.50 316 LYS A N 1
ATOM 2515 C CA . LYS A 1 316 ? -9.740 19.810 11.246 1.00 88.50 316 LYS A CA 1
ATOM 2516 C C . LYS A 1 316 ? -8.595 18.800 11.116 1.00 88.50 316 LYS A C 1
ATOM 2518 O O . LYS A 1 316 ? -8.834 17.629 10.842 1.00 88.50 316 LYS A O 1
ATOM 2523 N N . TRP A 1 317 ? -7.350 19.236 11.302 1.00 89.62 317 TRP A N 1
ATOM 2524 C CA . TRP A 1 317 ? -6.172 18.374 11.172 1.00 89.62 317 TRP A CA 1
ATOM 2525 C C . TRP A 1 317 ? -6.265 17.120 12.061 1.00 89.62 317 TRP A C 1
ATOM 2527 O O . TRP A 1 317 ? -5.936 16.027 11.613 1.00 89.62 317 TRP A O 1
ATOM 2537 N N . TRP A 1 318 ? -6.808 17.246 13.276 1.00 88.69 318 TRP A N 1
ATOM 2538 C CA . TRP A 1 318 ? -7.018 16.133 14.209 1.00 88.69 318 TRP A CA 1
ATOM 2539 C C . TRP A 1 318 ? -8.003 15.069 13.681 1.00 88.69 318 TRP A C 1
ATOM 2541 O O . TRP A 1 318 ? -7.769 13.878 13.879 1.00 88.69 318 TRP A O 1
ATOM 2551 N N . GLU A 1 319 ? -9.061 15.470 12.957 1.00 89.62 319 GLU A N 1
ATOM 2552 C CA . GLU A 1 319 ? -10.004 14.535 12.315 1.00 89.62 319 GLU A CA 1
ATOM 2553 C C . GLU A 1 319 ? -9.267 13.689 11.273 1.00 89.62 319 GLU A C 1
ATOM 2555 O O . GLU A 1 319 ? -9.534 12.500 11.122 1.00 89.62 319 GLU A O 1
ATOM 2560 N N . ILE A 1 320 ? -8.293 14.284 10.577 1.00 87.88 320 ILE A N 1
ATOM 2561 C CA . ILE A 1 320 ? -7.515 13.588 9.553 1.00 87.88 320 ILE A CA 1
ATOM 2562 C C . ILE A 1 320 ? -6.658 12.493 10.187 1.00 87.88 320 ILE A C 1
ATOM 2564 O O . ILE A 1 320 ? -6.678 11.380 9.670 1.00 87.88 320 ILE A O 1
ATOM 2568 N N . TRP A 1 321 ? -5.993 12.747 11.317 1.00 87.75 321 TRP A N 1
ATOM 2569 C CA . TRP A 1 321 ? -5.261 11.702 12.050 1.00 87.75 321 TRP A CA 1
ATOM 2570 C C . TRP A 1 321 ? -6.183 10.548 12.473 1.00 87.75 321 TRP A C 1
ATOM 2572 O O . TRP A 1 321 ? -5.870 9.386 12.214 1.00 87.75 321 TRP A O 1
ATOM 2582 N N . LEU A 1 322 ? -7.379 10.860 12.990 1.00 85.62 322 LEU A N 1
ATOM 2583 C CA . LEU A 1 322 ? -8.372 9.844 13.364 1.00 85.62 322 LEU A CA 1
ATOM 2584 C C . LEU A 1 322 ? -8.854 9.008 12.176 1.00 85.62 322 LEU A C 1
ATOM 2586 O O . LEU A 1 322 ? -8.995 7.795 12.292 1.00 85.62 322 LEU A O 1
ATOM 2590 N N . THR A 1 323 ? -9.067 9.620 11.005 1.00 84.06 323 THR A N 1
ATOM 2591 C CA . THR A 1 323 ? -9.461 8.871 9.792 1.00 84.06 323 THR A CA 1
ATOM 2592 C C . THR A 1 323 ? -8.384 7.905 9.286 1.00 84.06 323 THR A C 1
ATOM 2594 O O . THR A 1 323 ? -8.644 7.130 8.356 1.00 84.06 323 THR A O 1
ATOM 2597 N N . ARG A 1 324 ? -7.176 7.973 9.858 1.00 79.00 324 ARG A N 1
ATOM 2598 C CA . ARG A 1 324 ? -6.030 7.103 9.570 1.00 79.00 324 ARG A CA 1
ATOM 2599 C C . ARG A 1 324 ? -5.766 6.076 10.658 1.00 79.00 324 ARG A C 1
ATOM 2601 O O . ARG A 1 324 ? -4.748 5.405 10.583 1.00 79.00 324 ARG A O 1
ATOM 2608 N N . ASP A 1 325 ? -6.665 5.950 11.632 1.00 78.12 325 ASP A N 1
ATOM 2609 C CA . ASP A 1 325 ? -6.504 5.053 12.779 1.00 78.12 325 ASP A CA 1
ATOM 2610 C C . ASP A 1 325 ? -5.252 5.342 13.616 1.00 78.12 325 ASP A C 1
ATOM 2612 O O . ASP A 1 325 ? -4.794 4.505 14.389 1.00 78.12 325 ASP A O 1
ATOM 2616 N N . LEU A 1 326 ? -4.723 6.559 13.492 1.00 82.69 326 LEU A N 1
ATOM 2617 C CA . LEU A 1 326 ? -3.654 7.063 14.330 1.00 82.69 326 LEU A CA 1
ATOM 2618 C C . LEU A 1 326 ? -4.294 7.856 15.469 1.00 82.69 326 LEU A C 1
ATOM 2620 O O . LEU A 1 326 ? -5.165 8.702 15.244 1.00 82.69 326 LEU A O 1
ATOM 2624 N N . ALA A 1 327 ? -3.859 7.592 16.701 1.00 84.19 327 ALA A N 1
ATOM 2625 C CA . ALA A 1 327 ? -4.235 8.431 17.829 1.00 84.19 327 ALA A CA 1
ATOM 2626 C C . ALA A 1 327 ? -3.756 9.866 17.544 1.00 84.19 327 ALA A C 1
ATOM 2628 O O . ALA A 1 327 ? -2.583 10.040 17.200 1.00 84.19 327 ALA A O 1
ATOM 2629 N N . PRO A 1 328 ? -4.633 10.885 17.633 1.00 84.19 328 PRO A N 1
ATOM 2630 C CA . PRO A 1 328 ? -4.260 12.248 17.293 1.00 84.19 328 PRO A CA 1
ATOM 2631 C C . PRO A 1 328 ? -3.168 12.716 18.265 1.00 84.19 328 PRO A C 1
ATOM 2633 O O . PRO A 1 328 ? -3.414 12.759 19.474 1.00 84.19 328 PRO A O 1
ATOM 2636 N N . PRO A 1 329 ? -1.962 13.039 17.768 1.00 86.06 329 PRO A N 1
ATOM 2637 C CA . PRO A 1 329 ? -0.874 13.468 18.632 1.00 86.06 329 PRO A CA 1
ATOM 2638 C C . PRO A 1 329 ? -1.133 14.869 19.199 1.00 86.06 329 PRO A C 1
ATOM 2640 O O . PRO A 1 329 ? -1.991 15.615 18.715 1.00 86.06 329 PRO A O 1
ATOM 2643 N N . SER A 1 330 ? -0.345 15.269 20.201 1.00 88.94 330 SER A N 1
ATOM 2644 C CA . SER A 1 330 ? -0.291 16.678 20.604 1.00 88.94 330 SER A CA 1
ATOM 2645 C C . SER A 1 330 ? 0.169 17.548 19.424 1.00 88.94 330 SER A C 1
ATOM 2647 O O . SER A 1 330 ? 0.843 17.070 18.508 1.00 88.94 330 SER A O 1
ATOM 2649 N N . LYS A 1 331 ? -0.177 18.843 19.426 1.00 88.50 331 LYS A N 1
ATOM 2650 C CA . LYS A 1 331 ? 0.223 19.767 18.346 1.00 88.50 331 LYS A CA 1
ATOM 2651 C C . LYS A 1 331 ? 1.739 19.771 18.125 1.00 88.50 331 LYS A C 1
ATOM 2653 O O . LYS A 1 331 ? 2.193 19.751 16.987 1.00 88.50 331 LYS A O 1
ATOM 2658 N N . GLU A 1 332 ? 2.505 19.759 19.210 1.00 85.56 332 GLU A N 1
ATOM 2659 C CA . GLU A 1 332 ? 3.967 19.749 19.174 1.00 85.56 332 GLU A CA 1
ATOM 2660 C C . GLU A 1 332 ? 4.506 18.467 18.541 1.00 85.56 332 GLU A C 1
ATOM 2662 O O . GLU A 1 332 ? 5.352 18.533 17.652 1.00 85.56 332 GLU A O 1
ATOM 2667 N N . VAL A 1 333 ? 3.970 17.305 18.930 1.00 84.31 333 VAL A N 1
ATOM 2668 C CA . VAL A 1 333 ? 4.352 16.015 18.341 1.00 84.31 333 VAL A CA 1
ATOM 2669 C C . VAL A 1 333 ? 3.972 15.965 16.861 1.00 84.31 333 VAL A C 1
ATOM 2671 O O . VAL A 1 333 ? 4.784 15.542 16.044 1.00 84.31 333 VAL A O 1
ATOM 2674 N N . ALA A 1 334 ? 2.791 16.465 16.485 1.00 85.69 334 ALA A N 1
ATOM 2675 C CA . ALA A 1 334 ? 2.363 16.530 15.088 1.00 85.69 334 ALA A CA 1
ATOM 2676 C C . ALA A 1 334 ? 3.324 17.364 14.225 1.00 85.69 334 ALA A C 1
ATOM 2678 O O . ALA A 1 334 ? 3.666 16.961 13.117 1.00 85.69 334 ALA A O 1
ATOM 2679 N N . ILE A 1 335 ? 3.771 18.521 14.727 1.00 84.88 335 ILE A N 1
ATOM 2680 C CA . ILE A 1 335 ? 4.738 19.373 14.023 1.00 84.88 335 ILE A CA 1
ATOM 2681 C C . ILE A 1 335 ? 6.091 18.665 13.926 1.00 84.88 335 ILE A C 1
ATOM 2683 O O . ILE A 1 335 ? 6.643 18.592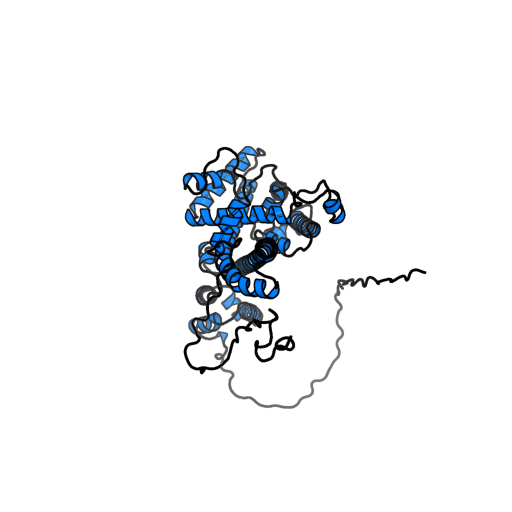 12.832 1.00 84.88 335 ILE A O 1
ATOM 2687 N N . LYS A 1 336 ? 6.590 18.098 15.033 1.00 80.00 336 LYS A N 1
ATOM 2688 C CA . LYS A 1 336 ? 7.886 17.401 15.081 1.00 80.00 336 LYS A CA 1
ATOM 2689 C C . LYS A 1 336 ? 7.939 16.210 14.117 1.00 80.00 336 LYS A C 1
ATOM 2691 O O . LYS A 1 336 ? 8.901 16.079 13.378 1.00 80.00 336 LYS A O 1
ATOM 2696 N N . VAL A 1 337 ? 6.890 15.391 14.072 1.00 78.94 337 VAL A N 1
ATOM 2697 C CA . VAL A 1 337 ? 6.826 14.173 13.242 1.00 78.94 337 VAL A CA 1
ATOM 2698 C C . VAL A 1 337 ? 6.640 14.477 11.746 1.00 78.94 337 VAL A C 1
ATOM 2700 O O . VAL A 1 337 ? 7.058 13.701 10.888 1.00 78.94 337 VAL A O 1
ATOM 2703 N N . LEU A 1 338 ? 6.004 15.606 11.414 1.00 80.62 338 LEU A N 1
ATOM 2704 C CA . LEU A 1 338 ? 5.782 16.049 10.030 1.00 80.62 338 LEU A CA 1
ATOM 2705 C C . LEU A 1 338 ? 6.881 16.978 9.494 1.00 80.62 338 LEU A C 1
ATOM 2707 O O . LEU A 1 338 ? 6.767 17.473 8.362 1.00 80.62 338 LEU A O 1
ATOM 2711 N N . LEU A 1 339 ? 7.898 17.272 10.302 1.00 74.81 339 LEU A N 1
ATOM 2712 C CA . LEU A 1 339 ? 9.131 17.876 9.829 1.00 74.81 339 LEU A CA 1
ATOM 2713 C C . LEU A 1 339 ? 10.011 16.740 9.298 1.00 74.81 339 LEU A C 1
ATOM 2715 O O . LEU A 1 339 ? 10.257 15.789 10.037 1.00 74.81 339 LEU A O 1
ATOM 2719 N N . PRO A 1 340 ? 10.448 16.795 8.030 1.00 62.38 340 PRO A N 1
ATOM 2720 C CA . PRO A 1 340 ? 11.383 15.807 7.521 1.00 62.38 340 PRO A CA 1
ATOM 2721 C C . PRO A 1 340 ? 12.665 15.901 8.355 1.00 62.38 340 PRO A C 1
ATOM 2723 O O . PRO A 1 340 ? 13.359 16.918 8.314 1.00 62.38 340 PRO A O 1
ATOM 2726 N N . GLU A 1 341 ? 12.955 14.865 9.144 1.00 60.25 341 GLU A N 1
ATOM 2727 C CA . GLU A 1 341 ? 14.298 14.681 9.690 1.00 60.25 341 GLU A CA 1
ATOM 2728 C C . GLU A 1 341 ? 15.256 14.546 8.494 1.00 60.25 341 GLU A C 1
ATOM 2730 O O . GLU A 1 341 ? 14.899 13.997 7.450 1.00 60.25 341 GLU A O 1
ATOM 2735 N N . THR A 1 342 ? 16.457 15.113 8.598 1.00 50.03 342 THR A N 1
ATOM 2736 C CA . THR A 1 342 ? 17.447 15.102 7.507 1.00 50.03 342 THR A CA 1
ATOM 2737 C C . THR A 1 342 ? 17.971 13.703 7.180 1.00 50.03 342 THR A C 1
ATOM 2739 O O . THR A 1 342 ? 18.617 13.531 6.149 1.00 50.03 342 THR A O 1
ATOM 2742 N N . ASP A 1 343 ? 17.684 12.716 8.029 1.00 53.12 343 ASP A N 1
ATOM 2743 C CA . ASP A 1 343 ? 18.115 11.340 7.842 1.00 53.12 343 ASP A CA 1
ATOM 2744 C C . ASP A 1 343 ? 17.223 10.617 6.829 1.00 53.12 343 ASP A C 1
ATOM 2746 O O . ASP A 1 343 ? 16.015 10.449 7.003 1.00 53.12 343 ASP A O 1
ATOM 2750 N N . HIS A 1 344 ? 17.857 10.184 5.743 1.00 53.03 344 HIS A N 1
ATOM 2751 C CA . HIS A 1 344 ? 17.301 9.218 4.808 1.00 53.03 344 HIS A CA 1
ATOM 2752 C C . HIS A 1 344 ? 17.039 7.876 5.523 1.00 53.03 344 HIS A C 1
ATOM 2754 O O . HIS A 1 344 ? 17.781 7.514 6.433 1.00 53.03 344 HIS A O 1
ATOM 2760 N N . ASP A 1 345 ? 16.027 7.123 5.072 1.00 60.75 345 ASP A N 1
ATOM 2761 C CA . ASP A 1 345 ? 15.677 5.768 5.534 1.00 60.75 345 ASP A CA 1
ATOM 2762 C C . ASP A 1 345 ? 14.808 5.689 6.807 1.00 60.75 345 ASP A C 1
ATOM 2764 O O . ASP A 1 345 ? 15.021 4.849 7.682 1.00 60.75 345 ASP A O 1
ATOM 2768 N N . ILE A 1 346 ? 13.763 6.515 6.897 1.00 62.78 346 ILE A N 1
ATOM 2769 C CA . ILE A 1 346 ? 12.803 6.506 8.016 1.00 62.78 346 ILE A CA 1
ATOM 2770 C C . ILE A 1 346 ? 12.005 5.188 8.050 1.00 62.78 346 ILE A C 1
ATOM 2772 O O . ILE A 1 346 ? 11.647 4.701 9.122 1.00 62.78 346 ILE A O 1
ATOM 2776 N N . ILE A 1 347 ? 11.715 4.599 6.883 1.00 66.56 347 ILE A N 1
ATOM 2777 C CA . ILE A 1 347 ? 10.870 3.395 6.769 1.00 66.56 347 ILE A CA 1
ATOM 2778 C C . ILE A 1 347 ? 11.703 2.112 6.897 1.00 66.56 347 ILE A C 1
ATOM 2780 O O . ILE A 1 347 ? 11.311 1.199 7.621 1.00 66.56 347 ILE A O 1
ATOM 2784 N N . PHE A 1 348 ? 12.865 2.042 6.245 1.00 68.12 348 PHE A N 1
ATOM 2785 C CA . PHE A 1 348 ? 13.794 0.907 6.329 1.00 68.12 348 PHE A CA 1
ATOM 2786 C C . PHE A 1 348 ? 15.132 1.361 6.914 1.00 68.12 348 PHE A C 1
ATOM 2788 O O . PHE A 1 348 ? 16.158 1.392 6.231 1.00 68.12 348 PHE A O 1
ATOM 2795 N N . GLY A 1 349 ? 15.096 1.721 8.199 1.00 64.12 349 GLY A N 1
ATOM 2796 C CA . GLY A 1 349 ? 16.262 2.177 8.950 1.00 64.12 349 GLY A CA 1
ATOM 2797 C C . GLY A 1 349 ? 17.417 1.172 8.959 1.00 64.12 349 GLY A C 1
ATOM 2798 O O . GLY A 1 349 ? 17.312 0.028 8.500 1.00 64.12 349 GLY A O 1
ATOM 2799 N N . LEU A 1 350 ? 18.558 1.604 9.497 1.00 64.75 350 LEU A N 1
ATOM 2800 C CA . LEU A 1 350 ? 19.768 0.783 9.625 1.00 64.75 350 LEU A CA 1
ATOM 2801 C C . LEU A 1 350 ? 19.476 -0.584 10.270 1.00 64.75 350 LEU A C 1
ATOM 2803 O O . LEU A 1 350 ? 20.016 -1.601 9.845 1.00 64.75 350 LEU A O 1
ATOM 2807 N N . ASP A 1 351 ? 18.557 -0.634 11.231 1.00 64.44 351 ASP A N 1
ATOM 2808 C CA . ASP A 1 351 ? 18.211 -1.853 11.956 1.00 64.44 351 ASP A CA 1
ATOM 2809 C C . ASP A 1 351 ? 17.456 -2.905 11.133 1.00 64.44 351 ASP A C 1
ATOM 2811 O O . ASP A 1 351 ? 17.690 -4.101 11.307 1.00 64.44 351 ASP A O 1
ATOM 2815 N N . VAL A 1 352 ? 16.605 -2.495 10.188 1.00 70.19 352 VAL A N 1
ATOM 2816 C CA . VAL A 1 352 ? 15.969 -3.453 9.269 1.00 70.19 352 VAL A CA 1
ATOM 2817 C C . VAL A 1 352 ? 17.024 -4.050 8.345 1.00 70.19 352 VAL A C 1
ATOM 2819 O O . VAL A 1 352 ? 17.047 -5.256 8.115 1.00 70.19 352 VAL A O 1
ATOM 2822 N N . ARG A 1 353 ? 17.959 -3.219 7.871 1.00 71.56 353 ARG A N 1
ATOM 2823 C CA . ARG A 1 353 ? 19.083 -3.666 7.040 1.00 71.56 353 ARG A CA 1
ATOM 2824 C C . ARG A 1 353 ? 20.025 -4.594 7.798 1.00 71.56 353 ARG A C 1
ATOM 2826 O O . ARG A 1 353 ? 20.423 -5.612 7.243 1.00 71.56 353 ARG A O 1
ATOM 2833 N N . THR A 1 354 ? 20.340 -4.307 9.060 1.00 72.25 354 THR A N 1
ATOM 2834 C CA . THR A 1 354 ? 21.164 -5.215 9.873 1.00 72.25 354 THR A CA 1
ATOM 2835 C C . THR A 1 354 ? 20.435 -6.520 10.182 1.00 72.25 354 THR A C 1
ATOM 2837 O O . THR A 1 354 ? 21.067 -7.572 10.164 1.00 72.25 354 THR A O 1
ATOM 2840 N N . ALA A 1 355 ? 19.117 -6.498 10.409 1.00 72.31 355 ALA A N 1
ATOM 2841 C CA . ALA A 1 355 ? 18.323 -7.715 10.572 1.00 72.31 355 ALA A CA 1
ATOM 2842 C C . ALA A 1 355 ? 18.312 -8.570 9.292 1.00 72.31 355 ALA A C 1
ATOM 2844 O O . ALA A 1 355 ? 18.584 -9.768 9.355 1.00 72.31 355 ALA A O 1
ATOM 2845 N N . LEU A 1 356 ? 18.083 -7.949 8.131 1.00 74.44 356 LEU A N 1
ATOM 2846 C CA . LEU A 1 356 ? 18.137 -8.610 6.822 1.00 74.44 356 LEU A CA 1
ATOM 2847 C C . LEU A 1 356 ? 19.538 -9.148 6.502 1.00 74.44 356 LEU A C 1
ATOM 2849 O O . LEU A 1 356 ? 19.674 -10.238 5.953 1.00 74.44 356 LEU A O 1
ATOM 2853 N N . SER A 1 357 ? 20.580 -8.412 6.881 1.00 77.88 357 SER A N 1
ATOM 2854 C CA . SER A 1 357 ? 21.971 -8.833 6.722 1.00 77.88 357 SER A CA 1
ATOM 2855 C C . SER A 1 357 ? 22.324 -10.033 7.601 1.00 77.88 357 SER A C 1
ATOM 2857 O O . SER A 1 357 ? 22.861 -11.020 7.105 1.00 77.88 357 SER A O 1
ATOM 2859 N N . ARG A 1 358 ? 21.944 -10.019 8.888 1.00 76.19 358 ARG A N 1
ATOM 2860 C CA . ARG A 1 358 ? 22.116 -11.183 9.780 1.00 76.19 358 ARG A CA 1
ATOM 2861 C C . ARG A 1 358 ? 21.381 -12.415 9.266 1.00 76.19 358 ARG A C 1
ATOM 2863 O O . ARG A 1 358 ? 21.845 -13.530 9.468 1.00 76.19 358 ARG A O 1
ATOM 2870 N N . ALA A 1 359 ? 20.249 -12.205 8.604 1.00 67.94 359 ALA A N 1
ATOM 2871 C CA . ALA A 1 359 ? 19.487 -13.257 7.955 1.00 67.94 359 ALA A CA 1
ATOM 2872 C C . ALA A 1 359 ? 20.081 -13.722 6.608 1.00 67.94 359 ALA A C 1
ATOM 2874 O O . ALA A 1 359 ? 19.503 -14.594 5.963 1.00 67.94 359 ALA A O 1
ATOM 2875 N N . GLY A 1 360 ? 21.200 -13.144 6.156 1.00 67.56 360 GLY A N 1
ATOM 2876 C CA . GLY A 1 360 ? 21.838 -13.470 4.878 1.00 67.56 360 GLY A CA 1
ATOM 2877 C C . GLY A 1 360 ? 21.039 -13.024 3.649 1.00 67.56 360 GLY A C 1
ATOM 2878 O O . GLY A 1 360 ? 21.277 -13.513 2.549 1.00 67.56 360 GLY A O 1
ATOM 2879 N N . VAL A 1 361 ? 20.064 -12.127 3.822 1.00 66.69 361 VAL A N 1
ATOM 2880 C CA . VAL A 1 361 ? 19.175 -11.661 2.746 1.00 66.69 361 VAL A CA 1
ATOM 2881 C C . VAL A 1 361 ? 19.797 -10.516 1.947 1.00 66.69 361 VAL A C 1
ATOM 2883 O O . VAL A 1 361 ? 19.548 -10.396 0.749 1.00 66.69 361 VAL A O 1
ATOM 2886 N N . VAL A 1 362 ? 20.586 -9.669 2.608 1.00 67.12 362 VAL A N 1
ATOM 2887 C CA . VAL A 1 362 ? 21.257 -8.510 2.010 1.00 67.12 362 VAL A CA 1
ATOM 2888 C C . VAL A 1 362 ? 22.732 -8.573 2.381 1.00 67.12 362 VAL A C 1
ATOM 2890 O O . VAL A 1 362 ? 23.060 -8.736 3.554 1.00 67.12 362 VAL A O 1
ATOM 2893 N N . GLU A 1 363 ? 23.627 -8.426 1.406 1.00 61.66 363 GLU A N 1
ATOM 2894 C CA . GLU A 1 363 ? 25.053 -8.281 1.694 1.00 61.66 363 GLU A CA 1
ATOM 2895 C C . GLU A 1 363 ? 25.272 -7.014 2.529 1.00 61.66 363 GLU A C 1
ATOM 2897 O O . GLU A 1 363 ? 24.886 -5.910 2.134 1.00 61.66 363 GLU A O 1
ATOM 2902 N N . CYS A 1 364 ? 25.870 -7.172 3.710 1.00 50.38 364 CYS A N 1
ATOM 2903 C CA . CYS A 1 364 ? 26.224 -6.059 4.583 1.00 50.38 364 CYS A CA 1
ATOM 2904 C C . CYS A 1 364 ? 27.401 -5.290 3.969 1.00 50.38 364 CYS A C 1
ATOM 2906 O O . CYS A 1 364 ? 28.541 -5.444 4.394 1.00 50.38 364 CYS A O 1
ATOM 2908 N N . SER A 1 365 ? 27.156 -4.482 2.940 1.00 53.22 365 SER A N 1
ATOM 2909 C CA . SER A 1 365 ? 28.144 -3.484 2.547 1.00 53.22 365 SER A CA 1
ATOM 2910 C C . SER A 1 365 ? 28.122 -2.364 3.588 1.00 53.22 365 SER A C 1
ATOM 2912 O O . SER A 1 365 ? 27.066 -1.803 3.879 1.00 53.22 365 SER A O 1
ATOM 2914 N N . GLU A 1 366 ? 29.281 -2.056 4.173 1.00 48.09 366 GLU A N 1
ATOM 2915 C CA . GLU A 1 366 ? 29.460 -0.984 5.168 1.00 48.09 366 GLU A CA 1
ATOM 2916 C C . GLU A 1 366 ? 29.150 0.415 4.600 1.00 48.09 366 GLU A C 1
ATOM 2918 O O . GLU A 1 366 ? 28.966 1.376 5.345 1.00 48.09 366 GLU A O 1
ATOM 2923 N N . VAL A 1 367 ? 29.039 0.533 3.274 1.00 54.69 367 VAL A N 1
ATOM 2924 C CA . VAL A 1 367 ? 28.635 1.747 2.567 1.00 54.69 367 VAL A CA 1
ATOM 2925 C C . VAL A 1 367 ? 27.158 1.614 2.212 1.00 54.69 367 VAL A C 1
ATOM 2927 O O . VAL A 1 367 ? 26.801 0.687 1.491 1.00 54.69 367 VAL A O 1
ATOM 2930 N N . HIS A 1 368 ? 26.316 2.527 2.719 1.00 54.81 368 HIS A N 1
ATOM 2931 C CA . HIS A 1 368 ? 24.866 2.600 2.480 1.00 54.81 368 HIS A CA 1
ATOM 2932 C C . HIS A 1 368 ? 24.458 1.974 1.132 1.00 54.81 368 HIS A C 1
ATOM 2934 O O . HIS A 1 368 ? 24.664 2.608 0.091 1.00 54.81 368 HIS A O 1
ATOM 2940 N N . PRO A 1 369 ? 23.907 0.742 1.114 1.00 60.09 369 PRO A N 1
ATOM 2941 C CA . PRO A 1 369 ? 23.561 0.097 -0.140 1.00 60.09 369 PRO A CA 1
ATOM 2942 C C . PRO A 1 369 ? 22.524 0.971 -0.832 1.00 60.09 369 PRO A C 1
ATOM 2944 O O . PRO A 1 369 ? 21.515 1.338 -0.228 1.00 60.09 369 PRO A O 1
ATOM 2947 N N . ILE A 1 370 ? 22.796 1.349 -2.081 1.00 67.25 370 ILE A N 1
ATOM 2948 C CA . ILE A 1 370 ? 21.885 2.179 -2.867 1.00 67.25 370 ILE A CA 1
ATOM 2949 C C . ILE A 1 370 ? 20.562 1.412 -2.973 1.00 67.25 370 ILE A C 1
ATOM 2951 O O . ILE A 1 370 ? 20.497 0.358 -3.603 1.00 67.25 370 ILE A O 1
ATOM 2955 N N . ILE A 1 371 ? 19.514 1.907 -2.313 1.00 75.19 371 ILE A N 1
ATOM 2956 C CA . ILE A 1 371 ? 18.186 1.288 -2.333 1.00 75.19 371 ILE A CA 1
ATOM 2957 C C . ILE A 1 371 ? 17.472 1.699 -3.620 1.00 75.19 371 ILE A C 1
ATOM 2959 O O . ILE A 1 371 ? 17.426 2.877 -3.979 1.00 75.19 371 ILE A O 1
ATOM 2963 N N . GLY A 1 372 ? 16.880 0.722 -4.305 1.00 76.19 372 GLY A N 1
ATOM 2964 C CA . GLY A 1 372 ? 16.130 0.958 -5.532 1.00 76.19 372 GLY A CA 1
ATOM 2965 C C . GLY A 1 372 ? 17.039 1.157 -6.739 1.00 76.19 372 GLY A C 1
ATOM 2966 O O . GLY A 1 372 ? 16.826 2.073 -7.537 1.00 76.19 372 GLY A O 1
ATOM 2967 N N . THR A 1 373 ? 18.065 0.315 -6.886 1.00 83.75 373 THR A N 1
ATOM 2968 C CA . THR A 1 373 ? 18.836 0.255 -8.135 1.00 83.75 373 THR A CA 1
ATOM 2969 C C . THR A 1 373 ? 17.986 -0.322 -9.266 1.00 83.75 373 THR A C 1
ATOM 2971 O O . THR A 1 373 ? 16.994 -1.021 -9.044 1.00 83.75 373 THR A O 1
ATOM 2974 N N . VAL A 1 374 ? 18.388 -0.051 -10.511 1.00 85.25 374 VAL A N 1
ATOM 2975 C CA . VAL A 1 374 ? 17.735 -0.645 -11.688 1.00 85.25 374 VAL A CA 1
ATOM 2976 C C . VAL A 1 374 ? 17.808 -2.172 -11.626 1.00 85.25 374 VAL A C 1
ATOM 2978 O O . VAL A 1 374 ? 16.799 -2.817 -11.876 1.00 85.25 374 VAL A O 1
ATOM 2981 N N . GLN A 1 375 ? 18.949 -2.733 -11.212 1.00 86.75 375 GLN A N 1
ATOM 2982 C CA . GLN A 1 375 ? 19.143 -4.179 -11.090 1.00 86.75 375 GLN A CA 1
ATOM 2983 C C . GLN A 1 375 ? 18.171 -4.820 -10.087 1.00 86.75 375 GLN A C 1
ATOM 2985 O O . GLN A 1 375 ? 17.482 -5.779 -10.426 1.00 86.75 375 GLN A O 1
ATOM 2990 N N . GLN A 1 376 ? 18.044 -4.247 -8.884 1.00 86.19 376 GLN A N 1
ATOM 2991 C CA . GLN A 1 376 ? 17.089 -4.727 -7.874 1.00 86.19 376 GLN A CA 1
ATOM 2992 C C . GLN A 1 376 ? 15.654 -4.725 -8.415 1.00 86.19 376 GLN A C 1
ATOM 2994 O O . GLN A 1 376 ? 14.867 -5.630 -8.148 1.00 86.19 376 GLN A O 1
ATOM 2999 N N . CYS A 1 377 ? 15.310 -3.709 -9.208 1.00 87.81 377 CYS A N 1
ATOM 3000 C CA . CYS A 1 377 ? 13.991 -3.617 -9.819 1.00 87.81 377 CYS A CA 1
ATOM 3001 C C . CYS A 1 377 ? 13.791 -4.650 -10.922 1.00 87.81 377 CYS A C 1
ATOM 3003 O O . CYS A 1 377 ? 12.713 -5.225 -11.010 1.00 87.81 377 CYS A O 1
ATOM 3005 N N . THR A 1 378 ? 14.796 -4.899 -11.763 1.00 88.00 378 THR A N 1
ATOM 3006 C CA . THR A 1 378 ? 14.696 -5.909 -12.823 1.00 88.00 378 THR A CA 1
ATOM 3007 C C . THR A 1 378 ? 14.586 -7.316 -12.252 1.00 88.00 378 THR A C 1
ATOM 3009 O O . THR A 1 378 ? 13.775 -8.096 -12.743 1.00 88.00 378 THR A O 1
ATOM 3012 N N . GLU A 1 379 ? 15.325 -7.618 -11.182 1.00 90.19 379 GLU A N 1
ATOM 3013 C CA . GLU A 1 379 ? 15.229 -8.890 -10.458 1.00 90.19 379 GLU A CA 1
ATOM 3014 C C . GLU A 1 379 ? 13.829 -9.072 -9.860 1.00 90.19 379 GLU A C 1
ATOM 3016 O O . GLU A 1 379 ? 13.168 -10.072 -10.136 1.00 90.19 379 GLU A O 1
ATOM 3021 N N . PHE A 1 380 ? 13.325 -8.061 -9.141 1.00 92.12 380 PHE A N 1
ATOM 3022 C CA . PHE A 1 380 ? 11.971 -8.082 -8.584 1.00 92.12 380 PHE A CA 1
ATOM 3023 C C . PHE A 1 380 ? 10.897 -8.272 -9.664 1.00 92.12 380 PHE A C 1
ATOM 3025 O O . PHE A 1 380 ? 9.996 -9.093 -9.516 1.00 92.12 380 PHE A O 1
ATOM 3032 N N . LEU A 1 381 ? 10.978 -7.531 -10.771 1.00 92.12 381 LEU A N 1
ATOM 3033 C CA . LEU A 1 381 ? 9.998 -7.626 -11.854 1.00 92.12 381 LEU A CA 1
ATOM 3034 C C . LEU A 1 381 ? 10.030 -8.996 -12.543 1.00 92.12 381 LEU A C 1
ATOM 3036 O O . LEU A 1 381 ? 8.971 -9.532 -12.862 1.00 92.12 381 LEU A O 1
ATOM 3040 N N . THR A 1 382 ? 11.221 -9.568 -12.723 1.00 91.75 382 THR A N 1
ATOM 3041 C CA . THR A 1 382 ? 11.412 -10.918 -13.274 1.00 91.75 382 THR A CA 1
ATOM 3042 C C . THR A 1 382 ? 10.781 -11.973 -12.369 1.00 91.75 382 THR A C 1
ATOM 3044 O O . THR A 1 382 ? 10.063 -12.848 -12.843 1.00 91.75 382 THR A O 1
ATOM 3047 N N . GLU A 1 383 ? 10.974 -11.859 -11.055 1.00 92.50 383 GLU A N 1
ATOM 3048 C CA . GLU A 1 383 ? 10.364 -12.749 -10.063 1.00 92.50 383 GLU A CA 1
ATOM 3049 C C . GLU A 1 383 ? 8.830 -12.635 -10.040 1.00 92.50 383 GLU A C 1
ATOM 3051 O O . GLU A 1 383 ? 8.122 -13.646 -10.027 1.00 92.50 383 GLU A O 1
ATOM 3056 N N . MET A 1 384 ? 8.296 -11.410 -10.095 1.00 92.56 384 MET A N 1
ATOM 3057 C CA . MET A 1 384 ? 6.848 -11.179 -10.137 1.00 92.56 384 MET A CA 1
ATOM 3058 C C . MET A 1 384 ? 6.208 -11.716 -11.422 1.00 92.56 384 MET A C 1
ATOM 3060 O O . MET A 1 384 ? 5.095 -12.229 -11.370 1.00 92.56 384 MET A O 1
ATOM 3064 N N . ALA A 1 385 ? 6.891 -11.613 -12.563 1.00 88.62 385 ALA A N 1
ATOM 3065 C CA . ALA A 1 385 ? 6.397 -12.143 -13.834 1.00 88.62 385 ALA A CA 1
ATOM 3066 C C . ALA A 1 385 ? 6.657 -13.648 -14.013 1.00 88.62 385 ALA A C 1
ATOM 3068 O O . ALA A 1 385 ? 5.959 -14.302 -14.782 1.00 88.62 385 ALA A O 1
ATOM 3069 N N . GLY A 1 386 ? 7.651 -14.204 -13.315 1.00 88.69 386 GLY A N 1
ATOM 3070 C CA . GLY A 1 386 ? 8.126 -15.580 -13.491 1.00 88.69 386 GLY A CA 1
ATOM 3071 C C . GLY A 1 386 ? 9.099 -15.776 -14.662 1.00 88.69 386 GLY A C 1
ATOM 3072 O O . GLY A 1 386 ? 9.477 -16.910 -14.942 1.00 88.69 386 GLY A O 1
ATOM 3073 N N . TYR A 1 387 ? 9.501 -14.706 -15.352 1.00 86.00 387 TYR A N 1
ATOM 3074 C CA . TYR A 1 387 ? 10.439 -14.723 -16.480 1.00 86.00 387 TYR A CA 1
ATOM 3075 C C . TYR A 1 387 ? 10.991 -13.312 -16.750 1.00 86.00 387 TYR A C 1
ATOM 3077 O O . TYR A 1 387 ? 10.506 -12.319 -16.205 1.00 86.00 387 TYR A O 1
ATOM 3085 N N . ASP A 1 388 ? 12.010 -13.213 -17.605 1.00 85.94 388 ASP A N 1
ATOM 3086 C CA . ASP A 1 388 ? 12.671 -11.945 -17.928 1.00 85.94 388 ASP A CA 1
ATOM 3087 C C . ASP A 1 388 ? 11.814 -11.047 -18.844 1.00 85.94 388 ASP A C 1
ATOM 3089 O O . ASP A 1 388 ? 11.817 -11.172 -20.074 1.00 85.94 388 ASP A O 1
ATOM 3093 N N . LEU A 1 389 ? 11.114 -10.098 -18.213 1.00 82.56 389 LEU A N 1
ATOM 3094 C CA . LEU A 1 389 ? 10.241 -9.105 -18.850 1.00 82.56 389 LEU A CA 1
ATOM 3095 C C . LEU A 1 389 ? 10.940 -8.167 -19.842 1.00 82.56 389 LEU A C 1
ATOM 3097 O O . LEU A 1 389 ? 10.257 -7.487 -20.614 1.00 82.56 389 LEU A O 1
ATOM 3101 N N . LEU A 1 390 ? 12.270 -8.050 -19.796 1.00 78.94 390 LEU A N 1
ATOM 3102 C CA . LEU A 1 390 ? 12.998 -7.129 -20.669 1.00 78.94 390 LEU A CA 1
ATOM 3103 C C . LEU A 1 390 ? 13.255 -7.722 -22.050 1.00 78.94 390 LEU A C 1
ATOM 3105 O O . LEU A 1 390 ? 13.361 -6.967 -23.019 1.00 78.94 390 LEU A O 1
ATOM 3109 N N . HIS A 1 391 ? 13.343 -9.048 -22.135 1.00 76.12 391 HIS A N 1
ATOM 3110 C CA . HIS A 1 391 ? 1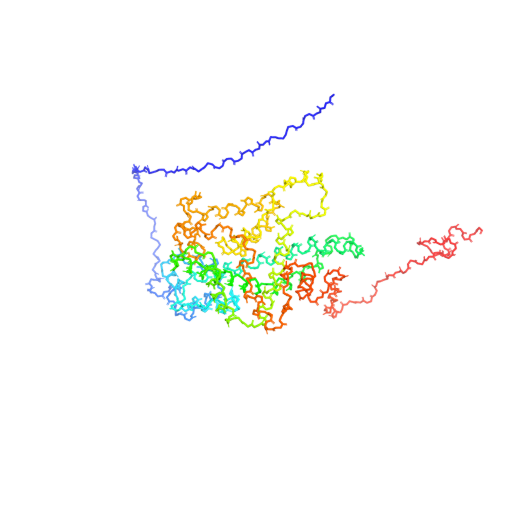3.800 -9.734 -23.339 1.00 76.12 391 HIS A CA 1
ATOM 3111 C C . HIS A 1 391 ? 12.700 -10.538 -24.029 1.00 76.12 391 HIS A C 1
ATOM 3113 O O . HIS A 1 391 ? 12.756 -10.693 -25.250 1.00 76.12 391 HIS A O 1
ATOM 3119 N N . ARG A 1 392 ? 11.705 -11.055 -23.292 1.00 75.31 392 ARG A N 1
ATOM 3120 C CA . ARG A 1 392 ? 10.621 -11.872 -23.861 1.00 75.31 392 ARG A CA 1
ATOM 3121 C C . ARG A 1 392 ? 9.309 -11.646 -23.114 1.00 75.31 392 ARG A C 1
ATOM 3123 O O . ARG A 1 392 ? 9.317 -11.454 -21.908 1.00 75.31 392 ARG A O 1
ATOM 3130 N N . LEU A 1 393 ? 8.187 -11.690 -23.828 1.00 72.25 393 LEU A N 1
ATOM 3131 C CA . LEU A 1 393 ? 6.888 -12.039 -23.240 1.00 72.25 393 LEU A CA 1
ATOM 3132 C C . LEU A 1 393 ? 6.709 -13.559 -23.359 1.00 72.25 393 LEU A C 1
ATOM 3134 O O . LEU A 1 393 ? 7.425 -14.166 -24.166 1.00 72.25 393 LEU A O 1
ATOM 3138 N N . PRO A 1 394 ? 5.832 -14.191 -22.557 1.00 65.88 394 PRO A N 1
ATOM 3139 C CA . PRO A 1 394 ? 5.630 -15.625 -22.640 1.00 65.88 394 PRO A CA 1
ATOM 3140 C C . PRO A 1 394 ? 5.275 -15.961 -24.089 1.00 65.88 394 PRO A C 1
ATOM 3142 O O . PRO A 1 394 ? 4.469 -15.234 -24.681 1.00 65.88 394 PRO A O 1
ATOM 3145 N N . PRO A 1 395 ? 5.874 -17.009 -24.683 1.00 56.03 395 PRO A N 1
ATOM 3146 C CA . PRO A 1 395 ? 5.296 -17.565 -25.893 1.00 56.03 395 PRO A CA 1
ATOM 3147 C C . PRO A 1 395 ? 3.841 -17.879 -25.561 1.00 56.03 395 PRO A C 1
ATOM 3149 O O . PRO A 1 395 ? 3.563 -18.338 -24.449 1.00 56.03 395 PRO A O 1
ATOM 3152 N N . GLU A 1 396 ? 2.947 -17.517 -26.482 1.00 55.34 396 GLU A N 1
ATOM 3153 C CA . GLU A 1 396 ? 1.503 -17.715 -26.382 1.00 55.34 396 GLU A CA 1
ATOM 3154 C C . GLU A 1 396 ? 1.234 -19.013 -25.607 1.00 55.34 396 GLU A C 1
ATOM 3156 O O . GLU A 1 396 ? 1.855 -20.041 -25.899 1.00 55.34 396 GLU A O 1
ATOM 3161 N N . HIS A 1 397 ? 0.372 -18.965 -24.581 1.00 45.88 397 HIS A N 1
ATOM 3162 C CA . HIS A 1 397 ? -0.295 -20.180 -24.128 1.00 45.88 397 HIS A CA 1
ATOM 3163 C C . HIS A 1 397 ? -0.982 -20.712 -25.379 1.00 45.88 397 HIS A C 1
ATOM 3165 O O . HIS A 1 397 ? -2.072 -20.269 -25.719 1.00 45.88 397 HIS A O 1
ATOM 3171 N N . SER A 1 398 ? -0.274 -21.565 -26.117 1.00 38.84 398 SER A N 1
ATOM 3172 C CA . SER A 1 398 ? -0.801 -22.312 -27.233 1.00 38.84 398 SER A CA 1
ATOM 3173 C C . SER A 1 398 ? -2.089 -22.897 -26.711 1.00 38.84 398 SER A C 1
ATOM 3175 O O . SER A 1 398 ? -2.052 -23.554 -25.667 1.00 38.84 398 SER A O 1
ATOM 3177 N N . ASP A 1 399 ? -3.191 -22.589 -27.380 1.00 41.03 399 ASP A N 1
ATOM 3178 C CA . ASP A 1 399 ? -4.508 -23.128 -27.111 1.00 41.03 399 ASP A CA 1
ATOM 3179 C C . ASP A 1 399 ? -4.454 -24.664 -27.149 1.00 41.03 399 ASP A C 1
ATOM 3181 O O . ASP A 1 399 ? -4.862 -25.320 -28.104 1.00 41.03 399 ASP A O 1
ATOM 3185 N N . THR A 1 400 ? -3.968 -25.282 -26.076 1.00 41.94 400 THR A N 1
ATOM 3186 C CA . THR A 1 400 ? -4.188 -26.685 -25.759 1.00 41.94 400 THR A CA 1
ATOM 3187 C C . THR A 1 400 ? -5.588 -26.773 -25.180 1.00 41.94 400 THR A C 1
ATOM 3189 O O . THR A 1 400 ? -5.760 -26.994 -23.987 1.00 41.94 400 THR A O 1
ATOM 3192 N N . ASN A 1 401 ? -6.570 -26.460 -26.026 1.00 37.09 401 ASN A N 1
ATOM 3193 C CA . ASN A 1 401 ? -7.979 -26.831 -25.924 1.00 37.09 401 ASN A CA 1
ATOM 3194 C C . ASN A 1 401 ? -8.686 -26.534 -27.255 1.00 37.09 401 ASN A C 1
ATOM 3196 O O . ASN A 1 401 ? -9.751 -25.928 -27.302 1.00 37.09 401 ASN A O 1
ATOM 3200 N N . THR A 1 402 ? -8.101 -27.023 -28.348 1.00 39.31 402 THR A N 1
ATOM 3201 C CA . THR A 1 402 ? -8.876 -27.388 -29.539 1.00 39.31 402 THR A CA 1
ATOM 3202 C C . THR A 1 402 ? -8.639 -28.868 -29.809 1.00 39.31 402 THR A C 1
ATOM 3204 O O . THR A 1 402 ? -7.920 -29.258 -30.721 1.00 39.31 402 THR A O 1
ATOM 3207 N N . THR A 1 403 ? -9.196 -29.718 -28.949 1.00 44.84 403 THR A N 1
ATOM 3208 C CA . THR A 1 403 ? -9.518 -31.090 -29.342 1.00 44.84 403 THR A CA 1
ATOM 3209 C C . THR A 1 403 ? -10.955 -31.124 -29.834 1.00 44.84 403 THR A C 1
ATOM 3211 O O . THR A 1 403 ? -11.853 -30.695 -29.112 1.00 44.84 403 THR A O 1
ATOM 3214 N N . ALA A 1 404 ? -11.106 -31.748 -31.001 1.00 45.47 404 ALA A N 1
ATOM 3215 C CA . ALA A 1 404 ? -12.318 -32.207 -31.673 1.00 45.47 404 ALA A CA 1
ATOM 3216 C C . ALA A 1 404 ? -12.912 -31.261 -32.731 1.00 45.47 404 ALA A C 1
ATOM 3218 O O . ALA A 1 404 ? -13.446 -30.198 -32.438 1.00 45.47 404 ALA A O 1
ATOM 3219 N N . ASP A 1 405 ? -12.844 -31.767 -33.964 1.00 46.41 405 ASP A N 1
ATOM 3220 C CA . ASP A 1 405 ? -13.561 -31.355 -35.166 1.00 46.41 405 ASP A CA 1
ATOM 3221 C C . ASP A 1 405 ? -13.283 -29.958 -35.712 1.00 46.41 405 ASP A C 1
ATOM 3223 O O . ASP A 1 405 ? -14.060 -29.018 -35.544 1.00 46.41 405 ASP A O 1
ATOM 3227 N N . ARG A 1 406 ? -12.260 -29.883 -36.568 1.00 37.59 406 ARG A N 1
ATOM 3228 C CA . ARG A 1 406 ? -12.507 -29.351 -37.907 1.00 37.59 406 ARG A CA 1
ATOM 3229 C C . ARG A 1 406 ? -11.543 -29.929 -38.929 1.00 37.59 406 ARG A C 1
ATOM 3231 O O . ARG A 1 406 ? -10.342 -30.014 -38.707 1.00 37.59 406 ARG A O 1
ATOM 3238 N N . SER A 1 407 ? -12.183 -30.378 -39.994 1.00 39.44 407 SER A N 1
ATOM 3239 C CA . SER A 1 407 ? -11.675 -30.949 -41.221 1.00 39.44 407 SER A CA 1
ATOM 3240 C C . SER A 1 407 ? -10.471 -30.216 -41.793 1.00 39.44 407 SER A C 1
ATOM 3242 O O . SER A 1 407 ? -10.366 -28.993 -41.721 1.00 39.44 407 SER A O 1
ATOM 3244 N N . GLU A 1 408 ? -9.631 -31.044 -42.397 1.00 49.84 408 GLU A N 1
ATOM 3245 C CA . GLU A 1 408 ? -8.699 -30.766 -43.480 1.00 49.84 408 GLU A CA 1
ATOM 3246 C C . GLU A 1 408 ? -9.240 -29.723 -44.477 1.00 49.84 408 GLU A C 1
ATOM 3248 O O . GLU A 1 408 ? -10.452 -29.571 -44.637 1.00 49.84 408 GLU A O 1
ATOM 3253 N N . ASP A 1 409 ? -8.295 -29.066 -45.151 1.00 49.56 409 ASP A N 1
ATOM 3254 C CA . ASP A 1 409 ? -8.442 -28.071 -46.221 1.00 49.56 409 ASP A CA 1
ATOM 3255 C C . ASP A 1 409 ? -8.476 -26.607 -45.761 1.00 49.56 409 ASP A C 1
ATOM 3257 O O . ASP A 1 409 ? -9.532 -26.028 -45.537 1.00 49.56 409 ASP A O 1
ATOM 3261 N N . GLU A 1 410 ? -7.299 -25.970 -45.713 1.00 43.50 410 GLU A N 1
ATOM 3262 C CA . GLU A 1 410 ? -7.123 -24.683 -46.398 1.00 43.50 410 GLU A CA 1
ATOM 3263 C C . GLU A 1 410 ? -5.638 -24.341 -46.616 1.00 43.50 410 GLU A C 1
ATOM 3265 O O . GLU A 1 410 ? -4.832 -24.203 -45.694 1.00 43.50 410 GLU A O 1
ATOM 3270 N N . ASP A 1 411 ? -5.316 -24.221 -47.902 1.00 47.34 411 ASP A N 1
ATOM 3271 C CA . ASP A 1 411 ? -4.049 -23.845 -48.509 1.00 47.34 411 ASP A CA 1
ATOM 3272 C C . ASP A 1 411 ? -3.413 -22.582 -47.903 1.00 47.34 411 ASP A C 1
ATOM 3274 O O . ASP A 1 411 ? -3.909 -21.456 -48.032 1.00 47.34 411 ASP A O 1
ATOM 3278 N N . HIS A 1 412 ? -2.196 -22.731 -47.387 1.00 43.44 412 HIS A N 1
ATOM 3279 C CA . HIS A 1 412 ? -1.220 -21.647 -47.382 1.00 43.44 412 HIS A CA 1
ATOM 3280 C C . HIS A 1 412 ? -0.150 -21.933 -48.425 1.00 43.44 412 HIS A C 1
ATOM 3282 O O . HIS A 1 412 ? 0.924 -22.456 -48.148 1.00 43.44 412 HIS A O 1
ATOM 3288 N N . SER A 1 413 ? -0.503 -21.546 -49.652 1.00 48.38 413 SER A N 1
ATOM 3289 C CA . SER A 1 413 ? 0.381 -21.422 -50.800 1.00 48.38 413 SER A CA 1
ATOM 3290 C C . SER A 1 413 ? 1.623 -20.609 -50.429 1.00 48.38 413 SER A C 1
ATOM 3292 O O . SER A 1 413 ? 1.567 -19.380 -50.279 1.00 48.38 413 SER A O 1
ATOM 3294 N N . GLU A 1 414 ? 2.759 -21.290 -50.338 1.00 51.19 414 GLU A N 1
ATOM 3295 C CA . GLU A 1 414 ? 4.057 -2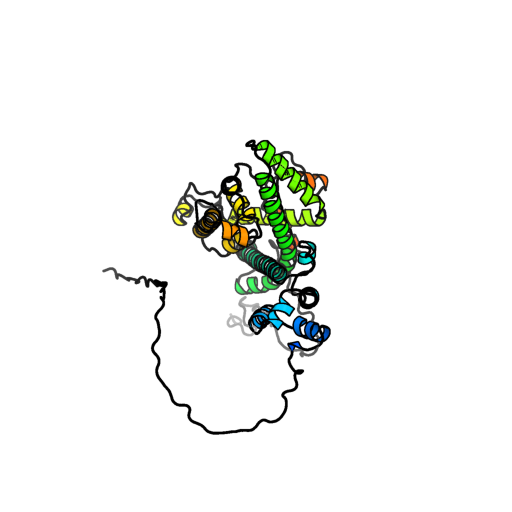0.678 -50.570 1.00 51.19 414 GLU A CA 1
ATOM 3296 C C . GLU A 1 414 ? 3.966 -19.931 -51.908 1.00 51.19 414 GLU A C 1
ATOM 3298 O O . GLU A 1 414 ? 3.631 -20.504 -52.945 1.00 51.19 414 GLU A O 1
ATOM 3303 N N . ARG A 1 415 ? 4.157 -18.609 -51.889 1.00 55.44 415 ARG A N 1
ATOM 3304 C CA . ARG A 1 415 ? 4.170 -17.808 -53.116 1.00 55.44 415 ARG A CA 1
ATOM 3305 C C . ARG A 1 415 ? 5.424 -18.178 -53.900 1.00 55.44 415 ARG A C 1
ATOM 3307 O O . ARG A 1 415 ? 6.462 -17.545 -53.720 1.00 55.44 415 ARG A O 1
ATOM 3314 N N . GLU A 1 416 ? 5.311 -19.195 -54.751 1.00 62.56 416 GLU A N 1
ATOM 3315 C CA . GLU A 1 416 ? 6.355 -19.615 -55.683 1.00 62.56 416 GLU A CA 1
ATOM 3316 C C . GLU A 1 416 ? 6.890 -18.382 -56.431 1.00 62.56 416 GLU A C 1
ATOM 3318 O O . GLU A 1 416 ? 6.149 -17.603 -57.045 1.00 62.56 416 GLU A O 1
ATOM 3323 N N . GLN A 1 417 ? 8.194 -18.148 -56.302 1.00 74.38 417 GLN A N 1
ATOM 3324 C CA . GLN A 1 417 ? 8.902 -17.103 -57.025 1.00 74.38 417 GLN A CA 1
ATOM 3325 C C . GLN A 1 417 ? 9.115 -17.583 -58.461 1.00 74.38 417 GLN A C 1
ATOM 3327 O O . GLN A 1 417 ? 9.628 -18.678 -58.683 1.00 74.38 417 GLN A O 1
ATOM 3332 N N . CYS A 1 418 ? 8.711 -16.779 -59.446 1.00 77.69 418 CYS A N 1
ATOM 3333 C CA . CYS A 1 418 ? 8.899 -17.123 -60.851 1.00 77.69 418 CYS A CA 1
ATOM 3334 C C . CYS A 1 418 ? 10.399 -17.246 -61.157 1.00 77.69 418 CYS A C 1
ATOM 3336 O O . CYS A 1 418 ? 11.120 -16.254 -61.084 1.00 77.69 418 CYS A O 1
ATOM 3338 N N . THR A 1 419 ? 10.870 -18.434 -61.538 1.00 82.94 419 THR A N 1
ATOM 3339 C CA . THR A 1 419 ? 12.297 -18.702 -61.808 1.00 82.94 419 THR A CA 1
ATOM 3340 C C . THR A 1 419 ? 12.850 -17.961 -63.029 1.00 82.94 419 THR A C 1
ATOM 3342 O O . THR A 1 419 ? 14.061 -17.893 -63.197 1.00 82.94 419 THR A O 1
ATOM 3345 N N . VAL A 1 420 ? 11.982 -17.388 -63.872 1.00 84.75 420 VAL A N 1
ATOM 3346 C CA . VAL A 1 420 ? 12.368 -16.670 -65.100 1.00 84.75 420 VAL A CA 1
ATOM 3347 C C . VAL A 1 420 ? 12.573 -15.169 -64.858 1.00 84.75 420 VAL A C 1
ATOM 3349 O O . VAL A 1 420 ? 13.439 -14.562 -65.478 1.00 84.75 420 VAL A O 1
ATOM 3352 N N . CYS A 1 421 ? 11.787 -14.544 -63.972 1.00 86.25 421 CYS A N 1
ATOM 3353 C CA . CYS A 1 421 ? 11.840 -13.089 -63.750 1.00 86.25 421 CYS A CA 1
ATOM 3354 C C . CYS A 1 421 ? 12.014 -12.670 -62.284 1.00 86.25 421 CYS A C 1
ATOM 3356 O O . CYS A 1 421 ? 11.995 -11.475 -61.988 1.00 86.25 421 CYS A O 1
ATOM 3358 N N . GLU A 1 422 ? 12.109 -13.636 -61.371 1.00 83.31 422 GLU A N 1
ATOM 3359 C CA . GLU A 1 422 ? 12.270 -13.465 -59.922 1.00 83.31 422 GLU A CA 1
ATOM 3360 C C . GLU A 1 422 ? 11.149 -12.676 -59.217 1.00 83.31 422 GLU A C 1
ATOM 3362 O O . GLU A 1 422 ? 11.262 -12.356 -58.034 1.00 83.31 422 GLU A O 1
ATOM 3367 N N . ARG A 1 423 ? 10.026 -12.388 -59.892 1.00 81.56 423 ARG A N 1
ATOM 3368 C CA . ARG A 1 423 ? 8.862 -11.727 -59.277 1.00 81.56 423 ARG A CA 1
ATOM 3369 C C . ARG A 1 423 ? 7.905 -12.743 -58.656 1.00 81.56 423 ARG A C 1
ATOM 3371 O O . ARG A 1 423 ? 7.643 -13.802 -59.224 1.00 81.56 423 ARG A O 1
ATOM 3378 N N . HIS A 1 424 ? 7.339 -12.390 -57.505 1.00 81.50 424 HIS A N 1
ATOM 3379 C CA . HIS A 1 424 ? 6.293 -13.180 -56.855 1.00 81.50 424 HIS A CA 1
ATOM 3380 C C . HIS A 1 424 ? 4.928 -12.963 -57.521 1.00 81.50 424 HIS A C 1
ATOM 3382 O O . HIS A 1 424 ? 4.619 -11.860 -57.977 1.00 81.50 424 HIS A O 1
ATOM 3388 N N . GLY A 1 425 ? 4.092 -14.004 -57.521 1.00 79.06 425 GLY A N 1
ATOM 3389 C CA . GLY A 1 425 ? 2.675 -13.905 -57.896 1.00 79.06 425 GLY A CA 1
ATOM 3390 C C . GLY A 1 425 ? 2.282 -14.556 -59.224 1.00 79.06 425 GLY A C 1
ATOM 3391 O O . GLY A 1 425 ? 1.147 -14.375 -59.648 1.00 79.06 425 GLY A O 1
ATOM 3392 N N . HIS A 1 426 ? 3.178 -15.297 -59.882 1.00 78.75 426 HIS A N 1
ATOM 3393 C CA . HIS A 1 426 ? 2.845 -16.143 -61.034 1.00 78.75 426 HIS A CA 1
ATOM 3394 C C . HIS A 1 426 ? 3.884 -17.261 -61.212 1.00 78.75 426 HIS A C 1
ATOM 3396 O O . HIS A 1 426 ? 5.042 -17.096 -60.834 1.00 78.75 426 HIS A O 1
ATOM 3402 N N . LYS A 1 427 ? 3.474 -18.384 -61.814 1.00 82.12 427 LYS A N 1
ATOM 3403 C CA . LYS A 1 427 ? 4.369 -19.489 -62.192 1.00 82.12 427 LYS A CA 1
ATOM 3404 C C . LYS A 1 427 ? 5.162 -19.153 -63.460 1.00 82.12 427 LYS A C 1
ATOM 3406 O O . LYS A 1 427 ? 4.710 -18.343 -64.270 1.00 82.12 427 LYS A O 1
ATOM 3411 N N . ALA A 1 428 ? 6.314 -19.802 -63.652 1.00 81.75 428 ALA A N 1
ATOM 3412 C CA . ALA A 1 428 ? 7.199 -19.598 -64.808 1.00 81.75 428 ALA A CA 1
ATOM 3413 C C . ALA A 1 428 ? 6.487 -19.774 -66.163 1.00 81.75 428 ALA A C 1
ATOM 3415 O O . ALA A 1 428 ? 6.725 -19.004 -67.089 1.00 81.75 428 ALA A O 1
ATOM 3416 N N . GLU A 1 429 ? 5.549 -20.719 -66.243 1.00 81.44 429 GLU A N 1
ATOM 3417 C CA . GLU A 1 429 ? 4.716 -20.989 -67.426 1.00 81.44 429 GLU A CA 1
ATOM 3418 C C . GLU A 1 429 ? 3.807 -19.817 -67.837 1.00 81.44 429 GLU A C 1
ATOM 3420 O O . GLU A 1 429 ? 3.460 -19.686 -69.006 1.00 81.44 429 GLU A O 1
ATOM 3425 N N . ASN A 1 430 ? 3.484 -18.921 -66.900 1.00 82.25 430 ASN A N 1
ATOM 3426 C CA . ASN A 1 430 ? 2.643 -17.745 -67.127 1.00 82.25 430 ASN A CA 1
ATOM 3427 C C . ASN A 1 430 ? 3.457 -16.440 -67.128 1.00 82.25 430 ASN A C 1
ATOM 3429 O O . ASN A 1 430 ? 2.898 -15.354 -66.952 1.00 82.25 430 ASN A O 1
ATOM 3433 N N . CYS A 1 431 ? 4.784 -16.521 -67.270 1.00 80.00 431 CYS A N 1
ATOM 3434 C CA . CYS A 1 431 ? 5.634 -15.339 -67.259 1.00 80.00 431 CYS A CA 1
ATOM 3435 C C . CYS A 1 431 ? 5.536 -14.595 -68.603 1.00 80.00 431 CYS A C 1
ATOM 3437 O O . CYS A 1 431 ? 5.881 -15.168 -69.637 1.00 80.00 431 CYS A O 1
ATOM 3439 N N . PRO A 1 432 ? 5.156 -13.301 -68.622 1.00 83.31 432 PRO A N 1
ATOM 3440 C CA . PRO A 1 432 ? 5.077 -12.520 -69.861 1.00 83.31 432 PRO A CA 1
ATOM 3441 C C . PRO A 1 432 ? 6.432 -12.366 -70.576 1.00 83.31 432 PRO A C 1
ATOM 3443 O O . PRO A 1 432 ? 6.463 -11.975 -71.738 1.00 83.31 432 PRO A O 1
ATOM 3446 N N . ASN A 1 433 ? 7.537 -12.706 -69.902 1.00 78.00 433 ASN A N 1
ATOM 3447 C CA . ASN A 1 433 ? 8.895 -12.667 -70.441 1.00 78.00 433 ASN A CA 1
ATOM 3448 C C . ASN A 1 433 ? 9.437 -14.048 -70.862 1.00 78.00 433 ASN A C 1
ATOM 3450 O O . ASN A 1 433 ? 10.603 -14.136 -71.220 1.00 78.00 433 ASN A O 1
ATOM 3454 N N . ALA A 1 434 ? 8.641 -15.126 -70.827 1.00 76.50 434 ALA A N 1
ATOM 3455 C CA . ALA A 1 434 ? 9.131 -16.479 -71.128 1.00 76.50 434 ALA A CA 1
ATOM 3456 C C . ALA A 1 434 ? 9.516 -16.713 -72.607 1.00 76.50 434 ALA A C 1
ATOM 3458 O O . ALA A 1 434 ? 10.161 -17.710 -72.909 1.00 76.50 434 ALA A O 1
ATOM 3459 N N . ASN A 1 435 ? 9.141 -15.805 -73.517 1.00 66.00 435 ASN A N 1
ATOM 3460 C CA . ASN A 1 435 ? 9.393 -15.915 -74.962 1.00 66.00 435 ASN A CA 1
ATOM 3461 C C . ASN A 1 435 ? 10.382 -14.860 -75.504 1.00 66.00 435 ASN A C 1
ATOM 3463 O O . ASN A 1 435 ? 10.307 -14.520 -76.687 1.00 66.00 435 ASN A O 1
ATOM 3467 N N . GLN A 1 436 ? 11.269 -14.312 -74.665 1.00 61.12 436 GLN A N 1
ATOM 3468 C CA . GLN A 1 436 ? 12.353 -13.417 -75.104 1.00 61.12 436 GLN A CA 1
ATOM 3469 C C . GLN A 1 436 ? 13.727 -14.062 -74.992 1.00 61.12 436 GLN A C 1
ATOM 3471 O O . GLN A 1 436 ? 13.963 -14.774 -73.992 1.00 61.12 436 GLN A O 1
#

pLDDT: mean 74.99, std 18.88, range [27.36, 96.94]

InterPro domains:
  IPR001810 F-box domain [PF12937] (50-85)
  IPR001810 F-box domain [PS50181] (46-95)
  IPR001810 F-box domain [SM00256] (52-92)
  IPR036047 F-box-like domain superfamily [SSF81383] (45-99)

Secondary structure (DSSP, 8-state):
----------------------------------------S---TT--GGGS-HHHHHHHHHTS-HHHHHHHHHH-HHHHHHHHBSHHHHHHHHHSS-S-HHHHHHSPPPSSPBHHHHHHHHHHHHHHHHHHHHHHHHHIIIIIHHHHHHHT--S-HHHHHHHHHHHHHHHHHHHHHHHHHHHHHHHHHHHHHHHHHHH-----HHHHHHHHHHHHHHHHTTS-HHHHHHHHHHHHHHHHHHHHHHSPPTT--HHHHHHTT--TT-PPPHHHHHHIIIIIITHHHHHHHHH-SSHHHHHHHHHHHHHHHSTTT-TTHHHHHHTTTPPPPPHHHHHHHTS--S-S-SSS-HHHHHHHHHTTSS---SS---TT-HHHHHHHHHHHHTS-TTT-PPP--------S---S-------PBPTTT--BSS-GGG-TTTT-

Organism: NCBI:txid1508187

Radius of gyration: 31.28 Å; chains: 1; bounding box: 93×70×102 Å

Sequence (436 aa):
MPLRTTLRRISVTAALRRSSKTSIESTHIEPRANNHVRQEGIDGPGSGLLTLPTELLSQIFTTLSLDDICALRLTCRLANHLVSEGDILRTWMHVSSHVEPHLLRLYPYEHPIRFNYVIKQIRRQSIAKQTAALYTAFVYRNIVRVSLSRVGLHFSETKLRCDFAPVAAEMQARMVPLLLTLQHYMETCAVLTLKTYSSTCCDEGQVRSNLRDQATRALLKDYETAELKDMFKIWCFITWMSNQIFNRPSYAGAVERLARGWVFDSKLSTAELECALLYSGGLSVLRDALKCQTMKDRRAMLERKVKAMRPDGTGKWWEIWLTRDLAPPSKEVAIKVLLPETDHDIIFGLDVRTALSRAGVVECSEVHPIIGTVQQCTEFLTEMAGYDLLHRLPPEHSDTNTTADRSEDEDHSEREQCTVCERHGHKAENCPNANQ

Foldseek 3Di:
DDDDDDDDDDDDDDDDDDDDDDDDDDDDDDDDDDDDPDPPDDPDPADDPLNDPPVVLLVVLLPDDPVVLVVQLVPDPSSVVNCFWDDSVVSSQPVNCLAPPLLCLLDPADPTHGPVVVVVRNVLLVLLLLLLLLVLVVCVVPALVVLVVVVVPDPDPVVSCVLCVVLSVLLSVVRSSLLSVLQSLLQQLLQQLLVLLQPDPDDDPVVSVVSSLVSSLVVCVSDDLVSLLLNQLVVLQLLQVCCVQQPDDPPDDPVSCVVLVVDPPDRDPLLLVSLCLNQLANSNLVSVSSVDDHSVVNVVSSCLSLLLCQVVRDVCNQVSNVVRVHHRHDNVSSVVSSPRDPDPQSSCDPSSVVVSVVVVSDPPDVPPPPRNDPVSNQVSSCVSSVHRSSPDRPDPPPPPPPDDDDDDDDDPDPQDQAPVPRDTDDHVVPDPPNPD